Protein AF-A0A1F8DI50-F1 (afdb_monomer_lite)

Organism: NCBI:txid1802551

Sequence (461 aa):
MSEKDNILPGGRIESGAEYLKRIGEEYTVYNQFLPGLSDQAFQYQKEINARREMGVESFLGDFAIAAEERRRNVVRWRVGDKLPEATEERTAIIRSALPRFVMFDKEAVGGMRVEQAKRHKIDVVVEDIMTEVARRLPKTLDAYRYHQDYANDVLQVPSVGKLDVRLTQTANGIFSTINSINGDDFKIWNCRESGVKYLDRYNEISRPQDVEIKPKGIKLEIYSDDSGIVSEEPGKFKKLQDEAIVWLVDNVLNPIRKIPLPEKQIDLPLMEEPFPEGKVGPLFAFVKQEDIEKIEILKEVGVNSAYPDERIAVQPSWRLIPLGYNRGDLPEEVHDGFIWCGVGTVNADADLKKLRIADKQMNTWSIFSKEGLAEIKPLVATDIYVVDWQAWEDFRENAFKPGHDRLTDSEVVEMYKAMGKTFVPITEYKGDYKKPVVLIGRDLEVNEVGGTFIPPEKRRR

Structure (mmCIF, N/CA/C/O backbone):
data_AF-A0A1F8DI50-F1
#
_entry.id   AF-A0A1F8DI50-F1
#
loop_
_atom_site.group_PDB
_atom_site.id
_atom_site.type_symbol
_atom_site.label_atom_id
_atom_site.label_alt_id
_atom_site.label_comp_id
_atom_site.label_asym_id
_atom_site.label_entity_id
_atom_site.label_seq_id
_atom_site.pdbx_PDB_ins_code
_atom_site.Cartn_x
_atom_site.Cartn_y
_atom_site.Cartn_z
_atom_site.occupancy
_atom_site.B_iso_or_equiv
_atom_site.auth_seq_id
_atom_site.auth_comp_id
_atom_site.auth_asym_id
_atom_site.auth_atom_id
_atom_site.pdbx_PDB_model_num
ATOM 1 N N . MET A 1 1 ? 47.103 -43.914 21.542 1.00 39.50 1 MET A N 1
ATOM 2 C CA . MET A 1 1 ? 46.358 -42.994 20.660 1.00 39.50 1 MET A CA 1
ATOM 3 C C . MET A 1 1 ? 45.631 -42.017 21.557 1.00 39.50 1 MET A C 1
ATOM 5 O O . MET A 1 1 ? 44.677 -42.415 22.207 1.00 39.50 1 MET A O 1
ATOM 9 N N . SER A 1 2 ? 46.180 -40.815 21.718 1.00 35.47 2 SER A N 1
ATOM 10 C CA . SER A 1 2 ? 45.619 -39.776 22.579 1.00 35.47 2 SER A CA 1
ATOM 11 C C . SER A 1 2 ? 44.701 -38.876 21.762 1.00 35.47 2 SER A C 1
ATOM 13 O O . SER A 1 2 ? 45.165 -38.245 20.815 1.00 35.47 2 SER A O 1
ATOM 15 N N . GLU A 1 3 ? 43.433 -38.795 22.157 1.00 42.72 3 GLU A N 1
ATOM 16 C CA . GLU A 1 3 ? 42.532 -37.700 21.797 1.00 42.72 3 GLU A CA 1
ATOM 17 C C . GLU A 1 3 ? 43.027 -36.422 22.474 1.00 42.72 3 GLU A C 1
ATOM 19 O O . GLU A 1 3 ? 42.667 -36.092 23.603 1.00 42.72 3 GLU A O 1
ATOM 24 N N . LYS A 1 4 ? 43.920 -35.720 21.791 1.00 45.16 4 LYS A N 1
ATOM 25 C CA . LYS A 1 4 ? 44.146 -34.297 21.990 1.00 45.16 4 LYS A CA 1
ATOM 26 C C . LYS A 1 4 ? 44.243 -33.669 20.610 1.00 45.16 4 LYS A C 1
ATOM 28 O O . LYS A 1 4 ? 44.816 -34.269 19.708 1.00 45.16 4 LYS A O 1
ATOM 33 N N . ASP A 1 5 ? 43.674 -32.475 20.518 1.00 44.53 5 ASP A N 1
ATOM 34 C CA . ASP A 1 5 ? 43.839 -31.499 19.439 1.00 44.53 5 ASP A CA 1
ATOM 35 C C . ASP A 1 5 ? 42.765 -31.522 18.342 1.00 44.53 5 ASP A C 1
ATOM 37 O O . ASP A 1 5 ? 42.984 -31.915 17.203 1.00 44.53 5 ASP A O 1
ATOM 41 N N . ASN A 1 6 ? 41.591 -30.997 18.706 1.00 41.25 6 ASN A N 1
ATOM 42 C CA . ASN A 1 6 ? 40.753 -30.196 17.806 1.00 41.25 6 ASN A CA 1
ATOM 43 C C . ASN A 1 6 ? 40.042 -29.078 18.598 1.00 41.25 6 ASN A C 1
ATOM 45 O O . ASN A 1 6 ? 38.827 -28.903 18.544 1.00 41.25 6 ASN A O 1
ATOM 49 N N . ILE A 1 7 ? 40.818 -28.328 19.389 1.00 40.84 7 ILE A N 1
ATOM 50 C CA . ILE A 1 7 ? 40.363 -27.063 19.976 1.00 40.84 7 ILE A CA 1
ATOM 51 C C . ILE A 1 7 ? 40.709 -25.970 18.966 1.00 40.84 7 ILE A C 1
ATOM 53 O O . ILE A 1 7 ? 41.881 -25.662 18.751 1.00 40.84 7 ILE A O 1
ATOM 57 N N . LEU A 1 8 ? 39.678 -25.417 18.326 1.00 41.12 8 LEU A N 1
ATOM 58 C CA . LEU A 1 8 ? 39.773 -24.214 17.501 1.00 41.12 8 LEU A CA 1
ATOM 59 C C . LEU A 1 8 ? 40.451 -23.080 18.298 1.00 41.12 8 LEU A C 1
ATOM 61 O O . LEU A 1 8 ? 40.208 -22.942 19.501 1.00 41.12 8 LEU A O 1
ATOM 65 N N . PRO A 1 9 ? 41.300 -22.257 17.664 1.00 43.88 9 PRO A N 1
ATOM 66 C CA . PRO A 1 9 ? 42.079 -21.252 18.366 1.00 43.88 9 PRO A CA 1
ATOM 67 C C . PRO A 1 9 ? 41.178 -20.147 18.938 1.00 43.88 9 PRO A C 1
ATOM 69 O O . PRO A 1 9 ? 40.588 -19.361 18.207 1.00 43.88 9 PRO A O 1
ATOM 72 N N . GLY A 1 10 ? 41.130 -20.059 20.268 1.00 46.16 10 GLY A N 1
ATOM 73 C CA . GLY A 1 10 ? 41.254 -18.787 20.987 1.00 46.16 10 GLY A CA 1
ATOM 74 C C . GLY A 1 10 ? 40.193 -17.701 20.787 1.00 46.16 10 GLY A C 1
ATOM 75 O O . GLY A 1 10 ? 40.533 -16.528 20.929 1.00 46.16 10 GLY A O 1
ATOM 76 N N . GLY A 1 11 ? 38.927 -18.032 20.532 1.00 44.69 11 GLY A N 1
ATOM 77 C CA . GLY A 1 11 ? 37.842 -17.064 20.710 1.00 44.69 11 GLY A CA 1
ATOM 78 C C . GLY A 1 11 ? 37.644 -16.775 22.199 1.00 44.69 11 GLY A C 1
ATOM 79 O O . GLY A 1 11 ? 37.020 -17.571 22.900 1.00 44.69 11 GLY A O 1
ATOM 80 N N . ARG A 1 12 ? 38.200 -15.671 22.718 1.00 53.31 12 ARG A N 1
ATOM 81 C CA . ARG A 1 12 ? 37.815 -15.159 24.045 1.00 53.31 12 ARG A CA 1
ATOM 82 C C . ARG A 1 12 ? 36.296 -14.987 24.038 1.00 53.31 12 ARG A C 1
ATOM 84 O O . ARG A 1 12 ? 35.783 -14.210 23.241 1.00 53.31 12 ARG A O 1
ATOM 91 N N . ILE A 1 13 ? 35.597 -15.708 24.911 1.00 53.44 13 ILE A N 1
ATOM 92 C CA . ILE A 1 13 ? 34.177 -15.466 25.162 1.00 53.44 13 ILE A CA 1
ATOM 93 C C . ILE A 1 13 ? 34.102 -14.085 25.818 1.00 53.44 13 ILE A C 1
ATOM 95 O O . ILE A 1 13 ? 34.491 -13.929 26.976 1.00 53.44 13 ILE A O 1
ATOM 99 N N . GLU A 1 14 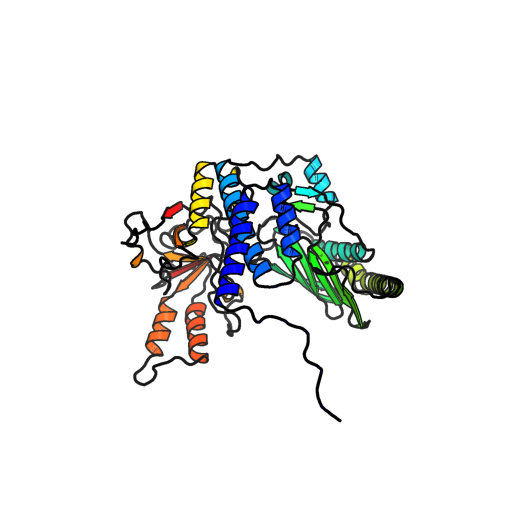? 33.703 -13.083 25.037 1.00 72.00 14 GLU A N 1
ATOM 100 C CA . GLU A 1 14 ? 33.438 -11.725 25.508 1.00 72.00 14 GLU A CA 1
ATOM 101 C C . GLU A 1 14 ? 32.401 -11.793 26.638 1.00 72.00 14 GLU A C 1
ATOM 103 O O . GLU A 1 14 ? 31.397 -12.505 26.532 1.00 72.00 14 GLU A O 1
ATOM 108 N N . SER A 1 15 ? 32.643 -11.100 27.753 1.00 80.06 15 SER A N 1
ATOM 109 C CA . SER A 1 15 ? 31.637 -11.048 28.814 1.00 80.06 15 SER A CA 1
ATOM 110 C C . SER A 1 15 ? 30.420 -10.248 28.344 1.00 80.06 15 SER A C 1
ATOM 112 O O . SER A 1 15 ? 30.546 -9.305 27.567 1.00 80.06 15 SER A O 1
ATOM 114 N N . GLY A 1 16 ? 29.227 -10.558 28.859 1.00 64.38 16 GLY A N 1
ATOM 115 C CA . GLY A 1 16 ? 28.018 -9.806 28.497 1.00 64.38 16 GLY A CA 1
ATOM 116 C C . GLY A 1 16 ? 28.142 -8.292 28.735 1.00 64.38 16 GLY A C 1
ATOM 117 O O . GLY A 1 16 ? 27.565 -7.506 27.993 1.00 64.38 16 GLY A O 1
ATOM 118 N N . ALA A 1 17 ? 28.935 -7.864 29.723 1.00 74.62 17 ALA A N 1
ATOM 119 C CA . ALA A 1 17 ? 29.186 -6.448 29.991 1.00 74.62 17 ALA A CA 1
ATOM 120 C C . ALA A 1 17 ? 30.104 -5.796 28.941 1.00 74.62 17 ALA A C 1
ATOM 122 O O . ALA A 1 17 ? 29.864 -4.657 28.545 1.00 74.62 17 ALA A O 1
ATOM 123 N N . GLU A 1 18 ? 31.135 -6.510 28.482 1.00 75.75 18 GLU A N 1
ATOM 124 C CA . GLU A 1 18 ? 32.015 -6.057 27.397 1.00 75.75 18 GLU A CA 1
ATOM 125 C C . GLU A 1 18 ? 31.249 -5.990 26.076 1.00 75.75 18 GLU A C 1
ATOM 127 O O . GLU A 1 18 ? 31.303 -4.960 25.409 1.00 75.75 18 GLU A O 1
ATOM 132 N N . TYR A 1 19 ? 30.421 -7.000 25.792 1.00 70.12 19 TYR A N 1
ATOM 133 C CA . TYR A 1 19 ? 29.540 -7.026 24.627 1.00 70.12 19 TYR A CA 1
ATOM 134 C C . TYR A 1 19 ? 28.580 -5.830 24.613 1.00 70.12 19 TYR A C 1
ATOM 136 O O . TYR A 1 19 ? 28.522 -5.092 23.632 1.00 70.12 19 TYR A O 1
ATOM 144 N N . LEU A 1 20 ? 27.876 -5.576 25.727 1.00 67.31 20 LEU A N 1
ATOM 145 C CA . LEU A 1 20 ? 26.965 -4.430 25.865 1.00 67.31 20 LEU A CA 1
ATOM 146 C C . LEU A 1 20 ? 27.686 -3.077 25.748 1.00 67.31 20 LEU A C 1
ATOM 148 O O . LEU A 1 20 ? 27.131 -2.117 25.213 1.00 67.31 20 LEU A O 1
ATOM 152 N N . LYS A 1 21 ? 28.923 -2.988 26.242 1.00 78.06 21 LYS A N 1
ATOM 153 C CA . LYS A 1 21 ? 29.743 -1.783 26.114 1.00 78.06 21 LYS A CA 1
ATOM 154 C C . LYS A 1 21 ? 30.149 -1.549 24.657 1.00 78.06 21 LYS A C 1
ATOM 156 O O . LYS A 1 21 ? 29.979 -0.439 24.163 1.00 78.06 21 LYS A O 1
ATOM 161 N N . ARG A 1 22 ? 30.617 -2.591 23.969 1.00 82.38 22 ARG A N 1
ATOM 162 C CA . ARG A 1 22 ? 31.055 -2.543 22.570 1.00 82.38 22 ARG A CA 1
ATOM 163 C C . ARG A 1 22 ? 29.926 -2.127 21.630 1.00 82.38 22 ARG A C 1
ATOM 165 O O . ARG A 1 22 ? 30.113 -1.215 20.831 1.00 82.38 22 ARG A O 1
ATOM 172 N N . ILE A 1 23 ? 28.735 -2.711 21.778 1.00 78.81 23 ILE A N 1
ATOM 173 C CA . ILE A 1 23 ? 27.568 -2.319 20.970 1.00 78.81 23 ILE A CA 1
ATOM 174 C C . ILE A 1 23 ? 27.125 -0.870 21.251 1.00 78.81 23 ILE A C 1
ATOM 176 O O . ILE A 1 23 ? 26.694 -0.158 20.346 1.00 78.81 23 ILE A O 1
ATOM 180 N N . GLY A 1 24 ? 27.263 -0.399 22.497 1.00 74.69 24 GLY A N 1
ATOM 181 C CA . GLY A 1 24 ? 26.971 0.987 22.870 1.00 74.69 24 GLY A CA 1
ATOM 182 C C . GLY A 1 24 ? 27.973 1.983 22.279 1.00 74.69 24 GLY A C 1
ATOM 183 O O . GLY A 1 24 ? 27.580 3.058 21.819 1.00 74.69 24 GLY A O 1
ATOM 184 N N . GLU A 1 25 ? 29.257 1.625 22.253 1.00 82.25 25 GLU A N 1
ATOM 185 C CA . GLU A 1 25 ? 30.313 2.397 21.590 1.00 82.25 25 GLU A CA 1
ATOM 186 C C . GLU A 1 25 ? 30.077 2.458 20.078 1.00 82.25 25 GLU A C 1
ATOM 188 O O . GLU A 1 25 ? 30.125 3.541 19.499 1.00 82.25 25 GLU A O 1
ATOM 193 N N . GLU A 1 26 ? 29.725 1.337 19.450 1.00 78.62 26 GLU A N 1
ATOM 194 C CA . GLU A 1 26 ? 29.434 1.279 18.017 1.00 78.62 26 GLU A CA 1
ATOM 195 C C . GLU A 1 26 ? 28.228 2.143 17.630 1.00 78.62 26 GLU A C 1
ATOM 197 O O . GLU A 1 26 ? 28.318 2.971 16.722 1.00 78.62 26 GLU A O 1
ATOM 202 N N . TYR A 1 27 ? 27.124 2.046 18.375 1.00 80.12 27 TYR A N 1
ATOM 203 C CA . TYR A 1 27 ? 25.976 2.927 18.169 1.00 80.12 27 TYR A CA 1
ATOM 204 C C . TYR A 1 27 ? 26.342 4.411 18.360 1.00 80.12 27 TYR A C 1
ATOM 206 O O . TYR A 1 27 ? 25.887 5.277 17.610 1.00 80.12 27 TYR A O 1
ATOM 214 N N . THR A 1 28 ? 27.210 4.719 19.330 1.00 83.12 28 THR A N 1
ATOM 215 C CA . THR A 1 28 ? 27.695 6.088 19.571 1.00 83.12 28 THR A CA 1
ATOM 216 C C . THR A 1 28 ? 28.515 6.616 18.394 1.00 83.12 28 THR A C 1
ATOM 218 O O . THR A 1 28 ? 28.349 7.778 18.022 1.00 83.12 28 THR A O 1
ATOM 221 N N . VAL A 1 29 ? 29.352 5.774 17.777 1.00 84.12 29 VAL A N 1
ATOM 222 C CA . VAL A 1 29 ? 30.117 6.133 16.573 1.00 84.12 29 VAL A CA 1
ATOM 223 C C . VAL A 1 29 ? 29.169 6.544 15.451 1.00 84.12 29 VAL A C 1
ATOM 225 O O . VAL A 1 29 ? 29.330 7.632 14.898 1.00 84.12 29 VAL A O 1
ATOM 228 N N . TYR A 1 30 ? 28.140 5.740 15.162 1.00 85.69 30 TYR A N 1
ATOM 229 C CA . TYR A 1 30 ? 27.139 6.098 14.155 1.00 85.69 30 TYR A CA 1
ATOM 230 C C . TYR A 1 30 ? 26.429 7.413 14.489 1.00 85.69 30 TYR A C 1
ATOM 232 O O . TYR A 1 30 ? 26.337 8.299 13.640 1.00 85.69 30 TYR A O 1
ATOM 240 N N . ASN A 1 31 ? 25.980 7.581 15.733 1.00 82.38 31 ASN A N 1
ATOM 241 C CA . ASN A 1 31 ? 25.224 8.763 16.144 1.00 82.38 31 ASN A CA 1
ATOM 242 C C . ASN A 1 31 ? 26.045 10.069 16.086 1.00 82.38 31 ASN A C 1
ATOM 244 O O . ASN A 1 31 ? 25.486 11.145 15.899 1.00 82.38 31 ASN A O 1
ATOM 248 N N . GLN A 1 32 ? 27.371 10.000 16.235 1.00 87.06 32 GLN A N 1
ATOM 249 C CA . GLN A 1 32 ? 28.254 11.166 16.105 1.00 87.06 32 GLN A CA 1
ATOM 250 C C . GLN A 1 32 ? 28.670 11.437 14.655 1.00 87.06 32 GLN A C 1
ATOM 252 O O . GLN A 1 32 ? 28.822 12.591 14.258 1.00 87.06 32 GLN A O 1
ATOM 257 N N . PHE A 1 33 ? 28.866 10.380 13.868 1.00 90.31 33 PHE A N 1
ATOM 258 C CA . PHE A 1 33 ? 29.370 10.464 12.502 1.00 90.31 33 PHE A CA 1
ATOM 259 C C . PHE A 1 33 ? 28.289 10.851 11.488 1.00 90.31 33 PHE A C 1
ATOM 261 O O . PHE A 1 33 ? 28.493 11.767 10.690 1.00 90.31 33 PHE A O 1
ATOM 268 N N . LEU A 1 34 ? 27.133 10.177 11.525 1.00 90.81 34 LEU A N 1
ATOM 269 C CA . LEU A 1 34 ? 26.082 10.314 10.513 1.00 90.81 34 LEU A CA 1
ATOM 270 C C . LEU A 1 34 ? 25.544 11.756 10.355 1.00 90.81 34 LEU A C 1
ATOM 272 O O . LEU A 1 34 ? 25.348 12.176 9.208 1.00 90.81 34 LEU A O 1
ATOM 276 N N . PRO A 1 35 ? 25.363 12.561 11.426 1.00 91.75 35 PRO A N 1
ATOM 277 C CA . PRO A 1 35 ? 24.895 13.942 11.286 1.00 91.75 35 PRO A CA 1
ATOM 278 C C . PRO A 1 35 ? 25.854 14.869 10.529 1.00 91.75 35 PRO A C 1
ATOM 280 O O . PRO A 1 35 ? 25.414 15.859 9.949 1.00 91.75 35 PRO A O 1
ATOM 283 N N . GLY A 1 36 ? 27.158 14.563 10.522 1.00 88.19 36 GLY A N 1
ATOM 284 C CA . GLY A 1 36 ? 28.182 15.363 9.842 1.00 88.19 36 GLY A CA 1
ATOM 285 C C . GLY A 1 36 ? 28.307 15.090 8.340 1.00 88.19 36 GLY A C 1
ATOM 286 O O . GLY A 1 36 ? 29.067 15.773 7.655 1.00 88.19 36 GLY A O 1
ATOM 287 N N . LEU A 1 37 ? 27.591 14.092 7.816 1.00 89.25 37 LEU A N 1
ATOM 288 C CA . LEU A 1 37 ? 27.680 13.696 6.413 1.00 89.25 37 LEU A CA 1
ATOM 289 C C . LEU A 1 37 ? 26.890 14.633 5.492 1.00 89.25 37 LEU A C 1
ATOM 291 O O . LEU A 1 37 ? 25.789 15.074 5.825 1.00 89.25 37 LEU A O 1
ATOM 295 N N . SER A 1 38 ? 27.403 14.874 4.282 1.00 85.50 38 SER A N 1
ATOM 296 C CA . SER A 1 38 ? 26.570 15.389 3.186 1.00 85.50 38 SER A CA 1
ATOM 297 C C . SER A 1 38 ? 25.498 14.361 2.812 1.00 85.50 38 SER A C 1
ATOM 299 O O . SER A 1 38 ? 25.654 13.182 3.123 1.00 85.50 38 SER A O 1
ATOM 301 N N . ASP A 1 39 ? 24.434 14.762 2.113 1.00 76.25 39 ASP A N 1
ATOM 302 C CA . ASP A 1 39 ? 23.388 13.811 1.705 1.00 76.25 39 ASP A CA 1
ATOM 303 C C . ASP A 1 39 ? 23.954 12.670 0.856 1.00 76.25 39 ASP A C 1
ATOM 305 O O . ASP A 1 39 ? 23.660 11.507 1.108 1.00 76.25 39 ASP A O 1
ATOM 309 N N . GLN A 1 40 ? 24.858 12.972 -0.080 1.00 76.88 40 GLN A N 1
ATOM 310 C CA . GLN A 1 40 ? 25.517 11.948 -0.893 1.00 76.88 40 GLN A CA 1
ATOM 311 C C . GLN A 1 40 ? 26.361 10.978 -0.047 1.00 76.88 40 GLN A C 1
ATOM 313 O O . GLN A 1 40 ? 26.344 9.774 -0.295 1.00 76.88 40 GLN A O 1
ATOM 318 N N . ALA A 1 41 ? 27.091 11.484 0.953 1.00 82.75 41 ALA A N 1
ATOM 319 C CA . ALA A 1 41 ? 27.905 10.645 1.831 1.00 82.75 41 ALA A CA 1
ATOM 320 C C . ALA A 1 41 ? 27.044 9.821 2.800 1.00 82.75 41 ALA A C 1
ATOM 322 O O . ALA A 1 41 ? 27.368 8.669 3.080 1.00 82.75 41 ALA A O 1
ATOM 323 N N . PHE A 1 42 ? 25.928 10.384 3.267 1.00 85.31 42 PHE A N 1
ATOM 324 C CA . PHE A 1 42 ? 24.941 9.671 4.068 1.00 85.31 42 PHE A CA 1
ATOM 325 C C . PHE A 1 42 ? 24.325 8.518 3.272 1.00 85.31 42 PHE A C 1
ATOM 327 O O . PHE A 1 42 ? 24.301 7.393 3.763 1.00 85.31 42 PHE A O 1
ATOM 334 N N . GLN A 1 43 ? 23.942 8.751 2.012 1.00 75.44 43 GLN A N 1
ATOM 335 C CA . GLN A 1 43 ? 23.435 7.684 1.146 1.00 75.44 43 GLN A CA 1
ATOM 336 C C . GLN A 1 43 ? 24.455 6.587 0.908 1.00 75.44 43 GLN A C 1
ATOM 338 O O . GLN A 1 43 ? 24.145 5.417 1.092 1.00 75.44 43 GLN A O 1
ATOM 343 N N . TYR A 1 44 ? 25.693 6.953 0.584 1.00 79.94 44 TYR A N 1
ATOM 344 C CA . TYR A 1 44 ? 26.762 5.974 0.433 1.00 79.94 44 TYR A CA 1
ATOM 345 C C . TYR A 1 44 ? 26.944 5.117 1.699 1.00 79.94 44 TYR A C 1
ATOM 347 O O . TYR A 1 44 ? 27.123 3.902 1.617 1.00 79.94 44 TYR A O 1
ATOM 355 N N . GLN A 1 45 ? 26.821 5.728 2.881 1.00 84.75 45 GLN A N 1
ATOM 356 C CA . GLN A 1 45 ? 26.872 5.009 4.150 1.00 84.75 45 GLN A CA 1
ATOM 357 C C . GLN A 1 45 ? 25.679 4.057 4.346 1.00 84.75 45 GLN A C 1
ATOM 359 O O . GLN A 1 45 ? 25.878 2.969 4.891 1.00 84.75 45 GLN A O 1
ATOM 364 N N . LYS A 1 46 ? 24.475 4.421 3.874 1.00 81.12 46 LYS A N 1
ATOM 365 C CA . LYS A 1 46 ? 23.307 3.522 3.834 1.00 81.12 46 LYS A CA 1
ATOM 366 C C . LYS A 1 46 ? 23.586 2.288 2.986 1.00 81.12 46 LYS A C 1
ATOM 368 O O . LYS A 1 46 ? 23.366 1.176 3.454 1.00 81.12 46 LYS A O 1
ATOM 373 N N . GLU A 1 47 ? 24.136 2.471 1.786 1.00 75.12 47 GLU A N 1
ATOM 374 C CA . GLU A 1 47 ? 24.444 1.346 0.891 1.00 75.12 47 GLU A CA 1
ATOM 375 C C . GLU A 1 47 ? 25.508 0.417 1.489 1.00 75.12 47 GLU A C 1
ATOM 377 O O . GLU A 1 47 ? 25.413 -0.802 1.365 1.00 75.12 47 GLU A O 1
ATOM 382 N N . ILE A 1 48 ? 26.524 0.983 2.155 1.00 82.88 48 ILE A N 1
ATOM 383 C CA . ILE A 1 48 ? 27.537 0.194 2.866 1.00 82.88 48 ILE A CA 1
ATOM 384 C C . ILE A 1 48 ? 26.889 -0.625 3.980 1.00 82.88 48 ILE A C 1
ATOM 386 O O . ILE A 1 48 ? 27.228 -1.796 4.135 1.00 82.88 48 ILE A O 1
ATOM 390 N N . ASN A 1 49 ? 25.994 -0.020 4.768 1.00 81.25 49 ASN A N 1
ATOM 391 C CA . ASN A 1 49 ? 25.379 -0.705 5.900 1.00 81.25 49 ASN A CA 1
ATOM 392 C C . ASN A 1 49 ? 24.440 -1.826 5.450 1.00 81.25 49 ASN A C 1
ATOM 394 O O . ASN A 1 49 ? 24.516 -2.919 5.997 1.00 81.25 49 ASN A O 1
ATOM 398 N N . ALA A 1 50 ? 23.655 -1.587 4.396 1.00 69.50 50 ALA A N 1
ATOM 399 C CA . ALA A 1 50 ? 22.749 -2.574 3.811 1.00 69.50 50 ALA A CA 1
ATOM 400 C C . ALA A 1 50 ? 23.469 -3.826 3.277 1.00 69.50 50 ALA A C 1
ATOM 402 O O . ALA A 1 50 ? 22.869 -4.889 3.189 1.00 69.50 50 ALA A O 1
ATOM 403 N N . ARG A 1 51 ? 24.760 -3.717 2.931 1.00 76.81 51 ARG A N 1
ATOM 404 C CA . ARG A 1 51 ? 25.593 -4.843 2.470 1.00 76.81 51 ARG A CA 1
ATOM 405 C C . ARG A 1 51 ? 26.306 -5.590 3.600 1.00 76.81 51 ARG A C 1
ATOM 407 O O . ARG A 1 51 ? 27.059 -6.522 3.317 1.00 76.81 51 ARG A O 1
ATOM 414 N N . ARG A 1 52 ? 26.166 -5.159 4.860 1.00 76.44 52 ARG A N 1
ATOM 415 C CA . ARG A 1 52 ? 26.787 -5.850 5.999 1.00 76.44 52 ARG A CA 1
ATOM 416 C C . ARG A 1 52 ? 26.047 -7.150 6.294 1.00 76.44 52 ARG A C 1
ATOM 418 O O . ARG A 1 52 ? 24.834 -7.235 6.143 1.00 76.44 52 ARG A O 1
ATOM 425 N N . GLU A 1 53 ? 26.789 -8.148 6.760 1.00 77.88 53 GLU A N 1
ATOM 426 C CA . GLU A 1 53 ? 26.204 -9.397 7.245 1.00 77.88 53 GLU A CA 1
ATOM 427 C C . GLU A 1 53 ? 25.243 -9.113 8.409 1.00 77.88 53 GLU A C 1
ATOM 429 O O . GLU A 1 53 ? 25.550 -8.305 9.292 1.00 77.88 53 GLU A O 1
ATOM 434 N N . MET A 1 54 ? 24.071 -9.757 8.398 1.00 68.00 54 MET A N 1
ATOM 435 C CA . MET A 1 54 ? 23.047 -9.542 9.419 1.00 68.00 54 MET A CA 1
ATOM 436 C C . MET A 1 54 ? 23.564 -9.935 10.807 1.00 68.00 54 MET A C 1
ATOM 438 O O . MET A 1 54 ? 23.813 -11.103 11.097 1.00 68.00 54 MET A O 1
ATOM 442 N N . GLY A 1 55 ? 23.662 -8.946 11.691 1.00 75.88 55 GLY A N 1
ATOM 443 C CA . GLY A 1 55 ? 24.083 -9.108 13.074 1.00 75.88 55 GLY A CA 1
ATOM 444 C C . GLY A 1 55 ? 23.644 -7.927 13.936 1.00 75.88 55 GLY A C 1
ATOM 445 O O . GLY A 1 55 ? 22.989 -6.996 13.474 1.00 75.88 55 GLY A O 1
ATOM 446 N N . VAL A 1 56 ? 24.008 -7.944 15.218 1.00 74.44 56 VAL A N 1
ATOM 447 C CA . VAL A 1 56 ? 23.650 -6.847 16.139 1.00 74.44 56 VAL A CA 1
ATOM 448 C C . VAL A 1 56 ? 24.293 -5.521 15.715 1.00 74.44 56 VAL A C 1
ATOM 450 O O . VAL A 1 56 ? 23.674 -4.472 15.845 1.00 74.44 56 VAL A O 1
ATOM 453 N N . GLU A 1 57 ? 25.491 -5.571 15.139 1.00 73.81 57 GLU A N 1
ATOM 454 C CA . GLU A 1 57 ? 26.212 -4.407 14.610 1.00 73.81 57 GLU A CA 1
ATOM 455 C C . GLU A 1 57 ? 25.496 -3.785 13.405 1.00 73.81 57 GLU A C 1
ATOM 457 O O . GLU A 1 57 ? 25.254 -2.578 13.376 1.00 73.81 57 GLU A O 1
ATOM 462 N N . SER A 1 58 ? 25.088 -4.611 12.428 1.00 75.75 58 SER A N 1
ATOM 463 C CA . SER A 1 58 ? 24.338 -4.142 11.258 1.00 75.75 58 SER A CA 1
ATOM 464 C C . SER A 1 58 ? 22.986 -3.565 11.675 1.00 75.75 58 SER A C 1
ATOM 466 O O . SER A 1 58 ? 22.643 -2.474 11.230 1.00 75.75 58 SER A O 1
ATOM 468 N N . PHE A 1 59 ? 22.291 -4.224 12.613 1.00 77.31 59 PHE A N 1
ATOM 469 C CA . PHE A 1 59 ? 21.040 -3.743 13.198 1.00 77.31 59 PHE A CA 1
ATOM 470 C C . PHE A 1 59 ? 21.198 -2.374 13.871 1.00 77.31 59 PHE A C 1
ATOM 472 O O . PHE A 1 59 ? 20.359 -1.496 13.685 1.00 77.31 59 PHE A O 1
ATOM 479 N N . LEU A 1 60 ? 22.267 -2.160 14.644 1.00 80.06 60 LEU A N 1
ATOM 480 C CA . LEU A 1 60 ? 22.529 -0.864 15.280 1.00 80.06 60 LEU A CA 1
ATOM 481 C C . LEU A 1 60 ? 22.897 0.213 14.261 1.00 80.06 60 LEU A C 1
ATOM 483 O O . LEU A 1 60 ? 22.468 1.358 14.415 1.00 80.06 60 LEU A O 1
ATOM 487 N N . GLY A 1 61 ? 23.637 -0.155 13.213 1.00 80.56 61 GLY A N 1
ATOM 488 C CA . GLY A 1 61 ? 23.891 0.711 12.066 1.00 80.56 61 GLY A CA 1
ATOM 489 C C . GLY A 1 61 ? 22.597 1.123 11.365 1.00 80.56 61 GLY A C 1
ATOM 490 O O . GLY A 1 61 ? 22.380 2.314 11.152 1.00 80.56 61 GLY A O 1
ATOM 491 N N . ASP A 1 62 ? 21.700 0.173 11.093 1.00 78.50 62 ASP A N 1
ATOM 492 C CA . ASP A 1 62 ? 20.402 0.425 10.457 1.00 78.50 62 ASP A CA 1
ATOM 493 C C . ASP A 1 62 ? 19.516 1.290 11.349 1.00 78.50 62 ASP A C 1
ATOM 495 O O . ASP A 1 62 ? 18.887 2.239 10.882 1.00 78.50 62 ASP A O 1
ATOM 499 N N . PHE A 1 63 ? 19.505 1.018 12.654 1.00 78.38 63 PHE A N 1
ATOM 500 C CA . PHE A 1 63 ? 18.755 1.808 13.620 1.00 78.38 63 PHE A CA 1
ATOM 501 C C . PHE A 1 63 ? 19.253 3.261 13.676 1.00 78.38 63 PHE A C 1
ATOM 503 O O . PHE A 1 63 ? 18.439 4.189 13.661 1.00 78.38 63 PHE A O 1
ATOM 510 N N . ALA A 1 64 ? 20.574 3.475 13.694 1.00 82.31 64 ALA A N 1
ATOM 511 C CA . ALA A 1 64 ? 21.173 4.808 13.689 1.00 82.31 64 ALA A CA 1
ATOM 512 C C . ALA A 1 64 ? 20.944 5.549 12.362 1.00 82.31 64 ALA A C 1
ATOM 514 O O . ALA A 1 64 ? 20.609 6.732 12.368 1.00 82.31 64 ALA A O 1
ATOM 515 N N . ILE A 1 65 ? 21.069 4.850 11.232 1.00 82.69 65 ILE A N 1
ATOM 516 C CA . ILE A 1 65 ? 20.743 5.368 9.899 1.00 82.69 65 ILE A CA 1
ATOM 517 C C . ILE A 1 65 ? 19.283 5.799 9.838 1.00 82.69 65 ILE A C 1
ATOM 519 O O . ILE A 1 65 ? 19.000 6.921 9.432 1.00 82.69 65 ILE A O 1
ATOM 523 N N . ALA A 1 66 ? 18.360 4.950 10.287 1.00 75.62 66 ALA A N 1
ATOM 524 C CA . ALA A 1 66 ? 16.940 5.262 10.273 1.00 75.62 66 ALA A CA 1
ATOM 525 C C . ALA A 1 66 ? 16.628 6.467 11.176 1.00 75.62 66 ALA A C 1
ATOM 527 O O . ALA A 1 66 ? 15.799 7.304 10.822 1.00 75.62 66 ALA A O 1
ATOM 528 N N . ALA A 1 67 ? 17.294 6.588 12.330 1.00 78.38 67 ALA A N 1
ATOM 529 C CA . ALA A 1 67 ? 17.157 7.750 13.207 1.00 78.38 67 ALA A CA 1
ATOM 530 C C . ALA A 1 67 ? 17.674 9.044 12.556 1.00 78.38 67 ALA A C 1
ATOM 532 O O . ALA A 1 67 ? 17.000 10.074 12.615 1.00 78.38 67 ALA A O 1
ATOM 533 N N . GLU A 1 68 ? 18.834 8.999 11.902 1.00 85.94 68 GLU A N 1
ATOM 534 C CA . GLU A 1 68 ? 19.389 10.157 11.201 1.00 85.94 68 GLU A CA 1
ATOM 535 C C . GLU A 1 68 ? 18.562 10.535 9.964 1.00 85.94 68 GLU A C 1
ATOM 537 O O . GLU A 1 68 ? 18.338 11.716 9.714 1.00 85.94 68 GLU A O 1
ATOM 542 N N . GLU A 1 69 ? 18.058 9.559 9.213 1.00 81.50 69 GLU A N 1
ATOM 543 C CA . GLU A 1 69 ? 17.153 9.790 8.087 1.00 81.50 69 GLU A CA 1
ATOM 544 C C . GLU A 1 69 ? 15.872 10.486 8.554 1.00 81.50 69 GLU A C 1
ATOM 546 O O . GLU A 1 69 ? 15.485 11.502 7.978 1.00 81.50 69 GLU A O 1
ATOM 551 N N . ARG A 1 70 ? 15.280 10.041 9.673 1.00 75.19 70 ARG A N 1
ATOM 552 C CA . ARG A 1 70 ? 14.159 10.752 10.312 1.00 75.19 70 ARG A CA 1
ATOM 553 C C . ARG A 1 70 ? 14.528 12.197 10.658 1.00 75.19 70 ARG A C 1
ATOM 555 O O . ARG A 1 70 ? 13.771 13.108 10.331 1.00 75.19 70 ARG A O 1
ATOM 562 N N . ARG A 1 71 ? 15.703 12.440 11.252 1.00 83.19 71 ARG A N 1
ATOM 563 C CA . ARG A 1 71 ? 16.176 13.801 11.568 1.00 83.19 71 ARG A CA 1
ATOM 564 C C . ARG A 1 71 ? 16.332 14.661 10.309 1.00 83.19 71 ARG A C 1
ATOM 566 O O . ARG A 1 71 ? 15.906 15.815 10.309 1.00 83.19 71 ARG A O 1
ATOM 573 N N . ARG A 1 72 ? 16.937 14.127 9.244 1.00 82.44 72 ARG A N 1
ATOM 574 C CA . ARG A 1 72 ? 17.099 14.824 7.956 1.00 82.44 72 ARG A CA 1
ATOM 575 C C . ARG A 1 72 ? 15.752 15.140 7.323 1.00 82.44 72 ARG A C 1
ATOM 577 O O . ARG A 1 72 ? 15.577 16.256 6.849 1.00 82.44 72 ARG A O 1
ATOM 584 N N . ASN A 1 73 ? 14.788 14.225 7.394 1.00 74.88 73 ASN A N 1
ATOM 585 C CA . ASN A 1 73 ? 13.423 14.459 6.922 1.00 74.88 73 ASN A CA 1
ATOM 586 C C . ASN A 1 73 ? 12.772 15.627 7.665 1.00 74.88 73 ASN A C 1
ATOM 588 O O . ASN A 1 73 ? 12.292 16.550 7.018 1.00 74.88 73 ASN A O 1
ATOM 592 N N . VAL A 1 74 ? 12.876 15.665 8.998 1.00 73.44 74 VAL A N 1
ATOM 593 C CA . VAL A 1 74 ? 12.396 16.801 9.807 1.00 73.44 74 VAL A CA 1
ATOM 594 C C . VAL A 1 74 ? 13.037 18.119 9.378 1.00 73.44 74 VAL A C 1
ATOM 596 O O . VAL A 1 74 ? 12.353 19.140 9.312 1.00 73.44 74 VAL A O 1
ATOM 599 N N . VAL A 1 75 ? 14.336 18.123 9.064 1.00 76.38 75 VAL A N 1
ATOM 600 C CA . VAL A 1 75 ? 15.002 19.319 8.529 1.00 76.38 75 VAL A CA 1
ATOM 601 C C . VAL A 1 75 ? 14.416 19.698 7.172 1.00 76.38 75 VAL A C 1
ATOM 603 O O . VAL A 1 75 ? 13.980 20.836 7.041 1.00 76.38 75 VAL A O 1
ATOM 606 N N . ARG A 1 76 ? 14.336 18.768 6.209 1.00 75.56 76 ARG A N 1
ATOM 607 C CA . ARG A 1 76 ? 13.772 19.012 4.865 1.00 75.56 76 ARG A CA 1
ATOM 608 C C . ARG A 1 76 ? 12.363 19.601 4.936 1.00 75.56 76 ARG A C 1
ATOM 610 O O . ARG A 1 76 ? 12.095 20.612 4.290 1.00 75.56 76 ARG A O 1
ATOM 617 N N . TRP A 1 77 ? 11.505 19.041 5.793 1.00 77.44 77 TRP A N 1
ATOM 618 C CA . TRP A 1 77 ? 10.153 19.552 6.026 1.00 77.44 77 TRP A CA 1
ATOM 619 C C . TRP A 1 77 ? 10.168 20.992 6.543 1.00 77.44 77 TRP A C 1
ATOM 621 O O . TRP A 1 77 ? 9.368 21.804 6.099 1.00 77.44 77 TRP A O 1
ATOM 631 N N . ARG A 1 78 ? 11.100 21.349 7.438 1.00 71.94 78 ARG A N 1
ATOM 632 C CA . ARG A 1 78 ? 11.206 22.716 7.980 1.00 71.94 78 ARG A CA 1
ATOM 633 C C . ARG A 1 78 ? 11.732 23.736 6.982 1.00 71.94 78 ARG A C 1
ATOM 635 O O . ARG A 1 78 ? 11.361 24.901 7.080 1.00 71.94 78 ARG A O 1
ATOM 642 N N . VAL A 1 79 ? 12.617 23.340 6.067 1.00 68.31 79 VAL A N 1
ATOM 643 C CA . VAL A 1 79 ? 13.141 24.270 5.050 1.00 68.31 79 VAL A CA 1
ATOM 644 C C . VAL A 1 79 ? 12.186 24.420 3.862 1.00 68.31 79 VAL A C 1
ATOM 646 O O . VAL A 1 79 ? 12.398 25.293 3.023 1.00 68.31 79 VAL A O 1
ATOM 649 N N . GLY A 1 80 ? 11.121 23.609 3.802 1.00 62.66 80 GLY A N 1
ATOM 650 C CA . GLY A 1 80 ? 10.181 23.600 2.686 1.00 62.66 80 GLY A CA 1
ATOM 651 C C . GLY A 1 80 ? 10.879 23.264 1.370 1.00 62.66 80 GLY A C 1
ATOM 652 O O . GLY A 1 80 ? 10.619 23.931 0.366 1.00 62.66 80 GLY A O 1
ATOM 653 N N . ASP A 1 81 ? 11.808 22.298 1.393 1.00 66.94 81 ASP A N 1
ATOM 654 C CA . ASP A 1 81 ? 12.572 21.878 0.214 1.00 66.94 81 ASP A CA 1
ATOM 655 C C . ASP A 1 81 ? 11.617 21.418 -0.890 1.00 66.94 81 ASP A C 1
ATOM 657 O O . ASP A 1 81 ? 11.103 20.300 -0.880 1.00 66.94 81 ASP A O 1
ATOM 661 N N . LYS A 1 82 ? 11.390 22.305 -1.861 1.00 68.88 82 LYS A N 1
ATOM 662 C CA . LYS A 1 82 ? 10.462 22.055 -2.957 1.00 68.88 82 LYS A CA 1
ATOM 663 C C . LYS A 1 82 ? 11.025 21.006 -3.900 1.00 68.88 82 LYS A C 1
ATOM 665 O O . LYS A 1 82 ? 12.193 21.062 -4.296 1.00 68.88 82 LYS A O 1
ATOM 670 N N . LEU A 1 83 ? 10.139 20.126 -4.355 1.00 71.75 83 LEU A N 1
ATOM 671 C CA . LEU A 1 83 ? 10.353 19.349 -5.569 1.00 71.75 83 LEU A CA 1
ATOM 672 C C . LEU A 1 83 ? 10.845 20.263 -6.696 1.00 71.75 83 LEU A C 1
ATOM 674 O O . LEU A 1 83 ? 10.212 21.290 -6.961 1.00 71.75 83 LEU A O 1
ATOM 678 N N . PRO A 1 84 ? 11.938 19.902 -7.393 1.00 77.56 84 PRO A N 1
ATOM 679 C CA . PRO A 1 84 ? 12.286 20.567 -8.638 1.00 77.56 84 PRO A CA 1
ATOM 680 C C . PRO A 1 84 ? 11.089 20.556 -9.593 1.00 77.56 84 PRO A C 1
ATOM 682 O O . PRO A 1 84 ? 10.370 19.562 -9.659 1.00 77.56 84 PRO A O 1
ATOM 685 N N . GLU A 1 85 ? 10.872 21.623 -10.358 1.00 80.19 85 GLU A N 1
ATOM 686 C CA . GLU A 1 85 ? 9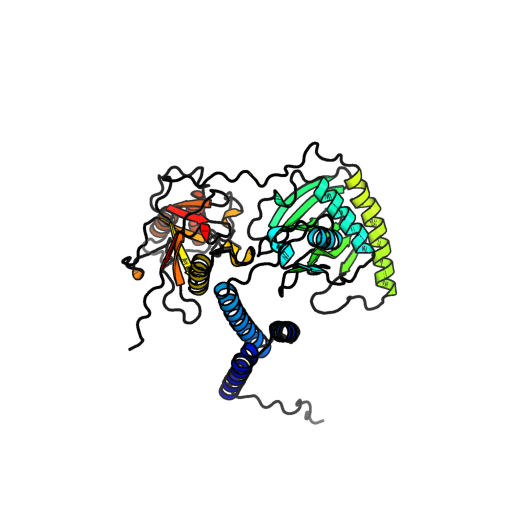.751 21.644 -11.302 1.00 80.19 85 GLU A CA 1
ATOM 687 C C . GLU A 1 85 ? 9.855 20.496 -12.320 1.00 80.19 85 GLU A C 1
ATOM 689 O O . GLU A 1 85 ? 10.920 20.199 -12.880 1.00 80.19 85 GLU A O 1
ATOM 694 N N . ALA A 1 86 ? 8.727 19.828 -12.554 1.00 83.19 86 ALA A N 1
ATOM 695 C CA . ALA A 1 86 ? 8.608 18.778 -13.549 1.00 83.19 86 ALA A CA 1
ATOM 696 C C . ALA A 1 86 ? 8.526 19.403 -14.949 1.00 83.19 86 ALA A C 1
ATOM 698 O O . ALA A 1 86 ? 7.466 19.848 -15.381 1.00 83.19 86 ALA A O 1
ATOM 699 N N . THR A 1 87 ? 9.644 19.437 -15.677 1.00 87.12 87 THR A N 1
ATOM 700 C CA . THR A 1 87 ? 9.626 19.864 -17.083 1.00 87.12 87 THR A CA 1
ATOM 701 C C . THR A 1 87 ? 9.032 18.770 -17.975 1.00 87.12 87 THR A C 1
ATOM 703 O O . THR A 1 87 ? 9.141 17.571 -17.685 1.00 87.12 87 THR A O 1
ATOM 706 N N . GLU A 1 88 ? 8.419 19.158 -19.097 1.00 88.88 88 GLU A N 1
ATOM 707 C CA . GLU A 1 88 ? 7.914 18.201 -20.094 1.00 88.88 88 GLU A CA 1
ATOM 708 C C . GLU A 1 88 ? 9.035 17.307 -20.636 1.00 88.88 88 GLU A C 1
ATOM 710 O O . GLU A 1 88 ? 8.861 16.096 -20.771 1.00 88.88 88 GLU A O 1
ATOM 715 N N . GLU A 1 89 ? 10.216 17.887 -20.867 1.00 88.19 89 GLU A N 1
ATOM 716 C CA . GLU A 1 89 ? 11.411 17.165 -21.307 1.00 88.19 89 GLU A CA 1
ATOM 717 C C . GLU A 1 89 ? 11.820 16.088 -20.296 1.00 88.19 89 GLU A C 1
ATOM 719 O O . GLU A 1 89 ? 12.015 14.927 -20.661 1.00 88.19 89 GLU A O 1
ATOM 724 N N . ARG A 1 90 ? 11.880 16.432 -19.003 1.00 86.38 90 ARG A N 1
ATOM 725 C CA . ARG A 1 90 ? 12.211 15.466 -17.952 1.00 86.38 90 ARG A CA 1
ATOM 726 C C . ARG A 1 90 ? 11.154 14.376 -17.853 1.00 86.38 90 ARG A C 1
ATOM 728 O O . ARG A 1 90 ? 11.500 13.204 -17.753 1.00 86.38 90 ARG A O 1
ATOM 735 N N . THR A 1 91 ? 9.880 14.742 -17.947 1.00 89.75 91 THR A N 1
ATOM 736 C CA . THR A 1 91 ? 8.767 13.785 -17.963 1.00 89.75 91 THR A CA 1
ATOM 737 C C . THR A 1 91 ? 8.901 12.799 -19.126 1.00 89.75 91 THR A C 1
ATOM 739 O O . THR A 1 91 ? 8.725 11.595 -18.935 1.00 89.75 91 THR A O 1
ATOM 742 N N . ALA A 1 92 ? 9.263 13.279 -20.320 1.00 89.56 92 ALA A N 1
ATOM 743 C CA . ALA A 1 92 ? 9.498 12.439 -21.490 1.00 89.56 92 ALA A CA 1
ATOM 744 C C . ALA A 1 92 ? 10.704 11.503 -21.297 1.00 89.56 92 ALA A C 1
ATOM 746 O O . ALA A 1 92 ? 10.606 10.314 -21.606 1.00 89.56 92 ALA A O 1
ATOM 747 N N . ILE A 1 93 ? 11.805 12.004 -20.725 1.00 88.75 93 ILE A N 1
ATOM 748 C CA . ILE A 1 93 ? 13.001 11.210 -20.407 1.00 88.75 93 ILE A CA 1
ATOM 749 C C . ILE A 1 93 ? 12.665 10.100 -19.403 1.00 88.75 93 ILE A C 1
ATOM 751 O O . ILE A 1 93 ? 12.946 8.932 -19.673 1.00 88.75 93 ILE A O 1
ATOM 755 N N . ILE A 1 94 ? 12.010 10.433 -18.286 1.00 88.12 94 ILE A N 1
ATOM 756 C CA . ILE A 1 94 ? 11.593 9.460 -17.265 1.00 88.12 94 ILE A CA 1
ATOM 757 C C . ILE A 1 94 ? 10.673 8.401 -17.875 1.00 88.12 94 ILE A C 1
ATOM 759 O O . ILE A 1 94 ? 10.929 7.206 -17.743 1.00 88.12 94 ILE A O 1
ATOM 763 N N . ARG A 1 95 ? 9.648 8.824 -18.623 1.00 87.31 95 ARG A N 1
ATOM 764 C CA . ARG A 1 95 ? 8.717 7.908 -19.292 1.00 87.31 95 ARG A CA 1
ATOM 765 C C . ARG A 1 95 ? 9.409 6.993 -20.304 1.00 87.31 95 ARG A C 1
ATOM 767 O O . ARG A 1 95 ? 8.981 5.861 -20.478 1.00 87.31 95 ARG A O 1
ATOM 774 N N . SER A 1 96 ? 10.466 7.464 -20.966 1.00 85.50 96 SER A N 1
ATOM 775 C CA . SER A 1 96 ? 11.251 6.656 -21.910 1.00 85.50 96 SER A CA 1
ATOM 776 C C . SER A 1 96 ? 12.154 5.624 -21.221 1.00 85.50 96 SER A C 1
ATOM 778 O O . SER A 1 96 ? 12.492 4.599 -21.816 1.00 85.50 96 SER A O 1
ATOM 780 N N . ALA A 1 97 ? 12.544 5.893 -19.971 1.00 83.19 97 ALA A N 1
ATOM 781 C CA . ALA A 1 97 ? 13.401 5.029 -19.168 1.00 83.19 97 ALA A CA 1
ATOM 782 C C . ALA A 1 97 ? 12.618 3.933 -18.423 1.00 83.19 97 ALA A C 1
ATOM 784 O O . ALA A 1 97 ? 13.185 2.876 -18.130 1.00 83.19 97 ALA A O 1
ATOM 785 N N . LEU A 1 98 ? 11.336 4.173 -18.133 1.00 84.12 98 LEU A N 1
ATOM 786 C CA . LEU A 1 98 ? 10.446 3.229 -17.459 1.00 84.12 98 LEU A CA 1
ATOM 787 C C . LEU A 1 98 ? 9.811 2.224 -18.441 1.00 84.12 98 LEU A C 1
ATOM 789 O O . LEU A 1 98 ? 9.527 2.577 -19.589 1.00 84.12 98 LEU A O 1
ATOM 793 N N . PRO A 1 99 ? 9.544 0.976 -18.007 1.00 83.56 99 PRO A N 1
ATOM 794 C CA . PRO A 1 99 ? 8.720 0.047 -18.775 1.00 83.56 99 PRO A CA 1
ATOM 795 C C . PRO A 1 99 ? 7.310 0.602 -19.029 1.00 83.56 99 PRO A C 1
ATOM 797 O O . PRO A 1 99 ? 6.756 1.335 -18.215 1.00 83.56 99 PRO A O 1
ATOM 800 N N . ARG A 1 100 ? 6.685 0.218 -20.148 1.00 82.75 100 ARG A N 1
ATOM 801 C CA . ARG A 1 100 ? 5.383 0.778 -20.578 1.00 82.75 100 ARG A CA 1
ATOM 802 C C . ARG A 1 100 ? 4.198 0.422 -19.676 1.00 82.75 100 ARG A C 1
ATOM 804 O O . ARG A 1 100 ? 3.173 1.088 -19.745 1.00 82.75 100 ARG A O 1
ATOM 811 N N . PHE A 1 101 ? 4.325 -0.630 -18.874 1.00 85.25 101 PHE A N 1
ATOM 812 C CA . PHE A 1 101 ? 3.329 -1.063 -17.888 1.00 85.25 101 PHE A CA 1
ATOM 813 C C . PHE A 1 101 ? 3.587 -0.456 -16.498 1.00 85.25 101 PHE A C 1
ATOM 815 O O . PHE A 1 101 ? 3.046 -0.939 -15.510 1.00 85.25 101 PHE A O 1
ATOM 822 N N . VAL A 1 102 ? 4.438 0.568 -16.410 1.00 87.75 102 VAL A N 1
ATOM 823 C CA . VAL A 1 102 ? 4.683 1.328 -15.185 1.00 87.75 102 VAL A CA 1
ATOM 824 C C . VAL A 1 102 ? 4.060 2.707 -15.336 1.00 87.75 102 VAL A C 1
ATOM 826 O O . VAL A 1 102 ? 4.319 3.423 -16.304 1.00 87.75 102 VAL A O 1
ATOM 829 N N . MET A 1 103 ? 3.270 3.086 -14.342 1.00 87.62 103 MET A N 1
ATOM 830 C CA . MET A 1 103 ? 2.752 4.435 -14.162 1.00 87.62 103 MET A CA 1
ATOM 831 C C . MET A 1 103 ? 3.495 5.118 -13.017 1.00 87.62 103 MET A C 1
ATOM 833 O O . MET A 1 103 ? 4.011 4.452 -12.119 1.00 87.62 103 MET A O 1
ATOM 837 N N . PHE A 1 104 ? 3.565 6.447 -13.069 1.00 86.75 104 PHE A N 1
ATOM 838 C CA . PHE A 1 104 ? 4.182 7.254 -12.026 1.00 86.75 104 PHE A CA 1
ATOM 839 C C . PHE A 1 104 ? 3.378 8.525 -11.750 1.00 86.75 104 PHE A C 1
ATOM 841 O O . PHE A 1 104 ? 2.764 9.081 -12.667 1.00 86.75 104 PHE A O 1
ATOM 848 N N . ASP A 1 105 ? 3.438 9.005 -10.510 1.00 84.75 105 ASP A N 1
ATOM 849 C CA . ASP A 1 105 ? 2.891 10.298 -10.112 1.00 84.75 105 ASP A CA 1
ATOM 850 C C . ASP A 1 105 ? 3.675 11.439 -10.782 1.00 84.75 105 ASP A C 1
ATOM 852 O O . ASP A 1 105 ? 4.898 11.565 -10.657 1.00 84.75 105 ASP A O 1
ATOM 856 N N . LYS A 1 106 ? 2.960 12.293 -11.517 1.00 84.12 106 LYS A N 1
ATOM 857 C CA . LYS A 1 106 ? 3.547 13.425 -12.239 1.00 84.12 106 LYS A CA 1
ATOM 858 C C . LYS A 1 106 ? 4.157 14.461 -11.298 1.00 84.12 106 LYS A C 1
ATOM 860 O O . LYS A 1 106 ? 5.141 15.090 -11.685 1.00 84.12 106 LYS A O 1
ATOM 865 N N . GLU A 1 107 ? 3.625 14.625 -10.087 1.00 81.69 107 GLU A N 1
ATOM 866 C CA . GLU A 1 107 ? 4.180 15.565 -9.106 1.00 81.69 107 GLU A CA 1
ATOM 867 C C . GLU A 1 107 ? 5.583 15.145 -8.654 1.00 81.69 107 GLU A C 1
ATOM 869 O O . GLU A 1 107 ? 6.442 15.982 -8.375 1.00 81.69 107 GLU A O 1
ATOM 874 N N . ALA A 1 108 ? 5.865 13.844 -8.680 1.00 84.62 108 ALA A N 1
ATOM 875 C CA . ALA A 1 108 ? 7.124 13.275 -8.233 1.00 84.62 108 ALA A CA 1
ATOM 876 C C . ALA A 1 108 ? 8.273 13.394 -9.254 1.00 84.62 108 ALA A C 1
ATOM 878 O O . ALA A 1 108 ? 9.437 13.194 -8.898 1.00 84.62 108 ALA A O 1
ATOM 879 N N . VAL A 1 109 ? 7.999 13.749 -10.519 1.00 87.94 109 VAL A N 1
ATOM 880 C CA . VAL A 1 109 ? 9.004 13.806 -11.609 1.00 87.94 109 VAL A CA 1
ATOM 881 C C . VAL A 1 109 ? 10.197 14.696 -11.257 1.00 87.94 109 VAL A C 1
ATOM 883 O O . VAL A 1 109 ? 11.340 14.386 -11.607 1.00 87.94 109 VAL A O 1
ATOM 886 N N . GLY A 1 110 ? 9.951 15.776 -10.516 1.00 82.56 110 GLY A N 1
ATOM 887 C CA . GLY A 1 110 ? 10.973 16.676 -9.990 1.00 82.56 110 GLY A CA 1
ATOM 888 C C . GLY A 1 110 ? 12.069 15.990 -9.177 1.00 82.56 110 GLY A C 1
ATOM 889 O O . GLY A 1 110 ? 13.238 16.382 -9.225 1.00 82.56 110 GLY A O 1
ATOM 890 N N . GLY A 1 111 ? 11.711 14.927 -8.461 1.00 82.81 111 GLY A N 1
ATOM 891 C CA . GLY A 1 111 ? 12.612 14.135 -7.632 1.00 82.81 111 GLY A CA 1
ATOM 892 C C . GLY A 1 111 ? 13.284 12.987 -8.384 1.00 82.81 111 GLY A C 1
ATOM 893 O O . GLY A 1 111 ? 14.189 12.358 -7.840 1.00 82.81 111 GLY A O 1
ATOM 894 N N . MET A 1 112 ? 12.888 12.707 -9.631 1.00 86.81 112 MET A N 1
ATOM 895 C CA . MET A 1 112 ? 13.312 11.496 -10.338 1.00 86.81 112 MET A CA 1
ATOM 896 C C . MET A 1 112 ? 14.605 11.662 -11.140 1.00 86.81 112 MET A C 1
ATOM 898 O O . MET A 1 112 ? 14.799 12.656 -11.842 1.00 86.81 112 MET A O 1
ATOM 902 N N . ARG A 1 113 ? 15.485 10.664 -11.107 1.00 83.81 113 ARG A N 1
ATOM 903 C CA . ARG A 1 113 ? 16.734 10.611 -11.884 1.00 83.81 113 ARG A CA 1
ATOM 904 C C . ARG A 1 113 ? 16.782 9.324 -12.691 1.00 83.81 113 ARG A C 1
ATOM 906 O O . ARG A 1 113 ? 16.393 8.285 -12.181 1.00 83.81 113 ARG A O 1
ATOM 913 N N . VAL A 1 114 ? 17.258 9.382 -13.931 1.00 81.75 114 VAL A N 1
ATOM 914 C CA . VAL A 1 114 ? 17.480 8.177 -14.744 1.00 81.75 114 VAL A CA 1
ATOM 915 C C . VAL A 1 114 ? 18.824 7.564 -14.375 1.00 81.75 114 VAL A C 1
ATOM 917 O O . VAL A 1 114 ? 19.831 8.268 -14.315 1.00 81.75 114 VAL A O 1
ATOM 920 N N . GLU A 1 115 ? 18.840 6.254 -14.175 1.00 76.06 115 GLU A N 1
ATOM 921 C CA . GLU A 1 115 ? 20.042 5.459 -13.965 1.00 76.06 115 GLU A CA 1
ATOM 922 C C . GLU A 1 115 ? 20.196 4.392 -15.049 1.00 76.06 115 GLU A C 1
ATOM 924 O O . GLU A 1 115 ? 19.237 3.946 -15.687 1.00 76.06 115 GLU A O 1
ATOM 929 N N . GLN A 1 116 ? 21.437 3.962 -15.264 1.00 68.12 116 GLN A N 1
ATOM 930 C CA . GLN A 1 116 ? 21.722 2.884 -16.195 1.00 68.12 116 GLN A CA 1
ATOM 931 C C . GLN A 1 116 ? 21.367 1.537 -15.552 1.00 68.12 116 GLN A C 1
ATOM 933 O O . GLN A 1 116 ? 22.115 1.022 -14.728 1.00 68.12 116 GLN A O 1
ATOM 938 N N . ALA A 1 117 ? 20.245 0.946 -15.960 1.00 65.94 117 ALA A N 1
ATOM 939 C CA . ALA A 1 117 ? 19.860 -0.400 -15.537 1.00 65.94 117 ALA A CA 1
ATOM 940 C C . ALA A 1 117 ? 20.490 -1.484 -16.426 1.00 65.94 117 ALA A C 1
ATOM 942 O O . ALA A 1 117 ? 20.602 -1.324 -17.649 1.00 65.94 117 ALA A O 1
ATOM 943 N N . LYS A 1 118 ? 20.837 -2.629 -15.829 1.00 66.44 118 LYS A N 1
ATOM 944 C CA . LYS A 1 118 ? 21.200 -3.837 -16.584 1.00 66.44 118 LYS A CA 1
ATOM 945 C C . LYS A 1 118 ? 19.960 -4.380 -17.301 1.00 66.44 118 LYS A C 1
ATOM 947 O O . LYS A 1 118 ? 18.886 -4.472 -16.707 1.00 66.44 118 LYS A O 1
ATOM 952 N N . ARG A 1 119 ? 20.105 -4.729 -18.584 1.00 71.38 119 ARG A N 1
ATOM 953 C CA . ARG A 1 119 ? 19.032 -5.274 -19.435 1.00 71.38 119 ARG A CA 1
ATOM 954 C C . ARG A 1 119 ? 19.407 -6.657 -19.952 1.00 71.38 119 ARG A C 1
ATOM 956 O O . ARG A 1 119 ? 20.428 -6.803 -20.626 1.00 71.38 119 ARG A O 1
ATOM 963 N N . HIS A 1 120 ? 18.568 -7.647 -19.679 1.00 79.69 120 HIS A N 1
ATOM 964 C CA . HIS A 1 120 ? 18.653 -8.984 -20.258 1.00 79.69 120 HIS A CA 1
ATOM 965 C C . HIS A 1 120 ? 17.703 -9.117 -21.458 1.00 79.69 120 HIS A C 1
ATOM 967 O O . HIS A 1 120 ? 16.764 -8.344 -21.623 1.00 79.69 120 HIS A O 1
ATOM 973 N N . LYS A 1 121 ? 17.929 -10.106 -22.334 1.00 82.88 121 LYS A N 1
ATOM 974 C CA . LYS A 1 121 ? 17.055 -10.320 -23.505 1.00 82.88 121 LYS A CA 1
ATOM 975 C C . LYS A 1 121 ? 15.624 -10.687 -23.116 1.00 82.88 121 LYS A C 1
ATOM 977 O O . LYS A 1 121 ? 14.691 -10.287 -23.804 1.00 82.88 121 LYS A O 1
ATOM 982 N N . ILE A 1 122 ? 15.470 -11.461 -22.041 1.00 84.38 122 ILE A N 1
ATOM 983 C CA . ILE A 1 122 ? 14.158 -11.897 -21.551 1.00 84.38 122 ILE A CA 1
ATOM 984 C C . ILE A 1 122 ? 13.310 -10.731 -21.039 1.00 84.38 122 ILE A C 1
ATOM 986 O O . ILE A 1 122 ? 12.091 -10.794 -21.179 1.00 84.38 122 ILE A O 1
ATOM 990 N N . ASP A 1 123 ? 13.941 -9.647 -20.564 1.00 82.25 123 ASP A N 1
ATOM 991 C CA . ASP A 1 123 ? 13.249 -8.428 -20.131 1.00 82.25 123 ASP A CA 1
ATOM 992 C C . ASP A 1 123 ? 12.306 -7.934 -21.222 1.00 82.25 123 ASP A C 1
ATOM 994 O O . ASP A 1 123 ? 11.140 -7.689 -20.956 1.00 82.25 123 ASP A O 1
ATOM 998 N N . VAL A 1 124 ? 12.771 -7.890 -22.474 1.00 85.94 124 VAL A N 1
ATOM 999 C CA . VAL A 1 124 ? 11.983 -7.397 -23.613 1.00 85.94 124 VAL A CA 1
ATOM 1000 C C . VAL A 1 124 ? 10.678 -8.178 -23.780 1.00 85.94 124 VAL A C 1
ATOM 1002 O O . VAL A 1 124 ? 9.625 -7.589 -24.005 1.00 85.94 124 VAL A O 1
ATOM 1005 N N . VAL A 1 125 ? 10.732 -9.506 -23.655 1.00 88.94 125 VAL A N 1
ATOM 1006 C CA . VAL A 1 125 ? 9.555 -10.369 -23.835 1.00 88.94 125 VAL A CA 1
ATOM 1007 C C . VAL A 1 125 ? 8.595 -10.231 -22.663 1.00 88.94 125 VAL A C 1
ATOM 1009 O O . VAL A 1 125 ? 7.385 -10.170 -22.870 1.00 88.94 125 VAL A O 1
ATOM 1012 N N . VAL A 1 126 ? 9.115 -10.162 -21.438 1.00 89.94 126 VAL A N 1
ATOM 1013 C CA . VAL A 1 126 ? 8.270 -9.976 -20.259 1.00 89.94 126 VAL A CA 1
ATOM 1014 C C . VAL A 1 126 ? 7.632 -8.587 -20.259 1.00 89.94 126 VAL A C 1
ATOM 1016 O O . VAL A 1 126 ? 6.432 -8.486 -20.017 1.00 89.94 126 VAL A O 1
ATOM 1019 N N . GLU A 1 127 ? 8.380 -7.532 -20.594 1.00 87.75 127 GLU A N 1
ATOM 1020 C CA . GLU A 1 127 ? 7.841 -6.176 -20.728 1.00 87.75 127 GLU A CA 1
ATOM 1021 C C . GLU A 1 127 ? 6.713 -6.128 -21.771 1.00 87.75 127 GLU A C 1
ATOM 1023 O O . GLU A 1 127 ? 5.676 -5.505 -21.528 1.00 87.75 127 GLU A O 1
ATOM 1028 N N . ASP A 1 128 ? 6.867 -6.830 -22.898 1.00 89.75 128 ASP A N 1
ATOM 1029 C CA . ASP A 1 128 ? 5.824 -6.977 -23.917 1.00 89.75 128 ASP A CA 1
ATOM 1030 C C . ASP A 1 128 ? 4.587 -7.709 -23.374 1.00 89.75 128 ASP A C 1
ATOM 1032 O O . ASP A 1 128 ? 3.464 -7.253 -23.593 1.00 89.75 128 ASP A O 1
ATOM 1036 N N . ILE A 1 129 ? 4.768 -8.817 -22.644 1.00 93.94 129 ILE A N 1
ATOM 1037 C CA . ILE A 1 129 ? 3.661 -9.560 -22.018 1.00 93.94 129 ILE A CA 1
ATOM 1038 C C . ILE A 1 129 ? 2.902 -8.655 -21.054 1.00 93.94 129 ILE A C 1
ATOM 1040 O O . ILE A 1 129 ? 1.685 -8.528 -21.163 1.00 93.94 129 ILE A O 1
ATOM 1044 N N . MET A 1 130 ? 3.609 -7.989 -20.146 1.00 92.94 130 MET A N 1
ATOM 1045 C CA . MET A 1 130 ? 2.998 -7.118 -19.145 1.00 92.94 130 MET A CA 1
ATOM 1046 C C . MET A 1 130 ? 2.298 -5.922 -19.772 1.00 92.94 130 MET A C 1
ATOM 1048 O O . MET A 1 130 ? 1.202 -5.564 -19.355 1.00 92.94 130 MET A O 1
ATOM 1052 N N . THR A 1 131 ? 2.882 -5.341 -20.819 1.00 92.44 131 THR A N 1
ATOM 1053 C CA . THR A 1 131 ? 2.244 -4.267 -21.585 1.00 92.44 131 THR A CA 1
ATOM 1054 C C . THR A 1 131 ? 0.944 -4.753 -22.221 1.00 92.44 131 THR A C 1
ATOM 1056 O O . THR A 1 131 ? -0.081 -4.078 -22.144 1.00 92.44 131 THR A O 1
ATOM 1059 N N . GLU A 1 132 ? 0.949 -5.934 -22.840 1.00 95.94 132 GLU A N 1
ATOM 1060 C CA . GLU A 1 132 ? -0.247 -6.483 -23.475 1.00 95.94 132 GLU A CA 1
ATOM 1061 C C . GLU A 1 132 ? -1.313 -6.919 -22.456 1.00 95.94 132 GLU A C 1
ATOM 1063 O O . GLU A 1 132 ? -2.502 -6.797 -22.762 1.00 95.94 132 GLU A O 1
ATOM 1068 N N . VAL A 1 133 ? -0.917 -7.349 -21.251 1.00 95.75 133 VAL A N 1
ATOM 1069 C CA . VAL A 1 133 ? -1.829 -7.560 -20.115 1.00 95.75 133 VAL A CA 1
ATOM 1070 C C . VAL A 1 133 ? -2.422 -6.231 -19.653 1.00 95.75 133 VAL A C 1
ATOM 1072 O O . VAL A 1 133 ? -3.641 -6.093 -19.653 1.00 95.75 133 VAL A O 1
ATOM 1075 N N . ALA A 1 134 ? -1.595 -5.226 -19.351 1.00 94.12 134 ALA A N 1
ATOM 1076 C CA . ALA A 1 134 ? -2.039 -3.912 -18.879 1.00 94.12 134 ALA A CA 1
ATOM 1077 C C . ALA A 1 134 ? -3.046 -3.246 -19.833 1.00 94.12 134 ALA A C 1
ATOM 1079 O O . ALA A 1 134 ? -3.995 -2.610 -19.389 1.00 94.12 134 ALA A O 1
ATOM 1080 N N . ARG A 1 135 ? -2.886 -3.431 -21.150 1.00 94.19 135 ARG A N 1
ATOM 1081 C CA . ARG A 1 135 ? -3.812 -2.918 -22.178 1.00 94.19 135 ARG A CA 1
ATOM 1082 C C . ARG A 1 135 ? -5.150 -3.661 -22.263 1.00 94.19 135 ARG A C 1
ATOM 1084 O O . ARG A 1 135 ? -6.071 -3.162 -22.901 1.00 94.19 135 ARG A O 1
ATOM 1091 N N . ARG A 1 136 ? -5.236 -4.874 -21.711 1.00 95.38 136 ARG A N 1
ATOM 1092 C CA . ARG A 1 136 ? -6.433 -5.740 -21.746 1.00 95.38 136 ARG A CA 1
ATOM 1093 C C . ARG A 1 136 ? -7.157 -5.838 -20.421 1.00 95.38 136 ARG A C 1
ATOM 1095 O O . ARG A 1 136 ? -8.272 -6.346 -20.375 1.00 95.38 136 ARG A O 1
ATOM 1102 N N . LEU A 1 137 ? -6.527 -5.338 -19.372 1.00 94.00 137 LEU A N 1
ATOM 1103 C CA . LEU A 1 137 ? -7.179 -5.090 -18.110 1.00 94.00 137 LEU A CA 1
ATOM 1104 C C . LEU A 1 137 ? -8.360 -4.110 -18.287 1.00 94.00 137 LEU A C 1
ATOM 1106 O O . LEU A 1 137 ? -8.287 -3.202 -19.121 1.00 94.00 137 LEU A O 1
ATOM 1110 N N . PRO A 1 138 ? -9.445 -4.261 -17.510 1.00 90.38 138 PRO A N 1
ATOM 1111 C CA . PRO A 1 138 ? -10.634 -3.410 -17.619 1.00 90.38 138 PRO A CA 1
ATOM 1112 C C . PRO A 1 138 ? -10.382 -1.950 -17.206 1.00 90.38 138 PRO A C 1
ATOM 1114 O O . PRO A 1 138 ? -11.105 -1.043 -17.626 1.00 90.38 138 PRO A O 1
ATOM 1117 N N . LYS A 1 139 ? -9.354 -1.713 -16.388 1.00 90.44 139 LYS A N 1
ATOM 1118 C CA . LYS A 1 139 ? -8.974 -0.401 -15.854 1.00 90.44 139 LYS A CA 1
ATOM 1119 C C . LYS A 1 139 ? -7.523 -0.081 -16.199 1.00 90.44 139 LYS A C 1
ATOM 1121 O O . LYS A 1 139 ? -6.712 -0.998 -16.361 1.00 90.44 139 LYS A O 1
ATOM 1126 N N . THR A 1 140 ? -7.194 1.203 -16.283 1.00 89.69 140 THR A N 1
ATOM 1127 C CA . THR A 1 140 ? -5.798 1.653 -16.278 1.00 89.69 140 THR A CA 1
ATOM 1128 C C . THR A 1 140 ? -5.160 1.360 -14.917 1.00 89.69 140 THR A C 1
ATOM 1130 O O . THR A 1 140 ? -5.857 1.191 -13.919 1.00 89.69 140 THR A O 1
ATOM 1133 N N . LEU A 1 141 ? -3.830 1.247 -14.863 1.00 87.38 141 LEU A N 1
ATOM 1134 C CA . LEU A 1 141 ? -3.116 0.827 -13.646 1.00 87.38 141 LEU A CA 1
ATOM 1135 C C . LEU A 1 141 ? -3.342 1.773 -12.456 1.00 87.38 141 LEU A C 1
ATOM 1137 O O . LEU A 1 141 ? -3.407 1.325 -11.316 1.00 87.38 141 LEU A O 1
ATOM 1141 N N . ASP A 1 142 ? -3.483 3.063 -12.731 1.00 83.50 142 ASP A N 1
ATOM 1142 C CA . ASP A 1 142 ? -3.786 4.132 -11.776 1.00 83.50 142 ASP A CA 1
ATOM 1143 C C . ASP A 1 142 ? -5.269 4.193 -11.369 1.00 83.50 142 ASP A C 1
ATOM 1145 O O . ASP A 1 142 ? -5.603 4.824 -10.373 1.00 83.50 142 ASP A O 1
ATOM 1149 N N . ALA A 1 143 ? -6.159 3.503 -12.088 1.00 84.94 143 ALA A N 1
ATOM 1150 C CA . ALA A 1 143 ? -7.576 3.392 -11.739 1.00 84.94 143 ALA A CA 1
ATOM 1151 C C . ALA A 1 143 ? -7.889 2.191 -10.821 1.00 84.94 143 ALA A C 1
ATOM 1153 O O . ALA A 1 143 ? -9.045 1.987 -10.425 1.00 84.94 143 ALA A O 1
ATOM 1154 N N . TYR A 1 144 ? -6.888 1.370 -10.480 1.00 86.25 144 TYR A N 1
ATOM 1155 C CA . TYR A 1 144 ? -7.049 0.323 -9.471 1.00 86.25 144 TYR A CA 1
ATOM 1156 C C . TYR A 1 144 ? -7.027 0.903 -8.064 1.00 86.25 144 TYR A C 1
ATOM 1158 O O . TYR A 1 144 ? -6.264 1.811 -7.753 1.00 86.25 144 TYR A O 1
ATOM 1166 N N . ARG A 1 145 ? -7.849 0.312 -7.199 1.00 77.12 145 ARG A N 1
ATOM 1167 C CA . ARG A 1 145 ? -7.795 0.535 -5.757 1.00 77.12 145 ARG A CA 1
ATOM 1168 C C . ARG A 1 145 ? -6.778 -0.435 -5.169 1.00 77.12 145 ARG A C 1
ATOM 1170 O O . ARG A 1 145 ? -6.914 -1.641 -5.377 1.00 77.12 145 ARG A O 1
ATOM 1177 N N . TYR A 1 146 ? -5.774 0.094 -4.481 1.00 77.19 146 TYR A N 1
ATOM 1178 C CA . TYR A 1 146 ? -4.712 -0.691 -3.860 1.00 77.19 146 TYR A CA 1
ATOM 1179 C C . TYR A 1 146 ? -5.002 -0.869 -2.366 1.00 77.19 146 TYR A C 1
ATOM 1181 O O . TYR A 1 146 ? -5.220 0.107 -1.655 1.00 77.19 146 TYR A O 1
ATOM 1189 N N . HIS A 1 147 ? -4.989 -2.114 -1.895 1.00 64.44 147 HIS A N 1
ATOM 1190 C CA . HIS A 1 147 ? -5.084 -2.467 -0.481 1.00 64.44 147 HIS A CA 1
ATOM 1191 C C . HIS A 1 147 ? -3.669 -2.612 0.082 1.00 64.44 147 HIS A C 1
ATOM 1193 O O . HIS A 1 147 ? -2.955 -3.544 -0.292 1.00 64.44 147 HIS A O 1
ATOM 1199 N N . GLN A 1 148 ? -3.268 -1.691 0.966 1.00 60.00 148 GLN A N 1
ATOM 1200 C CA . GLN A 1 148 ? -1.933 -1.562 1.586 1.00 60.00 148 GLN A CA 1
ATOM 1201 C C . GLN A 1 148 ? -0.765 -1.306 0.608 1.00 60.00 148 GLN A C 1
ATOM 1203 O O . GLN A 1 148 ? 0.030 -0.406 0.849 1.00 60.00 148 GLN A O 1
ATOM 1208 N N . ASP A 1 149 ? -0.662 -2.070 -0.478 1.00 73.88 149 ASP A N 1
ATOM 1209 C CA . ASP A 1 149 ? 0.359 -1.957 -1.529 1.00 73.88 149 ASP A CA 1
ATOM 1210 C C . ASP A 1 149 ? 0.016 -2.752 -2.808 1.00 73.88 149 ASP A C 1
ATOM 1212 O O . ASP A 1 149 ? 0.795 -2.749 -3.761 1.00 73.88 149 ASP A O 1
ATOM 1216 N N . TYR A 1 150 ? -1.129 -3.447 -2.894 1.00 83.75 150 TYR A N 1
ATOM 1217 C CA . TYR A 1 150 ? -1.458 -4.267 -4.068 1.00 83.75 150 TYR A CA 1
ATOM 1218 C C . TYR A 1 150 ? -2.930 -4.237 -4.477 1.00 83.75 150 TYR A C 1
ATOM 1220 O O . TYR A 1 150 ? -3.823 -3.949 -3.689 1.00 83.75 150 TYR A O 1
ATOM 1228 N N . ALA A 1 151 ? -3.174 -4.594 -5.734 1.00 88.62 151 ALA A N 1
ATOM 1229 C CA . ALA A 1 151 ? -4.492 -4.911 -6.265 1.00 88.62 151 ALA A CA 1
ATOM 1230 C C . ALA A 1 151 ? -4.409 -6.228 -7.045 1.00 88.62 151 ALA A C 1
ATOM 1232 O O . ALA A 1 151 ? -3.344 -6.589 -7.549 1.00 88.62 151 ALA A O 1
ATOM 1233 N N . ASN A 1 152 ? -5.521 -6.949 -7.153 1.00 91.19 152 ASN A N 1
ATOM 1234 C CA . ASN A 1 152 ? -5.602 -8.160 -7.963 1.00 91.19 152 ASN A CA 1
ATOM 1235 C C . ASN A 1 152 ? -6.646 -7.981 -9.062 1.00 91.19 152 ASN A C 1
ATOM 1237 O O . ASN A 1 152 ? -7.699 -7.386 -8.836 1.00 91.19 152 ASN A O 1
ATOM 1241 N N . ASP A 1 153 ? -6.361 -8.537 -10.231 1.00 93.75 153 ASP A N 1
ATOM 1242 C CA . ASP A 1 153 ? -7.327 -8.695 -11.310 1.00 93.75 153 ASP A CA 1
ATOM 1243 C C . ASP A 1 153 ? -7.078 -10.022 -12.038 1.00 93.75 153 ASP A C 1
ATOM 1245 O O . ASP A 1 153 ? -6.084 -10.717 -11.808 1.00 93.75 153 ASP A O 1
ATOM 1249 N N . VAL A 1 154 ? -7.999 -10.393 -12.914 1.00 95.19 154 VAL A N 1
ATOM 1250 C CA . VAL A 1 154 ? -7.967 -11.633 -13.672 1.00 95.19 154 VAL A CA 1
ATOM 1251 C C . VAL A 1 154 ? -8.151 -11.329 -15.150 1.00 95.19 154 VAL A C 1
ATOM 1253 O O . VAL A 1 154 ? -9.133 -10.714 -15.561 1.00 95.19 154 VAL A O 1
ATOM 1256 N N . LEU A 1 155 ? -7.241 -11.842 -15.977 1.00 95.88 155 LEU A N 1
ATOM 1257 C CA . LEU A 1 155 ? -7.371 -11.804 -17.429 1.00 95.88 155 LEU A CA 1
ATOM 1258 C C . LEU A 1 155 ? -7.657 -13.207 -17.969 1.00 95.88 155 LEU A C 1
ATOM 1260 O O . LEU A 1 155 ? -6.849 -14.122 -17.821 1.00 95.88 155 LEU A O 1
ATOM 1264 N N . GLN A 1 156 ? -8.795 -13.373 -18.644 1.00 96.19 156 GLN A N 1
ATOM 1265 C CA . GLN A 1 156 ? -9.146 -14.641 -19.279 1.00 96.19 156 GLN A CA 1
ATOM 1266 C C . GLN A 1 156 ? -8.568 -14.716 -20.697 1.00 96.19 156 GLN A C 1
ATOM 1268 O O . GLN A 1 156 ? -8.913 -13.915 -21.566 1.00 96.19 156 GLN A O 1
ATOM 1273 N N . VAL A 1 157 ? -7.725 -15.716 -20.956 1.00 96.06 157 VAL A N 1
ATOM 1274 C CA . VAL A 1 157 ? -7.081 -15.935 -22.256 1.00 96.06 157 VAL A CA 1
ATOM 1275 C C . VAL A 1 157 ? -7.522 -17.291 -22.817 1.00 96.06 157 VAL A C 1
ATOM 1277 O O . VAL A 1 157 ? -7.156 -18.316 -22.250 1.00 96.06 157 VAL A O 1
ATOM 1280 N N . PRO A 1 158 ? -8.260 -17.363 -23.942 1.00 93.75 158 PRO A N 1
ATOM 1281 C CA . PRO A 1 158 ? -8.883 -18.613 -24.397 1.00 93.75 158 PRO A CA 1
ATOM 1282 C C . PRO A 1 158 ? -7.952 -19.828 -24.521 1.00 93.75 158 PRO A C 1
ATOM 1284 O O . PRO A 1 158 ? -8.369 -20.940 -24.220 1.00 93.75 158 PRO A O 1
ATOM 1287 N N . SER A 1 159 ? -6.704 -19.635 -24.959 1.00 91.62 159 SER A N 1
ATOM 1288 C CA . SER A 1 159 ? -5.738 -20.727 -25.150 1.00 91.62 159 SER A CA 1
ATOM 1289 C C . SER A 1 159 ? -4.736 -20.904 -24.008 1.00 91.62 159 SER A C 1
ATOM 1291 O O . SER A 1 159 ? -3.921 -21.813 -24.084 1.00 91.62 159 SER A O 1
ATOM 1293 N N . VAL A 1 160 ? -4.750 -20.025 -23.004 1.00 93.06 160 VAL A N 1
ATOM 1294 C CA . VAL A 1 160 ? -3.809 -20.065 -21.863 1.00 93.06 160 VAL A CA 1
ATOM 1295 C C . VAL A 1 160 ? -4.541 -20.333 -20.549 1.00 93.06 160 VAL A C 1
ATOM 1297 O O . VAL A 1 160 ? -3.951 -20.852 -19.613 1.00 93.06 160 VAL A O 1
ATOM 1300 N N . GLY A 1 161 ? -5.836 -20.024 -20.487 1.00 95.00 161 GLY A N 1
ATOM 1301 C CA . GLY A 1 161 ? -6.652 -20.140 -19.290 1.00 95.00 161 GLY A CA 1
ATOM 1302 C C . GLY A 1 161 ? -6.761 -18.818 -18.539 1.00 95.00 161 GLY A C 1
ATOM 1303 O O . GLY A 1 161 ? -6.769 -17.731 -19.127 1.00 95.00 161 GLY A O 1
ATOM 1304 N N . LYS A 1 162 ? -6.916 -18.934 -17.225 1.00 97.00 162 LYS A N 1
ATOM 1305 C CA . LYS A 1 162 ? -7.032 -17.806 -16.308 1.00 97.00 162 LYS A CA 1
ATOM 1306 C C . LYS A 1 162 ? -5.633 -17.268 -15.996 1.00 97.00 162 LYS A C 1
ATOM 1308 O O . LYS A 1 162 ? -4.757 -18.042 -15.622 1.00 97.00 162 LYS A O 1
ATOM 1313 N N . LEU A 1 163 ? -5.431 -15.960 -16.135 1.00 97.62 163 LEU A N 1
ATOM 1314 C CA . LEU A 1 163 ? -4.223 -15.280 -15.671 1.00 97.62 163 LEU A CA 1
ATOM 1315 C C . LEU A 1 163 ? -4.558 -14.437 -14.445 1.00 97.62 163 LEU A C 1
ATOM 1317 O O . LEU A 1 163 ? -5.309 -13.471 -14.553 1.00 97.62 163 LEU A O 1
ATOM 1321 N N . ASP A 1 164 ? -3.985 -14.790 -13.301 1.00 97.50 164 ASP A N 1
ATOM 1322 C CA . ASP A 1 164 ? -4.053 -13.994 -12.079 1.00 97.50 164 ASP A CA 1
ATOM 1323 C C . ASP A 1 164 ? -2.986 -12.893 -12.134 1.00 97.50 164 ASP A C 1
ATOM 1325 O O . ASP A 1 164 ? -1.781 -13.169 -12.165 1.00 97.50 164 ASP A O 1
ATOM 1329 N N . VAL A 1 165 ? -3.435 -11.639 -12.177 1.00 96.31 165 VAL A N 1
ATOM 1330 C CA . VAL A 1 165 ? -2.595 -10.447 -12.318 1.00 96.31 165 VAL A CA 1
ATOM 1331 C C . VAL A 1 165 ? -2.557 -9.720 -10.983 1.00 96.31 165 VAL A C 1
ATOM 1333 O O . VAL A 1 165 ? -3.574 -9.220 -10.510 1.00 96.31 165 VAL A O 1
ATOM 1336 N N . ARG A 1 166 ? -1.367 -9.624 -10.387 1.00 93.56 166 ARG A N 1
ATOM 1337 C CA . ARG A 1 166 ? -1.145 -8.816 -9.186 1.00 93.56 166 ARG A CA 1
ATOM 1338 C C . ARG A 1 166 ? -0.473 -7.512 -9.569 1.00 93.56 166 ARG A C 1
ATOM 1340 O O . ARG A 1 166 ? 0.609 -7.513 -10.158 1.00 93.56 166 ARG A O 1
ATOM 1347 N N . LEU A 1 167 ? -1.105 -6.415 -9.199 1.00 91.94 167 LEU A N 1
ATOM 1348 C CA . LEU A 1 167 ? -0.623 -5.053 -9.352 1.00 91.94 167 LEU A CA 1
ATOM 1349 C C . LEU A 1 167 ? -0.050 -4.591 -8.015 1.00 91.94 167 LEU A C 1
ATOM 1351 O O . LEU A 1 167 ? -0.527 -5.019 -6.967 1.00 91.94 167 LEU A O 1
ATOM 1355 N N . THR A 1 168 ? 0.940 -3.712 -8.047 1.00 87.94 168 THR A N 1
ATOM 1356 C CA . THR A 1 168 ? 1.528 -3.114 -6.849 1.00 87.94 168 THR A CA 1
ATOM 1357 C C . THR A 1 168 ? 1.640 -1.612 -7.023 1.00 87.94 168 THR A C 1
ATOM 1359 O O . THR A 1 168 ? 1.997 -1.137 -8.104 1.00 87.94 168 THR A O 1
ATOM 1362 N N . GLN A 1 169 ? 1.343 -0.889 -5.950 1.00 83.75 169 GLN A N 1
ATOM 1363 C CA . GLN A 1 169 ? 1.669 0.516 -5.788 1.00 83.75 169 GLN A CA 1
ATOM 1364 C C . GLN A 1 169 ? 2.779 0.611 -4.747 1.00 83.75 169 GLN A C 1
ATOM 1366 O O . GLN A 1 169 ? 2.744 -0.088 -3.735 1.00 83.75 169 GLN A O 1
ATOM 1371 N N . THR A 1 170 ? 3.792 1.430 -5.009 1.00 78.31 170 THR A N 1
ATOM 1372 C CA . THR A 1 170 ? 4.855 1.653 -4.026 1.00 78.31 170 THR A CA 1
ATOM 1373 C C . THR A 1 170 ? 4.262 2.254 -2.757 1.00 78.31 170 THR A C 1
ATOM 1375 O O . THR A 1 170 ? 3.294 3.009 -2.824 1.00 78.31 170 THR A O 1
ATOM 1378 N N . ALA A 1 171 ? 4.857 1.968 -1.595 1.00 68.19 171 ALA A N 1
ATOM 1379 C CA . ALA A 1 171 ? 4.334 2.415 -0.293 1.00 68.19 171 ALA A CA 1
ATOM 1380 C C . ALA A 1 171 ? 4.187 3.946 -0.172 1.00 68.19 171 ALA A C 1
ATOM 1382 O O . ALA A 1 171 ? 3.545 4.461 0.731 1.00 68.19 171 ALA A O 1
ATOM 1383 N N . ASN A 1 172 ? 4.835 4.672 -1.076 1.00 71.50 172 ASN A N 1
ATOM 1384 C CA . ASN A 1 172 ? 4.865 6.118 -1.156 1.00 71.50 172 ASN A CA 1
ATOM 1385 C C . ASN A 1 172 ? 3.918 6.681 -2.243 1.00 71.50 172 ASN A C 1
ATOM 1387 O O . ASN A 1 172 ? 3.953 7.875 -2.519 1.00 71.50 172 ASN A O 1
ATOM 1391 N N . GLY A 1 173 ? 3.124 5.830 -2.902 1.00 76.56 173 GLY A N 1
ATOM 1392 C CA . GLY A 1 173 ? 2.153 6.204 -3.937 1.00 76.56 173 GLY A CA 1
ATOM 1393 C C . GLY A 1 173 ? 2.753 6.588 -5.294 1.00 76.56 173 GLY A C 1
ATOM 1394 O O . GLY A 1 173 ? 2.011 6.779 -6.254 1.00 76.56 173 GLY A O 1
ATOM 1395 N N . ILE A 1 174 ? 4.084 6.673 -5.395 1.00 82.94 174 ILE A N 1
ATOM 1396 C CA . ILE A 1 174 ? 4.779 7.276 -6.539 1.00 82.94 174 ILE A CA 1
ATOM 1397 C C . ILE A 1 174 ? 4.683 6.425 -7.804 1.00 82.94 174 ILE A C 1
ATOM 1399 O O . ILE A 1 174 ? 4.622 6.989 -8.894 1.00 82.94 174 ILE A O 1
ATOM 1403 N N . PHE A 1 175 ? 4.693 5.096 -7.692 1.00 84.44 175 PHE A N 1
ATOM 1404 C CA . PHE A 1 175 ? 4.663 4.198 -8.843 1.00 84.44 175 PHE A CA 1
ATOM 1405 C C . PHE A 1 175 ? 3.572 3.148 -8.713 1.00 84.44 175 PHE A C 1
ATOM 1407 O O . PHE A 1 175 ? 3.316 2.634 -7.628 1.00 84.44 175 PHE A O 1
ATOM 1414 N N . SER A 1 176 ? 2.996 2.773 -9.853 1.00 87.44 176 SER A N 1
ATOM 1415 C CA . SER A 1 176 ? 2.055 1.659 -9.971 1.00 87.44 176 SER A CA 1
ATOM 1416 C C . SER A 1 176 ? 2.470 0.756 -11.130 1.00 87.44 176 SER A C 1
ATOM 1418 O O . SER A 1 176 ? 2.815 1.240 -12.210 1.00 87.44 176 SER A O 1
ATOM 1420 N N . THR A 1 177 ? 2.468 -0.558 -10.919 1.00 90.31 177 THR A N 1
ATOM 1421 C CA . THR A 1 177 ? 2.997 -1.540 -11.880 1.00 90.31 177 THR A CA 1
ATOM 1422 C C . THR A 1 177 ? 2.315 -2.897 -11.745 1.00 90.31 177 THR A C 1
ATOM 1424 O O . THR A 1 177 ? 1.739 -3.220 -10.710 1.00 90.31 177 THR A O 1
ATOM 1427 N N . ILE A 1 178 ? 2.438 -3.742 -12.769 1.00 92.06 178 ILE A N 1
ATOM 1428 C CA . ILE A 1 178 ? 2.177 -5.178 -12.637 1.00 92.06 178 ILE A CA 1
ATOM 1429 C C . ILE A 1 178 ? 3.373 -5.821 -11.926 1.00 92.06 178 ILE A C 1
ATOM 1431 O O . ILE A 1 178 ? 4.500 -5.778 -12.420 1.00 92.06 178 ILE A O 1
ATOM 1435 N N . ASN A 1 179 ? 3.111 -6.404 -10.761 1.00 90.12 179 ASN A N 1
ATOM 1436 C CA . ASN A 1 179 ? 4.088 -7.104 -9.934 1.00 90.12 179 ASN A CA 1
ATOM 1437 C C . ASN A 1 179 ? 4.229 -8.568 -10.362 1.00 90.12 179 ASN A C 1
ATOM 1439 O O . ASN A 1 179 ? 5.333 -9.082 -10.507 1.00 90.12 179 ASN A O 1
ATOM 1443 N N . SER A 1 180 ? 3.113 -9.253 -10.629 1.00 93.69 180 SER A N 1
ATOM 1444 C CA . SER A 1 180 ? 3.182 -10.631 -11.117 1.00 93.69 180 SER A CA 1
ATOM 1445 C C . SER A 1 180 ? 2.027 -11.017 -12.023 1.00 93.69 180 SER A C 1
ATOM 1447 O O . SER A 1 180 ? 0.933 -10.458 -11.942 1.00 93.69 180 SER A O 1
ATOM 1449 N N . ILE A 1 181 ? 2.296 -12.003 -12.876 1.00 96.44 181 ILE A N 1
ATOM 1450 C CA . ILE A 1 181 ? 1.312 -12.675 -13.721 1.00 96.44 181 ILE A CA 1
ATOM 1451 C C . ILE A 1 181 ? 1.479 -14.171 -13.477 1.00 96.44 181 ILE A C 1
ATOM 1453 O O . ILE A 1 181 ? 2.549 -14.731 -13.732 1.00 96.44 181 ILE A O 1
ATOM 1457 N N . ASN A 1 182 ? 0.425 -14.813 -12.984 1.00 97.19 182 ASN A N 1
ATOM 1458 C CA . ASN A 1 182 ? 0.410 -16.241 -12.693 1.00 97.19 182 ASN A CA 1
ATOM 1459 C C . ASN A 1 182 ? -0.601 -16.924 -13.615 1.00 97.19 182 ASN A C 1
ATOM 1461 O O . ASN A 1 182 ? -1.778 -16.571 -13.617 1.00 97.19 182 ASN A O 1
ATOM 1465 N N . GLY A 1 183 ? -0.133 -17.890 -14.399 1.00 96.62 183 GLY A N 1
ATOM 1466 C CA . GLY A 1 183 ? -0.976 -18.827 -15.133 1.00 96.62 183 GLY A CA 1
ATOM 1467 C C . GLY A 1 183 ? -0.766 -20.254 -14.630 1.00 96.62 183 GLY A C 1
ATOM 1468 O O . GLY A 1 183 ? 0.098 -20.525 -13.788 1.00 96.62 183 GLY A O 1
ATOM 1469 N N . ASP A 1 184 ? -1.525 -21.195 -15.185 1.00 95.00 184 ASP A N 1
ATOM 1470 C CA . ASP A 1 184 ? -1.417 -22.605 -14.796 1.00 95.00 184 ASP A CA 1
ATOM 1471 C C . ASP A 1 184 ? -0.017 -23.165 -15.090 1.00 95.00 184 ASP A C 1
ATOM 1473 O O . ASP A 1 184 ? 0.588 -23.811 -14.231 1.00 95.00 184 ASP A O 1
ATOM 1477 N N . ASP A 1 185 ? 0.542 -22.819 -16.251 1.00 96.75 185 ASP A N 1
ATOM 1478 C CA . ASP A 1 185 ? 1.815 -23.349 -16.754 1.00 96.75 185 ASP A CA 1
ATOM 1479 C C . ASP A 1 185 ? 3.027 -22.442 -16.513 1.00 96.75 185 ASP A C 1
ATOM 1481 O O . ASP A 1 185 ? 4.166 -22.858 -16.739 1.00 96.75 185 ASP A O 1
ATOM 1485 N N . PHE A 1 186 ? 2.821 -21.203 -16.072 1.00 96.44 186 PHE A N 1
ATOM 1486 C CA . PHE A 1 186 ? 3.913 -20.245 -15.939 1.00 96.44 186 PHE A CA 1
ATOM 1487 C C . PHE A 1 186 ? 3.679 -19.229 -14.830 1.00 96.44 186 PHE A C 1
ATOM 1489 O O . PHE A 1 186 ? 2.549 -18.940 -14.440 1.00 96.44 186 PHE A O 1
ATOM 1496 N N . LYS A 1 187 ? 4.774 -18.645 -14.359 1.00 96.19 187 LYS A N 1
ATOM 1497 C CA . LYS A 1 187 ? 4.763 -17.526 -13.427 1.00 96.19 187 LYS A CA 1
ATOM 1498 C C . LYS A 1 187 ? 5.808 -16.513 -13.853 1.00 96.19 187 LYS A C 1
ATOM 1500 O O . LYS A 1 187 ? 6.950 -16.868 -14.132 1.00 96.19 187 LYS A O 1
ATOM 1505 N N . ILE A 1 188 ? 5.403 -15.253 -13.892 1.00 94.25 188 ILE A N 1
ATOM 1506 C CA . ILE A 1 188 ? 6.299 -14.114 -14.045 1.00 94.25 188 ILE A CA 1
ATOM 1507 C C . ILE A 1 188 ? 6.182 -13.296 -12.770 1.00 94.25 188 ILE A C 1
ATOM 1509 O O . ILE A 1 188 ? 5.089 -12.848 -12.417 1.00 94.25 188 ILE A O 1
ATOM 1513 N N . TRP A 1 189 ? 7.305 -13.106 -12.094 1.00 90.50 189 TRP A N 1
ATOM 1514 C CA . TRP A 1 189 ? 7.425 -12.254 -10.925 1.00 90.50 189 TRP A CA 1
ATOM 1515 C C . TRP A 1 189 ? 8.402 -11.128 -11.230 1.00 90.50 189 TRP A C 1
ATOM 1517 O O . TRP A 1 189 ? 9.530 -11.381 -11.659 1.00 90.50 189 TRP A O 1
ATOM 1527 N N . ASN A 1 190 ? 7.980 -9.891 -11.004 1.00 85.00 190 ASN A N 1
ATOM 1528 C CA . ASN A 1 190 ? 8.849 -8.740 -11.121 1.00 85.00 190 ASN A CA 1
ATOM 1529 C C . ASN A 1 190 ? 9.319 -8.261 -9.747 1.00 85.00 190 ASN A C 1
ATOM 1531 O O . ASN A 1 190 ? 8.558 -8.247 -8.789 1.00 85.00 190 ASN A O 1
ATOM 1535 N N . CYS A 1 191 ? 10.565 -7.806 -9.667 1.00 71.25 191 CYS A N 1
ATOM 1536 C CA . CYS A 1 191 ? 11.135 -7.199 -8.471 1.00 71.25 191 CYS A CA 1
ATOM 1537 C C . CYS A 1 191 ? 12.013 -5.986 -8.803 1.00 71.25 191 CYS A C 1
ATOM 1539 O O . CYS A 1 191 ? 12.023 -5.472 -9.924 1.00 71.25 191 CYS A O 1
ATOM 1541 N N . ARG A 1 192 ? 12.674 -5.510 -7.750 1.00 63.72 192 ARG A N 1
ATOM 1542 C CA . ARG A 1 192 ? 13.220 -4.183 -7.473 1.00 63.72 192 ARG A CA 1
ATOM 1543 C C . ARG A 1 192 ? 14.481 -3.860 -8.282 1.00 63.72 192 ARG A C 1
ATOM 1545 O O . ARG A 1 192 ? 15.578 -3.859 -7.738 1.00 63.72 192 ARG A O 1
ATOM 1552 N N . GLU A 1 193 ? 14.350 -3.510 -9.560 1.00 60.00 193 GLU A N 1
ATOM 1553 C CA . GLU A 1 193 ? 15.439 -2.821 -10.267 1.00 60.00 193 GLU A CA 1
ATOM 1554 C C . GLU A 1 193 ? 14.896 -1.987 -11.432 1.00 60.00 193 GLU A C 1
ATOM 1556 O O . GLU A 1 193 ? 14.475 -2.504 -12.465 1.00 60.00 193 GLU A O 1
ATOM 1561 N N . SER A 1 194 ? 14.916 -0.660 -11.302 1.00 61.62 194 SER A N 1
ATOM 1562 C CA . SER A 1 194 ? 14.444 0.241 -12.355 1.00 61.62 194 SER A CA 1
ATOM 1563 C C . SER A 1 194 ? 15.562 1.167 -12.831 1.00 61.62 194 SER A C 1
ATOM 1565 O O . SER A 1 194 ? 16.431 1.553 -12.058 1.00 61.62 194 SER A O 1
ATOM 1567 N N . GLY A 1 195 ? 15.509 1.578 -14.101 1.00 68.12 195 GLY A N 1
ATOM 1568 C CA . GLY A 1 195 ? 16.402 2.603 -14.658 1.00 68.12 195 GLY A CA 1
ATOM 1569 C C . GLY A 1 195 ? 16.042 4.029 -14.231 1.00 68.12 195 GLY A C 1
ATOM 1570 O O . GLY A 1 195 ? 16.441 4.982 -14.889 1.00 68.12 195 GLY A O 1
ATOM 1571 N N . VAL A 1 196 ? 15.241 4.192 -13.181 1.00 76.94 196 VAL A N 1
ATOM 1572 C CA . VAL A 1 196 ? 14.892 5.474 -12.567 1.00 76.94 196 VAL A CA 1
ATOM 1573 C C . VAL A 1 196 ? 15.138 5.352 -11.061 1.00 76.94 196 VAL A C 1
ATOM 1575 O O . VAL A 1 196 ? 15.079 4.251 -10.525 1.00 76.94 196 VAL A O 1
ATOM 1578 N N . LYS A 1 197 ? 15.415 6.456 -10.373 1.00 78.62 197 LYS A N 1
ATOM 1579 C CA . LYS A 1 197 ? 15.382 6.597 -8.913 1.00 78.62 197 LYS A CA 1
ATOM 1580 C C . LYS A 1 197 ? 14.541 7.792 -8.528 1.00 78.62 197 LYS A C 1
ATOM 1582 O O . LYS A 1 197 ? 14.568 8.794 -9.239 1.00 78.62 197 LYS A O 1
ATOM 1587 N N . TYR A 1 198 ? 13.839 7.701 -7.407 1.00 78.94 198 TYR A N 1
ATOM 1588 C CA . TYR A 1 198 ? 13.139 8.828 -6.808 1.00 78.94 198 TYR A CA 1
ATOM 1589 C C . TYR A 1 198 ? 13.898 9.284 -5.562 1.00 78.94 198 TYR A C 1
ATOM 1591 O O . TYR A 1 198 ? 13.969 8.568 -4.565 1.00 78.94 198 TYR A O 1
ATOM 1599 N N . LEU A 1 199 ? 14.491 10.476 -5.650 1.00 76.50 199 LEU A N 1
ATOM 1600 C CA . LEU A 1 199 ? 15.391 11.023 -4.639 1.00 76.50 199 LEU A CA 1
ATOM 1601 C C . LEU A 1 199 ? 16.523 10.050 -4.282 1.00 76.50 199 LEU A C 1
ATOM 1603 O O . LEU A 1 199 ? 17.209 9.514 -5.152 1.00 76.50 199 LEU A O 1
ATOM 1607 N N . ASP A 1 200 ? 16.746 9.898 -2.988 1.00 60.75 200 ASP A N 1
ATOM 1608 C CA . ASP A 1 200 ? 17.705 9.036 -2.337 1.00 60.75 200 ASP A CA 1
ATOM 1609 C C . ASP A 1 200 ? 17.115 7.674 -1.952 1.00 60.75 200 ASP A C 1
ATOM 1611 O O . ASP A 1 200 ? 17.790 6.836 -1.357 1.00 60.75 200 ASP A O 1
ATOM 1615 N N . ARG A 1 201 ? 15.851 7.440 -2.308 1.00 61.16 201 ARG A N 1
ATOM 1616 C CA . ARG A 1 201 ? 15.168 6.183 -2.044 1.00 61.16 201 ARG A CA 1
ATOM 1617 C C . ARG A 1 201 ? 15.385 5.248 -3.224 1.00 61.16 201 ARG A C 1
ATOM 1619 O O . ARG A 1 201 ? 15.307 5.647 -4.391 1.00 61.16 201 ARG A O 1
ATOM 1626 N N . TYR A 1 202 ? 15.703 3.992 -2.917 1.00 52.28 202 TYR A N 1
ATOM 1627 C CA . TYR A 1 202 ? 15.804 2.969 -3.947 1.00 52.28 202 TYR A CA 1
ATOM 1628 C C . TYR A 1 202 ? 14.468 2.857 -4.657 1.00 52.28 202 TYR A C 1
ATOM 1630 O O . TYR A 1 202 ? 13.414 2.799 -4.026 1.00 52.28 202 TYR A O 1
ATOM 1638 N N . ASN A 1 203 ? 14.524 2.873 -5.982 1.00 49.09 203 ASN A N 1
ATOM 1639 C CA . ASN A 1 203 ? 13.315 2.773 -6.763 1.00 49.09 203 ASN A CA 1
ATOM 1640 C C . ASN A 1 203 ? 12.795 1.343 -6.700 1.00 49.09 203 ASN A C 1
ATOM 1642 O O . ASN A 1 203 ? 13.392 0.423 -7.260 1.00 49.09 203 ASN A O 1
ATOM 1646 N N . GLU A 1 204 ? 11.665 1.183 -6.031 1.00 54.53 204 GLU A N 1
ATOM 1647 C CA . GLU A 1 204 ? 10.878 -0.038 -5.994 1.00 54.53 204 GLU A CA 1
ATOM 1648 C C . GLU A 1 204 ? 10.095 -0.172 -7.304 1.00 54.53 204 GLU A C 1
ATOM 1650 O O . GLU A 1 204 ? 8.885 0.024 -7.339 1.00 54.53 204 GLU A O 1
ATOM 1655 N N . ILE A 1 205 ? 10.766 -0.433 -8.430 1.00 56.00 205 ILE A N 1
ATOM 1656 C CA . ILE A 1 205 ? 10.030 -0.684 -9.675 1.00 56.00 205 ILE A CA 1
ATOM 1657 C C . ILE A 1 205 ? 10.656 -1.776 -10.528 1.00 56.00 205 ILE A C 1
ATOM 1659 O O . ILE A 1 205 ? 11.815 -2.154 -10.396 1.00 56.00 205 ILE A O 1
ATOM 1663 N N . SER A 1 206 ? 9.800 -2.266 -11.408 1.00 61.19 206 SER A N 1
ATOM 1664 C CA . SER A 1 206 ? 9.496 -3.657 -11.655 1.00 61.19 206 SER A CA 1
ATOM 1665 C C . SER A 1 206 ? 10.195 -4.166 -12.911 1.00 61.19 206 SER A C 1
ATOM 1667 O O . SER A 1 206 ? 9.809 -3.819 -14.029 1.00 61.19 206 SER A O 1
ATOM 1669 N N . ARG A 1 207 ? 11.189 -5.032 -12.722 1.00 72.50 207 ARG A N 1
ATOM 1670 C CA . ARG A 1 207 ? 11.784 -5.870 -13.770 1.00 72.50 207 ARG A CA 1
ATOM 1671 C C . ARG A 1 207 ? 11.594 -7.340 -13.450 1.00 72.50 207 ARG A C 1
ATOM 1673 O O . ARG A 1 207 ? 11.460 -7.659 -12.276 1.00 72.50 207 ARG A O 1
ATOM 1680 N N . PRO A 1 208 ? 11.617 -8.235 -14.447 1.00 76.19 208 PRO A N 1
ATOM 1681 C CA . PRO A 1 208 ? 11.416 -9.659 -14.210 1.00 76.19 208 PRO A CA 1
ATOM 1682 C C . PRO A 1 208 ? 12.526 -10.174 -13.312 1.00 76.19 208 PRO A C 1
ATOM 1684 O O . PRO A 1 208 ? 13.674 -10.222 -13.735 1.00 76.19 208 PRO A O 1
ATOM 1687 N N . GLN A 1 209 ? 12.184 -10.519 -12.078 1.00 81.81 209 GLN A N 1
ATOM 1688 C CA . GLN A 1 209 ? 13.098 -11.150 -11.138 1.00 81.81 209 GLN A CA 1
ATOM 1689 C C . GLN A 1 209 ? 13.116 -12.641 -11.408 1.00 81.81 209 GLN A C 1
ATOM 1691 O O . GLN A 1 209 ? 14.181 -13.188 -11.673 1.00 81.81 209 GLN A O 1
ATOM 1696 N N . ASP A 1 210 ? 11.926 -13.245 -11.442 1.00 86.88 210 ASP A N 1
ATOM 1697 C CA . ASP A 1 210 ? 11.765 -14.675 -11.636 1.00 86.88 210 ASP A CA 1
ATOM 1698 C C . ASP A 1 210 ? 10.815 -14.981 -12.790 1.00 86.88 210 ASP A C 1
ATOM 1700 O O . ASP A 1 210 ? 9.717 -14.426 -12.905 1.00 86.88 210 ASP A O 1
ATOM 1704 N N . VAL A 1 211 ? 11.225 -15.931 -13.626 1.00 89.44 211 VAL A N 1
ATOM 1705 C CA . VAL A 1 211 ? 10.375 -16.541 -14.649 1.00 89.44 211 VAL A CA 1
ATOM 1706 C C . VAL A 1 211 ? 10.377 -18.048 -14.451 1.00 89.44 211 VAL A C 1
ATOM 1708 O O . VAL A 1 211 ? 11.420 -18.697 -14.528 1.00 89.44 211 VAL A O 1
ATOM 1711 N N . GLU A 1 212 ? 9.196 -18.617 -14.241 1.00 93.88 212 GLU A N 1
ATOM 1712 C CA . GLU A 1 212 ? 8.981 -20.054 -14.116 1.00 93.88 212 GLU A CA 1
ATOM 1713 C C . GLU A 1 212 ? 8.097 -20.556 -15.262 1.00 93.88 212 GLU A C 1
ATOM 1715 O O . GLU A 1 212 ? 7.048 -19.978 -15.547 1.00 93.88 212 GLU A O 1
ATOM 1720 N N . ILE A 1 213 ? 8.509 -21.647 -15.909 1.00 94.12 213 ILE A N 1
ATOM 1721 C CA . ILE A 1 213 ? 7.763 -22.342 -16.965 1.00 94.12 213 ILE A CA 1
ATOM 1722 C C . ILE A 1 213 ? 7.687 -23.819 -16.583 1.00 94.12 213 ILE A C 1
ATOM 1724 O O . ILE A 1 213 ? 8.628 -24.593 -16.803 1.00 94.12 213 ILE A O 1
ATOM 1728 N N . LYS A 1 214 ? 6.549 -24.219 -16.016 1.00 92.38 214 LYS A N 1
ATOM 1729 C CA . LYS A 1 214 ? 6.357 -25.537 -15.399 1.00 92.38 214 LYS A CA 1
ATOM 1730 C C . LYS A 1 214 ? 6.458 -26.690 -16.402 1.00 92.38 214 LYS A C 1
ATOM 1732 O O . LYS A 1 214 ? 7.209 -27.621 -16.115 1.00 92.38 214 LYS A O 1
ATOM 1737 N N . PRO A 1 215 ? 5.840 -26.641 -17.606 1.00 92.00 215 PRO A N 1
ATOM 1738 C CA . PRO A 1 215 ? 5.942 -27.735 -18.580 1.00 92.00 215 PRO A CA 1
ATOM 1739 C C . PRO A 1 215 ? 7.372 -28.016 -19.054 1.00 92.00 215 PRO A C 1
ATOM 1741 O O . PRO A 1 215 ? 7.658 -29.089 -19.582 1.00 92.00 215 PRO A O 1
ATOM 1744 N N . LYS A 1 216 ? 8.271 -27.038 -18.898 1.00 86.19 216 LYS A N 1
ATOM 1745 C CA . LYS A 1 216 ? 9.681 -27.131 -19.282 1.00 86.19 216 LYS A CA 1
ATOM 1746 C C . LYS A 1 216 ? 10.619 -27.350 -18.095 1.00 86.19 216 LYS A C 1
ATOM 1748 O O . LYS A 1 216 ? 11.804 -27.577 -18.315 1.00 86.19 216 LYS A O 1
ATOM 1753 N N . GLY A 1 217 ? 10.115 -27.268 -16.861 1.00 88.25 217 GLY A N 1
ATOM 1754 C CA . GLY A 1 217 ? 10.944 -27.268 -15.654 1.00 88.25 217 GLY A CA 1
ATOM 1755 C C . GLY A 1 217 ? 11.967 -26.127 -15.634 1.00 88.25 217 GLY A C 1
ATOM 1756 O O . GLY A 1 217 ? 13.044 -26.284 -15.063 1.00 88.25 217 GLY A O 1
ATOM 1757 N N . ILE A 1 218 ? 11.674 -25.006 -16.303 1.00 89.06 218 ILE A N 1
ATOM 1758 C CA . ILE A 1 218 ? 12.574 -23.851 -16.357 1.00 89.06 218 ILE A CA 1
ATOM 1759 C C . ILE A 1 218 ? 12.226 -22.918 -15.202 1.00 89.06 218 ILE A C 1
ATOM 1761 O O . ILE A 1 218 ? 11.079 -22.497 -15.077 1.00 89.06 218 ILE A O 1
ATOM 1765 N N . LYS A 1 219 ? 13.236 -22.552 -14.412 1.00 90.25 219 LYS A N 1
ATOM 1766 C CA . LYS A 1 219 ? 13.191 -21.447 -13.455 1.00 90.25 219 LYS A CA 1
ATOM 1767 C C . LYS A 1 219 ? 14.393 -20.544 -13.720 1.00 90.25 219 LYS A C 1
ATOM 1769 O O . LYS A 1 219 ? 15.530 -21.015 -13.695 1.00 90.25 219 LYS A O 1
ATOM 1774 N N . LEU A 1 220 ? 14.137 -19.282 -14.037 1.00 86.31 220 LEU A N 1
ATOM 1775 C CA . LEU A 1 220 ? 15.148 -18.262 -14.288 1.00 86.31 220 LEU A CA 1
ATOM 1776 C C . LEU A 1 220 ? 15.064 -17.212 -13.188 1.00 86.31 220 LEU A C 1
ATOM 1778 O O . LEU A 1 220 ? 14.060 -16.514 -13.121 1.00 86.31 220 LEU A O 1
ATOM 1782 N N . GLU A 1 221 ? 16.121 -17.095 -12.389 1.00 82.88 221 GLU A N 1
ATOM 1783 C CA . GLU A 1 221 ? 16.327 -16.005 -11.429 1.00 82.88 221 GLU A CA 1
ATOM 1784 C C . GLU A 1 221 ? 17.276 -14.998 -12.096 1.00 82.88 221 GLU A C 1
ATOM 1786 O O . GLU A 1 221 ? 18.456 -15.276 -12.327 1.00 82.88 221 GLU A O 1
ATOM 1791 N N . ILE A 1 222 ? 16.728 -13.873 -12.544 1.00 75.56 222 ILE A N 1
ATOM 1792 C CA . ILE A 1 222 ? 17.406 -12.888 -13.398 1.00 75.56 222 ILE A CA 1
ATOM 1793 C C . ILE A 1 222 ? 18.146 -11.864 -12.530 1.00 75.56 222 ILE A C 1
ATOM 1795 O O . ILE A 1 222 ? 19.296 -11.524 -12.819 1.00 75.56 222 ILE A O 1
ATOM 1799 N N . TYR A 1 223 ? 17.508 -11.432 -11.441 1.00 71.38 223 TYR A N 1
ATOM 1800 C CA . TYR A 1 223 ? 18.044 -10.487 -10.464 1.00 71.38 223 TYR A CA 1
ATOM 1801 C C . TYR A 1 223 ? 17.956 -11.107 -9.064 1.00 71.38 223 TYR A C 1
ATOM 1803 O O . TYR A 1 223 ? 16.918 -11.646 -8.691 1.00 71.38 223 TYR A O 1
ATOM 1811 N N . SER A 1 224 ? 19.040 -11.049 -8.291 1.00 58.09 224 SER A N 1
ATOM 1812 C CA . SER A 1 224 ? 19.065 -11.491 -6.891 1.00 58.09 224 SER A CA 1
ATOM 1813 C C . SER A 1 224 ? 19.503 -10.318 -6.020 1.00 58.09 224 SER A C 1
ATOM 1815 O O . SER A 1 224 ? 20.459 -9.621 -6.373 1.00 58.09 224 SER A O 1
ATOM 1817 N N . ASP A 1 225 ? 18.792 -10.108 -4.910 1.00 51.34 225 ASP A N 1
ATOM 1818 C CA . ASP A 1 225 ? 18.984 -8.961 -4.015 1.00 51.34 225 ASP A CA 1
ATOM 1819 C C . ASP A 1 225 ? 20.364 -8.994 -3.314 1.00 51.34 225 ASP A C 1
ATOM 1821 O O . ASP A 1 225 ? 20.896 -7.939 -2.977 1.00 51.34 225 ASP A O 1
ATOM 1825 N N . ASP A 1 226 ? 21.005 -10.171 -3.215 1.00 41.44 226 ASP A N 1
ATOM 1826 C CA . ASP A 1 226 ? 22.241 -10.371 -2.435 1.00 41.44 226 ASP A CA 1
ATOM 1827 C C . ASP A 1 226 ? 23.458 -10.894 -3.228 1.00 41.44 226 ASP A C 1
ATOM 1829 O O . ASP A 1 226 ? 24.557 -11.010 -2.686 1.00 41.44 226 ASP A O 1
ATOM 1833 N N . SER A 1 227 ? 23.339 -11.232 -4.514 1.00 36.78 227 SER A N 1
ATOM 1834 C CA . SER A 1 227 ? 24.483 -11.742 -5.294 1.00 36.78 227 SER A CA 1
ATOM 1835 C C . SER A 1 227 ? 24.184 -11.781 -6.790 1.00 36.78 227 SER A C 1
ATOM 1837 O O . SER A 1 227 ? 23.160 -12.302 -7.225 1.00 36.78 227 SER A O 1
ATOM 1839 N N . GLY A 1 228 ? 25.073 -11.222 -7.613 1.00 41.12 228 GLY A N 1
ATOM 1840 C CA . GLY A 1 228 ? 24.908 -11.245 -9.065 1.00 41.12 228 GLY A CA 1
ATOM 1841 C C . GLY A 1 228 ? 24.675 -12.661 -9.601 1.00 41.12 228 GLY A C 1
ATOM 1842 O O . GLY A 1 228 ? 25.412 -13.564 -9.239 1.00 41.12 228 GLY A O 1
ATOM 1843 N N . ILE A 1 229 ? 23.670 -12.807 -10.473 1.00 41.38 229 ILE A N 1
ATOM 1844 C CA . ILE A 1 229 ? 23.409 -13.937 -11.385 1.00 41.38 229 ILE A CA 1
ATOM 1845 C C . ILE A 1 229 ? 23.801 -15.308 -10.799 1.00 41.38 229 ILE A C 1
ATOM 1847 O O . ILE A 1 229 ? 24.928 -15.774 -10.978 1.00 41.38 229 ILE A O 1
ATOM 1851 N N . VAL A 1 230 ? 22.838 -16.013 -10.195 1.00 46.03 230 VAL A N 1
ATOM 1852 C CA . VAL A 1 230 ? 22.989 -17.433 -9.835 1.00 46.03 230 VAL A CA 1
ATOM 1853 C C . VAL A 1 230 ? 22.894 -18.282 -11.107 1.00 46.03 230 VAL A C 1
ATOM 1855 O O . VAL A 1 230 ? 21.884 -18.889 -11.446 1.00 46.03 230 VAL A O 1
ATOM 1858 N N . SER A 1 231 ? 23.975 -18.299 -11.872 1.00 46.03 231 SER A N 1
ATOM 1859 C CA . SER A 1 231 ? 24.215 -19.317 -12.883 1.00 46.03 231 SER A CA 1
ATOM 1860 C C . SER A 1 231 ? 25.715 -19.542 -12.972 1.00 46.03 231 SER A C 1
ATOM 1862 O O . SER A 1 231 ? 26.422 -18.790 -13.642 1.00 46.03 231 SER A O 1
ATOM 1864 N N . GLU A 1 232 ? 26.174 -20.627 -12.352 1.00 48.16 232 GLU A N 1
ATOM 1865 C CA . GLU A 1 232 ? 27.574 -21.071 -12.322 1.00 48.16 232 GLU A CA 1
ATOM 1866 C C . GLU A 1 232 ? 28.180 -21.323 -13.724 1.00 48.16 232 GLU A C 1
ATOM 1868 O O . GLU A 1 232 ? 29.392 -21.461 -13.854 1.00 48.16 232 GLU A O 1
ATOM 1873 N N . GLU A 1 233 ? 27.381 -21.292 -14.803 1.00 56.38 233 GLU A N 1
ATOM 1874 C CA . GLU A 1 233 ? 27.863 -21.356 -16.188 1.00 56.38 233 GLU A CA 1
ATOM 1875 C C . GLU A 1 233 ? 27.099 -20.393 -17.129 1.00 56.38 233 GLU A C 1
ATOM 1877 O O . GLU A 1 233 ? 25.957 -20.674 -17.509 1.00 56.38 233 GLU A O 1
ATOM 1882 N N . PRO A 1 234 ? 27.713 -19.292 -17.611 1.00 59.47 234 PRO A N 1
ATOM 1883 C CA . PRO A 1 234 ? 27.066 -18.310 -18.498 1.00 59.47 234 PRO A CA 1
ATOM 1884 C C . PRO A 1 234 ? 26.401 -18.900 -19.759 1.00 59.47 234 PRO A C 1
ATOM 1886 O O . PRO A 1 234 ? 25.413 -18.362 -20.265 1.00 59.47 234 PRO A O 1
ATOM 1889 N N . GLY A 1 235 ? 26.919 -20.022 -20.274 1.00 65.50 235 GLY A N 1
ATOM 1890 C CA . GLY A 1 235 ? 26.350 -20.726 -21.429 1.00 65.50 235 GLY A CA 1
ATOM 1891 C C . GLY A 1 235 ? 25.016 -21.421 -21.137 1.00 65.50 235 GLY A C 1
ATOM 1892 O O . GLY A 1 235 ? 24.138 -21.454 -22.002 1.00 65.50 235 GLY A O 1
ATOM 1893 N N . LYS A 1 236 ? 24.833 -21.928 -19.912 1.00 76.31 236 LYS A N 1
ATOM 1894 C CA . LYS A 1 236 ? 23.603 -22.596 -19.473 1.00 76.31 236 LYS A CA 1
ATOM 1895 C C . LYS A 1 236 ? 22.470 -21.587 -19.291 1.00 76.31 236 LYS A C 1
ATOM 1897 O O . LYS A 1 236 ? 21.377 -21.820 -19.802 1.00 76.31 236 LYS A O 1
ATOM 1902 N N . PHE A 1 237 ? 22.755 -20.438 -18.671 1.00 79.12 237 PHE A N 1
ATOM 1903 C CA . PHE A 1 237 ? 21.787 -19.345 -18.537 1.00 79.12 237 PHE A CA 1
ATOM 1904 C C . PHE A 1 237 ? 21.290 -18.854 -19.893 1.00 79.12 237 PHE A C 1
ATOM 1906 O O . PHE A 1 237 ? 20.086 -18.774 -20.110 1.00 79.12 237 PHE A O 1
ATOM 1913 N N . LYS A 1 238 ? 22.203 -18.588 -20.838 1.00 81.31 238 LYS A N 1
ATOM 1914 C CA . LYS A 1 238 ? 21.827 -18.124 -22.180 1.00 81.31 238 LYS A CA 1
ATOM 1915 C C . LYS A 1 238 ? 20.881 -19.104 -22.881 1.00 81.31 238 LYS A C 1
ATOM 1917 O O . LYS A 1 238 ? 19.885 -18.679 -23.453 1.00 81.31 238 LYS A O 1
ATOM 1922 N N . LYS A 1 239 ? 21.167 -20.409 -22.812 1.00 84.19 239 LYS A N 1
ATOM 1923 C CA . LYS A 1 239 ? 20.317 -21.440 -23.422 1.00 84.19 239 LYS A CA 1
ATOM 1924 C C . LYS A 1 239 ? 18.928 -21.495 -22.775 1.00 84.19 239 LYS A C 1
ATOM 1926 O O . LYS A 1 239 ? 17.938 -21.536 -23.497 1.00 84.19 239 LYS A O 1
ATOM 1931 N N . LEU A 1 240 ? 18.859 -21.483 -21.442 1.00 86.94 240 LEU A N 1
ATOM 1932 C CA . LEU A 1 240 ? 17.587 -21.480 -20.711 1.00 86.94 240 LEU A CA 1
ATOM 1933 C C . LEU A 1 240 ? 16.784 -20.202 -20.981 1.00 86.94 240 LEU A C 1
ATOM 1935 O O . LEU A 1 240 ? 15.574 -20.268 -21.165 1.00 86.94 240 LEU A O 1
ATOM 1939 N N . GLN A 1 241 ? 17.460 -19.055 -21.065 1.00 85.25 241 GLN A N 1
ATOM 1940 C CA . GLN A 1 241 ? 16.862 -17.778 -21.438 1.00 85.25 241 GLN A CA 1
ATOM 1941 C C . GLN A 1 241 ? 16.257 -17.827 -22.844 1.00 85.25 241 GLN A C 1
ATOM 1943 O O . GLN A 1 241 ? 15.107 -17.431 -23.018 1.00 85.25 241 GLN A O 1
ATOM 1948 N N . ASP A 1 242 ? 17.007 -18.305 -23.840 1.00 86.06 242 ASP A N 1
ATOM 1949 C CA . ASP A 1 242 ? 16.521 -18.400 -25.219 1.00 86.06 242 ASP A CA 1
ATOM 1950 C C . ASP A 1 242 ? 15.324 -19.378 -25.316 1.00 86.06 242 ASP A C 1
ATOM 1952 O O . ASP A 1 242 ? 14.338 -19.073 -25.988 1.00 86.06 242 ASP A O 1
ATOM 1956 N N . GLU A 1 243 ? 15.350 -20.514 -24.600 1.00 89.00 243 GLU A N 1
ATOM 1957 C CA . GLU A 1 243 ? 14.218 -21.458 -24.551 1.00 89.00 243 GLU A CA 1
ATOM 1958 C C . GLU A 1 243 ? 12.981 -20.856 -23.864 1.00 89.00 243 GLU A C 1
ATOM 1960 O O . GLU A 1 243 ? 11.864 -20.995 -24.370 1.00 89.00 243 GLU A O 1
ATOM 1965 N N . ALA A 1 244 ? 13.173 -20.143 -22.752 1.00 90.06 244 ALA A N 1
ATOM 1966 C CA . ALA A 1 244 ? 12.094 -19.453 -22.056 1.00 90.06 244 ALA A CA 1
ATOM 1967 C C . ALA A 1 244 ? 11.455 -18.368 -22.929 1.00 90.06 244 ALA A C 1
ATOM 1969 O O . ALA A 1 244 ? 10.232 -18.275 -22.988 1.00 90.06 244 ALA A O 1
ATOM 1970 N N . ILE A 1 245 ? 12.270 -17.588 -23.649 1.00 89.19 245 ILE A N 1
ATOM 1971 C CA . ILE A 1 245 ? 11.805 -16.561 -24.588 1.00 89.19 245 ILE A CA 1
ATOM 1972 C C . ILE A 1 245 ? 10.886 -17.172 -25.644 1.00 89.19 245 ILE A C 1
ATOM 1974 O O . ILE A 1 245 ? 9.770 -16.690 -25.821 1.00 89.19 245 ILE A O 1
ATOM 1978 N N . VAL A 1 246 ? 11.330 -18.233 -26.325 1.00 92.62 246 VAL A N 1
ATOM 1979 C CA . VAL A 1 246 ? 10.530 -18.881 -27.376 1.00 92.62 246 VAL A CA 1
ATOM 1980 C C . VAL A 1 246 ? 9.205 -19.375 -26.802 1.00 92.62 246 VAL A C 1
ATOM 1982 O O . VAL A 1 246 ? 8.142 -19.078 -27.345 1.00 92.62 246 VAL A O 1
ATOM 1985 N N . TRP A 1 247 ? 9.251 -20.065 -25.660 1.00 96.19 247 TRP A N 1
ATOM 1986 C CA . TRP A 1 247 ? 8.044 -20.607 -25.049 1.00 96.19 247 TRP A CA 1
ATOM 1987 C C . TRP A 1 247 ? 7.059 -19.511 -24.623 1.00 96.19 247 TRP A C 1
ATOM 1989 O O . TRP A 1 247 ? 5.874 -19.616 -24.935 1.00 96.19 247 TRP A O 1
ATOM 1999 N N . LEU A 1 248 ? 7.533 -18.449 -23.963 1.00 92.81 248 LEU A N 1
ATOM 2000 C CA . LEU A 1 248 ? 6.700 -17.323 -23.533 1.00 92.81 248 LEU A CA 1
ATOM 2001 C C . LEU A 1 248 ? 6.071 -16.588 -24.719 1.00 92.81 248 LEU A C 1
ATOM 2003 O O . LEU A 1 248 ? 4.899 -16.214 -24.664 1.00 92.81 248 LEU A O 1
ATOM 2007 N N . VAL A 1 249 ? 6.823 -16.393 -25.805 1.00 93.12 249 VAL A N 1
ATOM 2008 C CA . VAL A 1 249 ? 6.301 -15.747 -27.015 1.00 93.12 249 VAL A CA 1
ATOM 2009 C C . VAL A 1 249 ? 5.152 -16.564 -27.607 1.00 93.12 249 VAL A C 1
ATOM 2011 O O . VAL A 1 249 ? 4.074 -16.019 -27.861 1.00 93.12 249 VAL A O 1
ATOM 2014 N N . ASP A 1 250 ? 5.359 -17.867 -27.784 1.00 92.94 250 ASP A N 1
ATOM 2015 C CA . ASP A 1 250 ? 4.408 -18.737 -28.476 1.00 92.94 250 ASP A CA 1
ATOM 2016 C C . ASP A 1 250 ? 3.173 -19.065 -27.631 1.00 92.94 250 ASP A C 1
ATOM 2018 O O . ASP A 1 250 ? 2.056 -19.084 -28.156 1.00 92.94 250 ASP A O 1
ATOM 2022 N N . ASN A 1 251 ? 3.360 -19.289 -26.328 1.00 96.38 251 ASN A N 1
ATOM 2023 C CA . ASN A 1 251 ? 2.324 -19.828 -25.443 1.00 96.38 251 ASN A CA 1
ATOM 2024 C C . ASN A 1 251 ? 1.683 -18.777 -24.534 1.00 96.38 251 ASN A C 1
ATOM 2026 O O . ASN A 1 251 ? 0.650 -19.064 -23.943 1.00 96.38 251 ASN A O 1
ATOM 2030 N N . VAL A 1 252 ? 2.239 -17.564 -24.431 1.00 95.44 252 VAL A N 1
ATOM 2031 C CA . VAL A 1 252 ? 1.692 -16.505 -23.562 1.00 95.44 252 VAL A CA 1
ATOM 2032 C C . VAL A 1 252 ? 1.455 -15.214 -24.342 1.00 95.44 252 VAL A C 1
ATOM 2034 O O . VAL A 1 252 ? 0.308 -14.801 -24.515 1.00 95.44 252 VAL A O 1
ATOM 2037 N N . LEU A 1 253 ? 2.508 -14.593 -24.880 1.00 94.88 253 LEU A N 1
ATOM 2038 C CA . LEU A 1 253 ? 2.422 -13.274 -25.519 1.00 94.88 253 LEU A CA 1
ATOM 2039 C C . LEU A 1 253 ? 1.499 -13.267 -26.744 1.00 94.88 253 LEU A C 1
ATOM 2041 O O . LEU A 1 253 ? 0.585 -12.447 -26.839 1.00 94.88 253 LEU A O 1
ATOM 2045 N N . ASN A 1 254 ? 1.737 -14.171 -27.697 1.00 95.06 254 ASN A N 1
ATOM 2046 C CA . ASN A 1 254 ? 0.948 -14.245 -28.925 1.00 95.06 254 ASN A CA 1
ATOM 2047 C C . ASN A 1 254 ? -0.528 -14.590 -28.649 1.00 95.06 254 ASN A C 1
ATOM 2049 O O . ASN A 1 254 ? -1.400 -13.961 -29.253 1.00 95.06 254 ASN A O 1
ATOM 2053 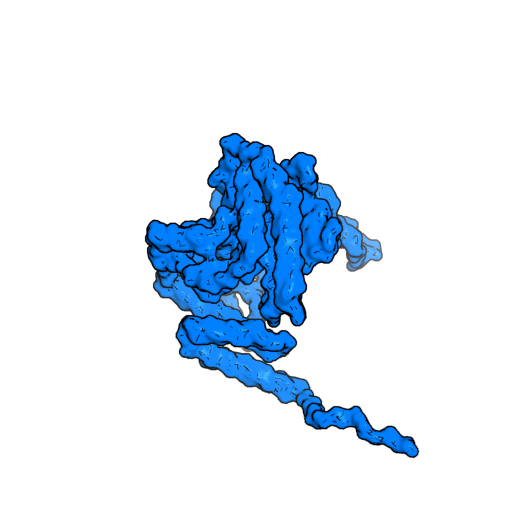N N . PRO A 1 255 ? -0.851 -15.528 -27.739 1.00 97.25 255 PRO A N 1
ATOM 2054 C CA . PRO A 1 255 ? -2.210 -15.720 -27.244 1.00 97.25 255 PRO A CA 1
ATOM 2055 C C . PRO A 1 255 ? -2.876 -14.473 -26.667 1.00 97.25 255 PRO A C 1
ATOM 2057 O O . PRO A 1 255 ? -3.988 -14.152 -27.082 1.00 97.25 255 PRO A O 1
ATOM 2060 N N . ILE A 1 256 ? -2.205 -13.742 -25.770 1.00 96.69 256 ILE A N 1
ATOM 2061 C CA . ILE A 1 256 ? -2.749 -12.504 -25.191 1.00 96.69 256 ILE A CA 1
ATOM 2062 C C . ILE A 1 256 ? -3.040 -11.496 -26.305 1.00 96.69 256 ILE A C 1
ATOM 2064 O O . ILE A 1 256 ? -4.133 -10.937 -26.358 1.00 96.69 256 ILE A O 1
ATOM 2068 N N . ARG A 1 257 ? -2.116 -11.323 -27.260 1.00 96.62 257 ARG A N 1
ATOM 2069 C CA . ARG A 1 257 ? -2.272 -10.390 -28.389 1.00 96.62 257 ARG A CA 1
ATOM 2070 C C . ARG A 1 257 ? -3.531 -10.631 -29.229 1.00 96.62 257 ARG A C 1
ATOM 2072 O O . ARG A 1 257 ? -4.062 -9.677 -29.793 1.00 96.62 257 ARG A O 1
ATOM 2079 N N . LYS A 1 258 ? -4.021 -11.873 -29.299 1.00 96.12 258 LYS A N 1
ATOM 2080 C CA . LYS A 1 258 ? -5.241 -12.241 -30.042 1.00 96.12 258 LYS A CA 1
ATOM 2081 C C . LYS A 1 258 ? -6.534 -11.824 -29.342 1.00 96.12 258 LYS A C 1
ATOM 2083 O O . LYS A 1 258 ? -7.573 -11.781 -29.994 1.00 96.12 258 LYS A O 1
ATOM 2088 N N . ILE A 1 259 ? -6.490 -11.539 -28.043 1.00 95.25 259 ILE A N 1
ATOM 2089 C CA . ILE A 1 259 ? -7.654 -11.034 -27.315 1.00 95.25 259 ILE A CA 1
ATOM 2090 C C . ILE A 1 259 ? -7.905 -9.595 -27.783 1.00 95.25 259 ILE A C 1
ATOM 2092 O O . ILE A 1 259 ? -6.947 -8.806 -27.807 1.00 95.25 259 ILE A O 1
ATOM 2096 N N . PRO A 1 260 ? -9.148 -9.241 -28.156 1.00 94.00 260 PRO A N 1
ATOM 2097 C CA . PRO A 1 260 ? -9.485 -7.868 -28.498 1.00 94.00 260 PRO A CA 1
ATOM 2098 C C . PRO A 1 260 ? -9.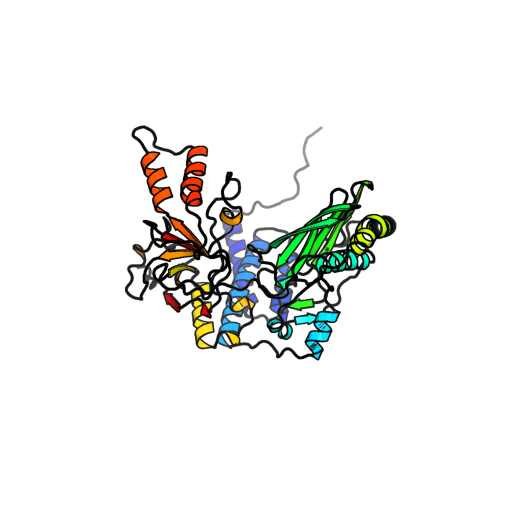204 -6.944 -27.310 1.00 94.00 260 PRO A C 1
ATOM 2100 O O . PRO A 1 260 ? -9.364 -7.328 -26.152 1.00 94.00 260 PRO A O 1
ATOM 2103 N N . LEU A 1 261 ? -8.774 -5.719 -27.599 1.00 94.00 261 LEU A N 1
ATOM 2104 C CA . LEU A 1 261 ? -8.685 -4.696 -26.562 1.00 94.00 261 LEU A CA 1
ATOM 2105 C C . LEU A 1 261 ? -10.099 -4.373 -26.052 1.00 94.00 261 LEU A C 1
ATOM 2107 O O . LEU A 1 261 ? -11.039 -4.405 -26.853 1.00 94.00 261 LEU A O 1
ATOM 2111 N N . PRO A 1 262 ? -10.268 -4.052 -24.759 1.00 91.88 262 PRO A N 1
ATOM 2112 C CA . PRO A 1 262 ? -11.532 -3.522 -24.268 1.00 91.88 262 PRO A CA 1
ATOM 2113 C C . PRO A 1 262 ? -11.889 -2.245 -25.042 1.00 91.88 262 PRO A C 1
ATOM 2115 O O . PRO A 1 262 ? -11.008 -1.445 -25.362 1.00 91.88 262 PRO A O 1
ATOM 2118 N N . GLU A 1 263 ? -13.178 -2.042 -25.339 1.00 89.94 263 GLU A N 1
ATOM 2119 C CA . GLU A 1 263 ? -13.656 -0.858 -26.080 1.00 89.94 263 GLU A CA 1
ATOM 2120 C C . GLU A 1 263 ? -13.256 0.453 -25.392 1.00 89.94 263 GLU A C 1
ATOM 2122 O O . GLU A 1 263 ? -12.963 1.453 -26.049 1.00 89.94 263 GLU A O 1
ATOM 2127 N N . LYS A 1 264 ? -13.210 0.430 -24.057 1.00 87.00 264 LYS A N 1
ATOM 2128 C CA . LYS A 1 264 ? -12.700 1.506 -23.218 1.00 87.00 264 LYS A CA 1
ATOM 2129 C C . LYS A 1 264 ? -12.075 0.909 -21.959 1.00 87.00 264 LYS A C 1
ATOM 2131 O O . LYS A 1 264 ? -12.688 0.058 -21.320 1.00 87.00 264 LYS A O 1
ATOM 2136 N N . GLN A 1 265 ? -10.886 1.384 -21.592 1.00 87.62 265 GLN A N 1
ATOM 2137 C CA . GLN A 1 265 ? -10.358 1.197 -20.241 1.00 87.62 265 GLN A CA 1
ATOM 2138 C C . GLN A 1 265 ? -10.873 2.332 -19.357 1.00 87.62 265 GLN A C 1
ATOM 2140 O O . GLN A 1 265 ? -10.901 3.487 -19.789 1.00 87.62 265 GLN A O 1
ATOM 2145 N N . ILE A 1 266 ? -11.311 2.007 -18.142 1.00 85.00 266 ILE A N 1
ATOM 2146 C CA . ILE A 1 266 ? -11.659 3.025 -17.146 1.00 85.00 266 ILE A CA 1
ATOM 2147 C C . ILE A 1 266 ? -10.356 3.723 -16.750 1.00 85.00 266 ILE A C 1
ATOM 2149 O O . ILE A 1 266 ? -9.449 3.068 -16.245 1.00 85.00 266 ILE A O 1
ATOM 2153 N N . ASP A 1 267 ? -10.272 5.016 -17.053 1.00 77.19 267 ASP A N 1
ATOM 2154 C CA . ASP A 1 267 ? -9.097 5.887 -16.925 1.00 77.19 267 ASP A CA 1
ATOM 2155 C C . ASP A 1 267 ? -9.176 6.840 -15.730 1.00 77.19 267 ASP A C 1
ATOM 2157 O O . ASP A 1 267 ? -8.219 7.548 -15.427 1.00 77.19 267 ASP A O 1
ATOM 2161 N N . LEU A 1 268 ? -10.328 6.879 -15.063 1.00 62.16 268 LEU A N 1
ATOM 2162 C CA . LEU A 1 268 ? -10.520 7.678 -13.869 1.00 62.16 268 LEU A CA 1
ATOM 2163 C C . LEU A 1 268 ? -10.300 6.793 -12.641 1.00 62.16 268 LEU A C 1
ATOM 2165 O O . LEU A 1 268 ? -10.865 5.690 -12.603 1.00 62.16 268 LEU A O 1
ATOM 2169 N N . PRO A 1 269 ? -9.552 7.268 -11.625 1.00 62.34 269 PRO A N 1
ATOM 2170 C CA . PRO A 1 269 ? -9.638 6.666 -10.303 1.00 62.34 269 PRO A CA 1
ATOM 2171 C C . PRO A 1 269 ? -11.120 6.565 -9.934 1.00 62.34 269 PRO A C 1
ATOM 2173 O O . PRO A 1 269 ? -11.908 7.452 -10.288 1.00 62.34 269 PRO A O 1
ATOM 2176 N N . LEU A 1 270 ? -11.513 5.438 -9.325 1.00 60.56 270 LEU A N 1
ATOM 2177 C CA . LEU A 1 270 ? -12.874 5.220 -8.822 1.00 60.56 270 LEU A CA 1
ATOM 2178 C C . LEU A 1 270 ? -13.365 6.532 -8.212 1.00 60.56 270 LEU A C 1
ATOM 2180 O O . LEU A 1 270 ? -12.684 7.041 -7.328 1.00 60.56 270 LEU A O 1
ATOM 2184 N N . MET A 1 271 ? -14.467 7.098 -8.734 1.00 57.94 271 MET A N 1
ATOM 2185 C CA . MET A 1 271 ? -14.998 8.361 -8.213 1.00 57.94 271 MET A CA 1
ATOM 2186 C C . MET A 1 271 ? -15.100 8.224 -6.705 1.00 57.94 271 MET A C 1
ATOM 2188 O O . MET A 1 271 ? -15.893 7.424 -6.204 1.00 57.94 271 MET A O 1
ATOM 2192 N N . GLU A 1 272 ? -14.256 8.969 -6.010 1.00 74.12 272 GLU A N 1
ATOM 2193 C CA . GLU A 1 272 ? -14.210 8.904 -4.571 1.00 74.12 272 GLU A CA 1
ATOM 2194 C C . GLU A 1 272 ? -15.469 9.588 -4.064 1.00 74.12 272 GLU A C 1
ATOM 2196 O O . GLU A 1 272 ? -15.700 10.777 -4.299 1.00 74.12 272 GLU A O 1
ATOM 2201 N N . GLU A 1 273 ? -16.343 8.808 -3.434 1.00 84.94 273 GLU A N 1
ATOM 2202 C CA . GLU A 1 273 ? -17.525 9.380 -2.814 1.00 84.94 273 GLU A CA 1
ATOM 2203 C C . GLU A 1 273 ? -17.060 10.322 -1.697 1.00 84.94 273 GLU A C 1
ATOM 2205 O O . GLU A 1 273 ? -16.180 9.948 -0.912 1.00 84.94 273 GLU A O 1
ATOM 2210 N N . PRO A 1 274 ? -17.611 11.545 -1.605 1.00 91.06 274 PRO A N 1
ATOM 2211 C CA . PRO A 1 274 ? -17.246 12.455 -0.532 1.00 91.06 274 PRO A CA 1
ATOM 2212 C C . PRO A 1 274 ? -17.557 11.810 0.817 1.00 91.06 274 PRO A C 1
ATOM 2214 O O . PRO A 1 274 ? -18.524 11.052 0.956 1.00 91.06 274 PRO A O 1
ATOM 2217 N N . PHE A 1 275 ? -16.746 12.119 1.825 1.00 93.00 275 PHE A N 1
ATOM 2218 C CA . PHE A 1 275 ? -17.004 11.625 3.169 1.00 93.00 275 PHE A CA 1
ATOM 2219 C C . PHE A 1 275 ? -18.401 12.077 3.638 1.00 93.00 275 PHE A C 1
ATOM 2221 O O . PHE A 1 275 ? -18.726 13.264 3.537 1.00 93.00 275 PHE A O 1
ATOM 2228 N N . PRO A 1 276 ? -19.264 11.168 4.134 1.00 91.81 276 PRO A N 1
ATOM 2229 C CA . PRO A 1 276 ? -20.638 11.518 4.463 1.00 91.81 276 PRO A CA 1
ATOM 2230 C C . PRO A 1 276 ? -20.699 12.278 5.796 1.00 91.81 276 PRO A C 1
ATOM 2232 O O . PRO A 1 276 ? -20.855 11.687 6.870 1.00 91.81 276 PRO A O 1
ATOM 2235 N N . GLU A 1 277 ? -20.579 13.605 5.718 1.00 86.94 277 GLU A N 1
ATOM 2236 C CA . GLU A 1 277 ? -20.630 14.498 6.876 1.00 86.94 277 GLU A CA 1
ATOM 2237 C C . GLU A 1 277 ? -21.870 14.235 7.749 1.00 86.94 277 GLU A C 1
ATOM 2239 O O . GLU A 1 277 ? -22.987 14.046 7.264 1.00 86.94 277 GLU A O 1
ATOM 2244 N N . GLY A 1 278 ? -21.673 14.207 9.069 1.00 84.00 278 GLY A N 1
ATOM 2245 C CA . GLY A 1 278 ? -22.752 14.041 10.046 1.00 84.00 278 GLY A CA 1
ATOM 2246 C C . GLY A 1 278 ? -23.239 12.605 10.276 1.00 84.00 278 GLY A C 1
ATOM 2247 O O . GLY A 1 278 ? -23.990 12.392 11.226 1.00 84.00 278 GLY A O 1
ATOM 2248 N N . LYS A 1 279 ? -22.803 11.607 9.487 1.00 86.62 279 LYS A N 1
ATOM 2249 C CA . LYS A 1 279 ? -23.121 10.187 9.763 1.00 86.62 279 LYS A CA 1
ATOM 2250 C C . LYS A 1 279 ? -22.403 9.629 10.986 1.00 86.62 279 LYS A C 1
ATOM 2252 O O . LYS A 1 279 ? -22.934 8.779 11.698 1.00 86.62 279 LYS A O 1
ATOM 2257 N N . VAL A 1 280 ? -21.182 10.092 11.207 1.00 89.38 280 VAL A N 1
ATOM 2258 C CA . VAL A 1 280 ? -20.371 9.803 12.388 1.00 89.38 280 VAL A CA 1
ATOM 2259 C C . VAL A 1 280 ? -19.971 11.124 13.026 1.00 89.38 280 VAL A C 1
ATOM 2261 O O . VAL A 1 280 ? -19.858 12.146 12.347 1.00 89.38 280 VAL A O 1
ATOM 2264 N N . GLY A 1 281 ? -19.801 11.110 14.348 1.00 87.88 281 GLY A N 1
ATOM 2265 C CA . GLY A 1 281 ? -19.270 12.266 15.064 1.00 87.88 281 GLY A CA 1
ATOM 2266 C C . GLY A 1 281 ? -17.823 12.578 14.653 1.00 87.88 281 GLY A C 1
ATOM 2267 O O . GLY A 1 281 ? -17.232 11.834 13.868 1.00 87.88 281 GLY A O 1
ATOM 2268 N N . PRO A 1 282 ? -17.234 13.657 15.198 1.00 93.31 282 PRO A N 1
ATOM 2269 C CA . PRO A 1 282 ? -15.830 13.989 14.970 1.00 93.31 282 PRO A CA 1
ATOM 2270 C C . PRO A 1 282 ? -14.924 12.784 15.227 1.00 93.31 282 PRO A C 1
ATOM 2272 O O . PRO A 1 282 ? -15.196 11.996 16.134 1.00 93.31 282 PRO A O 1
ATOM 2275 N N . LEU A 1 283 ? -13.872 12.630 14.427 1.00 95.62 283 LEU A N 1
ATOM 2276 C CA . LEU A 1 283 ? -12.985 11.475 14.501 1.00 95.62 283 LEU A CA 1
ATOM 2277 C C . LEU A 1 283 ? -11.647 11.860 15.119 1.00 95.62 283 LEU A C 1
ATOM 2279 O O . LEU A 1 283 ? -11.120 12.949 14.881 1.00 95.62 283 LEU A O 1
ATOM 2283 N N . PHE A 1 284 ? -11.065 10.935 15.873 1.00 95.00 284 PHE A N 1
ATOM 2284 C CA . PHE A 1 284 ? -9.701 11.070 16.367 1.00 95.00 284 PHE A CA 1
ATOM 2285 C C . PHE A 1 284 ? -8.946 9.751 16.295 1.00 95.00 284 PHE A C 1
ATOM 2287 O O . PHE A 1 284 ? -9.528 8.687 16.492 1.00 95.00 284 PHE A O 1
ATOM 2294 N N . ALA A 1 285 ? -7.639 9.821 16.062 1.00 95.00 285 ALA A N 1
ATOM 2295 C CA . ALA A 1 285 ? -6.747 8.667 16.068 1.00 95.00 285 ALA A CA 1
ATOM 2296 C C . ALA A 1 285 ? -5.572 8.894 17.024 1.00 95.00 285 ALA A C 1
ATOM 2298 O O . ALA A 1 285 ? -5.130 10.029 17.223 1.00 95.00 285 ALA A O 1
ATOM 2299 N N . PHE A 1 286 ? -5.044 7.806 17.593 1.00 92.50 286 PHE A N 1
ATOM 2300 C CA . PHE A 1 286 ? -3.724 7.845 18.221 1.00 92.50 286 PHE A CA 1
ATOM 2301 C C . PHE A 1 286 ? -2.660 7.741 17.134 1.00 92.50 286 PHE A C 1
ATOM 2303 O O . PHE A 1 286 ? -2.671 6.802 16.339 1.00 92.50 286 PHE A O 1
ATOM 2310 N N . VAL A 1 287 ? -1.752 8.708 17.116 1.00 90.31 287 VAL A N 1
ATOM 2311 C CA . VAL A 1 287 ? -0.744 8.885 16.066 1.00 90.31 287 VAL A CA 1
ATOM 2312 C C . VAL A 1 287 ? 0.629 8.968 16.720 1.00 90.31 287 VAL A C 1
ATOM 2314 O O . VAL A 1 287 ? 0.753 9.442 17.851 1.00 90.31 287 VAL A O 1
ATOM 2317 N N . LYS A 1 288 ? 1.676 8.485 16.048 1.00 87.88 288 LYS A N 1
ATOM 2318 C CA . LYS A 1 288 ? 3.041 8.583 16.578 1.00 87.88 288 LYS A CA 1
ATOM 2319 C C . LYS A 1 288 ? 3.431 10.053 16.731 1.00 87.88 288 LYS A C 1
ATOM 2321 O O . LYS A 1 288 ? 3.071 10.886 15.906 1.00 87.88 288 LYS A O 1
ATOM 2326 N N . GLN A 1 289 ? 4.209 10.367 17.762 1.00 85.81 289 GLN A N 1
ATOM 2327 C CA . GLN A 1 289 ? 4.685 11.732 17.984 1.00 85.81 289 GLN A CA 1
ATOM 2328 C C . GLN A 1 289 ? 5.454 12.290 16.771 1.00 85.81 289 GLN A C 1
ATOM 2330 O O . GLN A 1 289 ? 5.265 13.446 16.416 1.00 85.81 289 GLN A O 1
ATOM 2335 N N . GLU A 1 290 ? 6.259 11.463 16.099 1.00 82.12 290 GLU A N 1
ATOM 2336 C CA . GLU A 1 290 ? 7.010 11.858 14.897 1.00 82.12 290 GLU A CA 1
ATOM 2337 C C . GLU A 1 290 ? 6.086 12.298 13.746 1.00 82.12 290 GLU A C 1
ATOM 2339 O O . GLU A 1 290 ? 6.368 13.277 13.058 1.00 82.12 290 GLU A O 1
ATOM 2344 N N . ASP A 1 291 ? 4.954 11.612 13.566 1.00 88.69 291 ASP A N 1
ATOM 2345 C CA . ASP A 1 291 ? 3.956 11.973 12.557 1.00 88.69 291 ASP A CA 1
ATOM 2346 C C . ASP A 1 291 ? 3.245 13.282 12.922 1.00 88.69 291 ASP A C 1
ATOM 2348 O O . ASP A 1 291 ? 2.979 14.096 12.044 1.00 88.69 291 ASP A O 1
ATOM 2352 N N . ILE A 1 292 ? 3.000 13.534 14.213 1.00 89.69 292 ILE A N 1
ATOM 2353 C CA . ILE A 1 292 ? 2.460 14.819 14.682 1.00 89.69 292 ILE A CA 1
ATOM 2354 C C . ILE A 1 292 ? 3.427 15.965 14.379 1.00 89.69 292 ILE A C 1
ATOM 2356 O O . ILE A 1 292 ? 3.019 16.961 13.786 1.00 89.69 292 ILE A O 1
ATOM 2360 N N . GLU A 1 293 ? 4.703 15.817 14.741 1.00 87.38 293 GLU A N 1
ATOM 2361 C CA . GLU A 1 293 ? 5.728 16.835 14.482 1.00 87.38 293 GLU A CA 1
ATOM 2362 C C . GLU A 1 293 ? 5.840 17.133 12.978 1.00 87.38 293 GLU A C 1
ATOM 2364 O O . GLU A 1 293 ? 5.896 18.295 12.573 1.00 87.38 293 GLU A O 1
ATOM 2369 N N . LYS A 1 294 ? 5.794 16.088 12.141 1.00 88.19 294 LYS A N 1
ATOM 2370 C CA . LYS A 1 294 ? 5.735 16.202 10.678 1.00 88.19 294 LYS A CA 1
ATOM 2371 C C . LYS A 1 294 ? 4.515 16.998 10.210 1.00 88.19 294 LYS A C 1
ATOM 2373 O O . LYS A 1 294 ? 4.669 17.945 9.442 1.00 88.19 294 LYS A O 1
ATOM 2378 N N . ILE A 1 295 ? 3.315 16.639 10.672 1.00 91.56 295 ILE A N 1
ATOM 2379 C CA . ILE A 1 295 ? 2.054 17.305 10.306 1.00 91.56 295 ILE A CA 1
ATOM 2380 C C . ILE A 1 295 ? 2.103 18.796 10.659 1.00 91.56 295 ILE A C 1
ATOM 2382 O O . ILE A 1 295 ? 1.716 19.630 9.841 1.00 91.56 295 ILE A O 1
ATOM 2386 N N . GLU A 1 296 ? 2.575 19.140 11.858 1.00 90.06 296 GLU A N 1
ATOM 2387 C CA . GLU A 1 296 ? 2.664 20.528 12.325 1.00 90.06 296 GLU A CA 1
ATOM 2388 C C . GLU A 1 296 ? 3.618 21.353 11.461 1.00 90.06 296 GLU A C 1
ATOM 2390 O O . GLU A 1 296 ? 3.240 22.426 10.987 1.00 90.06 296 GLU A O 1
ATOM 2395 N N . ILE A 1 297 ? 4.809 20.818 11.177 1.00 87.88 297 ILE A N 1
ATOM 2396 C CA . ILE A 1 297 ? 5.789 21.474 10.306 1.00 87.88 297 ILE A CA 1
ATOM 2397 C C . ILE A 1 297 ? 5.203 21.685 8.905 1.00 87.88 297 ILE A C 1
ATOM 2399 O O . ILE A 1 297 ? 5.260 22.793 8.378 1.00 87.88 297 ILE A O 1
ATOM 2403 N N . LEU A 1 298 ? 4.599 20.655 8.305 1.00 88.25 298 LEU A N 1
ATOM 2404 C CA . LEU A 1 298 ? 4.044 20.742 6.951 1.00 88.25 298 LEU A CA 1
ATOM 2405 C C . LEU A 1 298 ? 2.861 21.708 6.849 1.00 88.25 298 LEU A C 1
ATOM 2407 O O . LEU A 1 298 ? 2.686 22.356 5.817 1.00 88.25 298 LEU A O 1
ATOM 2411 N N . LYS A 1 299 ? 2.065 21.856 7.911 1.00 89.62 299 LYS A N 1
ATOM 2412 C CA . LYS A 1 299 ? 1.026 22.893 7.977 1.00 89.62 299 LYS A CA 1
ATOM 2413 C C . LYS A 1 299 ? 1.612 24.302 8.055 1.00 89.62 299 LYS A C 1
ATOM 2415 O O . LYS A 1 299 ? 1.024 25.214 7.482 1.00 89.62 299 LYS A O 1
ATOM 2420 N N . GLU A 1 300 ? 2.746 24.478 8.731 1.00 88.06 300 GLU A N 1
ATOM 2421 C CA . GLU A 1 300 ? 3.441 25.765 8.846 1.00 88.06 300 GLU A CA 1
ATOM 2422 C C . GLU A 1 300 ? 4.101 26.185 7.524 1.00 88.06 300 GLU A C 1
ATOM 2424 O O . GLU A 1 300 ? 3.889 27.305 7.057 1.00 88.06 300 GLU A O 1
ATOM 2429 N N . VAL A 1 301 ? 4.870 25.290 6.895 1.00 84.19 301 VAL A N 1
ATOM 2430 C CA . VAL A 1 301 ? 5.611 25.598 5.655 1.00 84.19 301 VAL A CA 1
ATOM 2431 C C . VAL A 1 301 ? 4.759 25.479 4.385 1.00 84.19 301 VAL A C 1
ATOM 2433 O O . VAL A 1 301 ? 5.136 25.978 3.324 1.00 84.19 301 VAL A O 1
ATOM 2436 N N . GLY A 1 302 ? 3.597 24.831 4.493 1.00 86.19 302 GLY A N 1
ATOM 2437 C CA . GLY A 1 302 ? 2.678 24.527 3.401 1.00 86.19 302 GLY A CA 1
ATOM 2438 C C . GLY A 1 302 ? 2.863 23.109 2.857 1.00 86.19 302 GLY A C 1
ATOM 2439 O O . GLY A 1 302 ? 3.937 22.749 2.384 1.00 86.19 302 GLY A O 1
ATOM 2440 N N . VAL A 1 303 ? 1.784 22.322 2.845 1.00 85.00 303 VAL A N 1
ATOM 2441 C CA . VAL A 1 303 ? 1.786 20.892 2.468 1.00 85.00 303 VAL A CA 1
ATOM 2442 C C . VAL A 1 303 ? 2.380 20.646 1.077 1.00 85.00 303 VAL A C 1
ATOM 2444 O O . VAL A 1 303 ? 3.172 19.728 0.886 1.00 85.00 303 VAL A O 1
ATOM 2447 N N . ASN A 1 304 ? 2.080 21.527 0.122 1.00 82.62 304 ASN A N 1
ATOM 2448 C CA . ASN A 1 304 ? 2.557 21.418 -1.260 1.00 82.62 304 ASN A CA 1
ATOM 2449 C C . ASN A 1 304 ? 4.056 21.727 -1.422 1.00 82.62 304 ASN A C 1
ATOM 2451 O O . ASN A 1 304 ? 4.584 21.610 -2.525 1.00 82.62 304 ASN A O 1
ATOM 2455 N N . SER A 1 305 ? 4.742 22.158 -0.358 1.00 77.88 305 SER A N 1
ATOM 2456 C CA . SER A 1 305 ? 6.201 22.304 -0.374 1.00 77.88 305 SER A CA 1
ATOM 2457 C C . SER A 1 305 ? 6.921 20.963 -0.239 1.00 77.88 305 SER A C 1
ATOM 2459 O O . SER 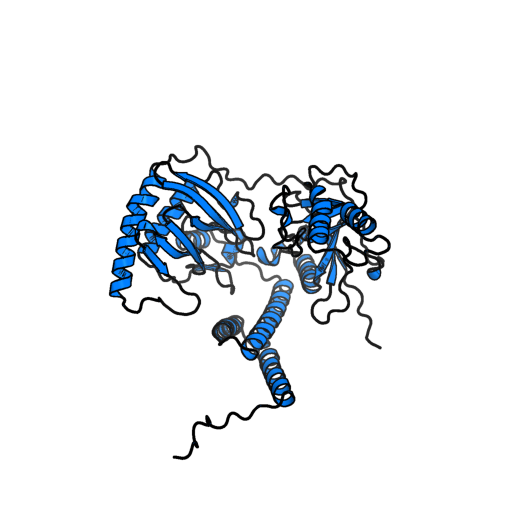A 1 305 ? 8.065 20.870 -0.668 1.00 77.88 305 SER A O 1
ATOM 2461 N N . ALA A 1 306 ? 6.256 19.930 0.290 1.00 80.81 306 ALA A N 1
ATOM 2462 C CA . ALA A 1 306 ? 6.836 18.610 0.480 1.00 80.81 306 ALA A CA 1
ATOM 2463 C C . ALA A 1 306 ? 6.568 17.661 -0.694 1.00 80.81 306 ALA A C 1
ATOM 2465 O O . ALA A 1 306 ? 5.622 17.822 -1.479 1.00 80.81 306 ALA A O 1
ATOM 2466 N N . TYR A 1 307 ? 7.414 16.639 -0.769 1.00 79.56 307 TYR A N 1
ATOM 2467 C CA . TYR A 1 307 ? 7.291 15.510 -1.683 1.00 79.56 307 TYR A CA 1
ATOM 2468 C C . TYR A 1 307 ? 5.968 14.748 -1.448 1.00 79.56 307 TYR A C 1
ATOM 2470 O O . TYR A 1 307 ? 5.582 14.633 -0.287 1.00 79.56 307 TYR A O 1
ATOM 2478 N N . PRO A 1 308 ? 5.260 14.242 -2.486 1.00 82.12 308 PRO A N 1
ATOM 2479 C CA . PRO A 1 308 ? 3.944 13.603 -2.347 1.00 82.12 308 PRO A CA 1
ATOM 2480 C C . PRO A 1 308 ? 3.860 12.587 -1.209 1.00 82.12 308 PRO A C 1
ATOM 2482 O O . PRO A 1 308 ? 2.980 12.648 -0.361 1.00 82.12 308 PRO A O 1
ATOM 2485 N N . ASP A 1 309 ? 4.858 11.727 -1.110 1.00 78.62 309 ASP A N 1
ATOM 2486 C CA . ASP A 1 309 ? 4.957 10.700 -0.085 1.00 78.62 309 ASP A CA 1
ATOM 2487 C C . ASP A 1 309 ? 5.233 11.218 1.329 1.00 78.62 309 ASP A C 1
ATOM 2489 O O . ASP A 1 309 ? 4.914 10.571 2.323 1.00 78.62 309 ASP A O 1
ATOM 2493 N N . GLU A 1 310 ? 5.826 12.402 1.440 1.00 81.56 310 GLU A N 1
ATOM 2494 C CA . GLU A 1 310 ? 6.050 13.066 2.721 1.00 81.56 310 GLU A CA 1
ATOM 2495 C C . GLU A 1 310 ? 4.784 13.767 3.229 1.00 81.56 310 GLU A C 1
ATOM 2497 O O . GLU A 1 310 ? 4.702 14.091 4.415 1.00 81.56 310 GLU A O 1
ATOM 2502 N N . ARG A 1 311 ? 3.777 13.959 2.364 1.00 86.62 311 ARG A N 1
ATOM 2503 C CA . ARG A 1 311 ? 2.462 14.515 2.723 1.00 86.62 311 ARG A CA 1
ATOM 2504 C C . ARG A 1 311 ? 1.550 13.493 3.397 1.00 86.62 311 ARG A C 1
ATOM 2506 O O . ARG A 1 311 ? 0.494 13.878 3.898 1.00 86.62 311 ARG A O 1
ATOM 2513 N N . ILE A 1 312 ? 1.947 12.221 3.442 1.00 88.62 312 ILE A N 1
ATOM 2514 C CA . ILE A 1 312 ? 1.232 11.182 4.182 1.00 88.62 312 ILE A CA 1
ATOM 2515 C C . ILE A 1 312 ? 1.334 11.502 5.674 1.00 88.62 312 ILE A C 1
ATOM 2517 O O . ILE A 1 312 ? 2.407 11.459 6.274 1.00 88.62 312 ILE A O 1
ATOM 2521 N N . ALA A 1 313 ? 0.209 11.833 6.289 1.00 90.69 313 ALA A N 1
ATOM 2522 C CA . ALA A 1 313 ? 0.100 12.183 7.694 1.00 90.69 313 ALA A CA 1
ATOM 2523 C C . ALA A 1 313 ? 0.060 10.949 8.594 1.00 90.69 313 ALA A C 1
ATOM 2525 O O . ALA A 1 313 ? 0.837 10.860 9.543 1.00 90.69 313 ALA A O 1
ATOM 2526 N N . VAL A 1 314 ? -0.840 10.009 8.302 1.00 90.75 314 VAL A N 1
ATOM 2527 C CA . VAL A 1 314 ? -1.103 8.834 9.141 1.00 90.75 314 VAL A CA 1
ATOM 2528 C C . VAL A 1 314 ? -1.308 7.624 8.239 1.00 90.75 314 VAL A C 1
ATOM 2530 O O . VAL A 1 314 ? -2.029 7.721 7.250 1.00 90.75 314 VAL A O 1
ATOM 2533 N N . GLN A 1 315 ? -0.698 6.494 8.600 1.00 89.25 315 GLN A N 1
ATOM 2534 C CA . GLN A 1 315 ? -0.781 5.250 7.831 1.00 89.25 315 GLN A CA 1
ATOM 2535 C C . GLN A 1 315 ? -1.549 4.158 8.586 1.00 89.25 315 GLN A C 1
ATOM 2537 O O . GLN A 1 315 ? -1.459 4.081 9.823 1.00 89.25 315 GLN A O 1
ATOM 2542 N N . PRO A 1 316 ? -2.266 3.271 7.874 1.00 90.56 316 PRO A N 1
ATOM 2543 C CA . PRO A 1 316 ? -2.891 2.106 8.472 1.00 90.56 316 PRO A CA 1
ATOM 2544 C C . PRO A 1 316 ? -1.874 1.191 9.152 1.00 90.56 316 PRO A C 1
ATOM 2546 O O . PRO A 1 316 ? -0.764 0.981 8.669 1.00 90.56 316 PRO A O 1
ATOM 2549 N N . SER A 1 317 ? -2.248 0.614 10.294 1.00 86.38 317 SER A N 1
ATOM 2550 C CA . SER A 1 317 ? -1.315 -0.230 11.056 1.00 86.38 317 SER A CA 1
ATOM 2551 C C . SER A 1 317 ? -1.955 -1.427 11.748 1.00 86.38 317 SER A C 1
ATOM 2553 O O . SER A 1 317 ? -1.274 -2.423 11.993 1.00 86.38 317 SER A O 1
ATOM 2555 N N . TRP A 1 318 ? -3.239 -1.357 12.099 1.00 88.94 318 TRP A N 1
ATOM 2556 C CA . TRP A 1 318 ? -3.879 -2.331 12.986 1.00 88.94 318 TRP A CA 1
ATOM 2557 C C . TRP A 1 318 ? -5.001 -3.076 12.273 1.00 88.94 318 TRP A C 1
ATOM 2559 O O . TRP A 1 318 ? -5.876 -2.448 11.687 1.00 88.94 318 TRP A O 1
ATOM 2569 N N . ARG A 1 319 ? -5.000 -4.408 12.351 1.00 92.62 319 ARG A N 1
ATOM 2570 C CA . ARG A 1 319 ? -5.984 -5.251 11.655 1.00 92.62 319 ARG A CA 1
ATOM 2571 C C . ARG A 1 319 ? -7.254 -5.432 12.465 1.00 92.62 319 ARG A C 1
ATOM 2573 O O . ARG A 1 319 ? -7.180 -5.543 13.688 1.00 92.62 319 ARG A O 1
ATOM 2580 N N . LEU A 1 320 ? -8.392 -5.530 11.779 1.00 93.81 320 LEU A N 1
ATOM 2581 C CA . LEU A 1 320 ? -9.647 -5.913 12.421 1.00 93.81 320 LEU A CA 1
ATOM 2582 C C . LEU A 1 320 ? -9.607 -7.374 12.873 1.00 93.81 320 LEU A C 1
ATOM 2584 O O . LEU A 1 320 ? -9.976 -7.672 14.005 1.00 93.81 320 LEU A O 1
ATOM 2588 N N . ILE A 1 321 ? -9.115 -8.265 12.009 1.00 93.31 321 ILE A N 1
ATOM 2589 C CA . ILE A 1 321 ? -8.895 -9.681 12.307 1.00 93.31 321 ILE A CA 1
ATOM 2590 C C . ILE A 1 321 ? -7.415 -10.026 12.076 1.00 93.31 321 ILE A C 1
ATOM 2592 O O . ILE A 1 321 ? -6.901 -9.817 10.971 1.00 93.31 321 ILE A O 1
ATOM 2596 N N . PRO A 1 322 ? -6.709 -10.582 13.082 1.00 90.75 322 PRO A N 1
ATOM 2597 C CA . PRO A 1 322 ? -5.316 -10.994 12.938 1.00 90.75 322 PRO A CA 1
ATOM 2598 C C . PRO A 1 322 ? -5.085 -11.970 11.778 1.00 90.75 322 PRO A C 1
ATOM 2600 O O . PRO A 1 322 ? -5.937 -12.800 11.454 1.00 90.75 322 PRO A O 1
ATOM 2603 N N . LEU A 1 323 ? -3.891 -11.907 11.182 1.00 87.88 323 LEU A N 1
ATOM 2604 C CA . LEU A 1 323 ? -3.470 -12.887 10.182 1.00 87.88 323 LEU A CA 1
ATOM 2605 C C . LEU A 1 323 ? -3.440 -14.295 10.795 1.00 87.88 323 LEU A C 1
ATOM 2607 O O . LEU A 1 323 ? -3.038 -14.477 11.944 1.00 87.88 323 LEU A O 1
ATOM 2611 N N . GLY A 1 324 ? -3.858 -15.290 10.013 1.00 87.75 324 GLY A N 1
ATOM 2612 C CA . GLY A 1 324 ? -3.933 -16.690 10.441 1.00 87.75 324 GLY A CA 1
ATOM 2613 C C . GLY A 1 324 ? -5.246 -17.077 11.126 1.00 87.75 324 GLY A C 1
ATOM 2614 O O . GLY A 1 324 ? -5.480 -18.263 11.350 1.00 87.75 324 GLY A O 1
ATOM 2615 N N . TYR A 1 325 ? -6.124 -16.118 11.430 1.00 90.62 325 TYR A N 1
ATOM 2616 C CA . TYR A 1 325 ? -7.465 -16.416 11.931 1.00 90.62 325 TYR A CA 1
ATOM 2617 C C . TYR A 1 325 ? -8.422 -16.570 10.749 1.00 90.62 325 TYR A C 1
ATOM 2619 O O . TYR A 1 325 ? -8.382 -15.793 9.801 1.00 90.62 325 TYR A O 1
ATOM 2627 N N . ASN A 1 326 ? -9.291 -17.580 10.788 1.00 89.88 326 ASN A N 1
ATOM 2628 C CA . ASN A 1 326 ? -10.258 -17.805 9.715 1.00 89.88 326 ASN A CA 1
ATOM 2629 C C . ASN A 1 326 ? -11.340 -16.709 9.732 1.00 89.88 326 ASN A C 1
ATOM 2631 O O . ASN A 1 326 ? -12.083 -16.621 10.709 1.00 89.88 326 ASN A O 1
ATOM 2635 N N . ARG A 1 327 ? -11.473 -15.929 8.652 1.00 90.81 327 ARG A N 1
ATOM 2636 C CA . ARG A 1 327 ? -12.511 -14.890 8.499 1.00 90.81 327 ARG A CA 1
ATOM 2637 C C . ARG A 1 327 ? -13.933 -15.430 8.297 1.00 90.81 327 ARG A C 1
ATOM 2639 O O . ARG A 1 327 ? -14.895 -14.721 8.578 1.00 90.81 327 ARG A O 1
ATOM 2646 N N . GLY A 1 328 ? -14.093 -16.683 7.867 1.00 92.38 328 GLY A N 1
ATOM 2647 C CA . GLY A 1 328 ? -15.392 -17.222 7.455 1.00 92.38 328 GLY A CA 1
ATOM 2648 C C . GLY A 1 328 ? -15.948 -16.464 6.245 1.00 92.38 328 GLY A C 1
ATOM 2649 O O . GLY A 1 328 ? -15.220 -16.225 5.287 1.00 92.38 328 GLY A O 1
ATOM 2650 N N . ASP A 1 329 ? -17.214 -16.052 6.318 1.00 93.00 329 ASP A N 1
ATOM 2651 C CA . ASP A 1 329 ? -17.905 -15.336 5.232 1.00 93.00 329 ASP A CA 1
ATOM 2652 C C . ASP A 1 329 ? -17.647 -13.817 5.225 1.00 93.00 329 ASP A C 1
ATOM 2654 O O . ASP A 1 329 ? -18.212 -13.094 4.407 1.00 93.00 329 ASP A O 1
ATOM 2658 N N . LEU A 1 330 ? -16.823 -13.309 6.150 1.00 94.19 330 LEU A N 1
ATOM 2659 C CA . LEU A 1 330 ? -16.483 -11.886 6.221 1.00 94.19 330 LEU A CA 1
ATOM 2660 C C . LEU A 1 330 ? -15.654 -11.443 5.007 1.00 94.19 330 LEU A C 1
ATOM 2662 O O . LEU A 1 330 ? -14.905 -12.267 4.481 1.00 94.19 330 LEU A O 1
ATOM 2666 N N . PRO A 1 331 ? -15.735 -10.167 4.590 1.00 90.31 331 PRO A N 1
ATOM 2667 C CA . PRO A 1 331 ? -14.928 -9.626 3.491 1.00 90.31 331 PRO A CA 1
ATOM 2668 C C . PRO A 1 331 ? -13.416 -9.791 3.734 1.00 90.31 331 PRO A C 1
ATOM 2670 O O . PRO A 1 331 ? -12.988 -9.965 4.875 1.00 90.31 331 PRO A O 1
ATOM 2673 N N . GLU A 1 332 ? -12.596 -9.779 2.678 1.00 87.44 332 GLU A N 1
ATOM 2674 C CA . GLU A 1 332 ? -11.136 -9.967 2.804 1.00 87.44 332 GLU A CA 1
ATOM 2675 C C . GLU A 1 332 ? -10.463 -8.803 3.528 1.00 87.44 332 GLU A C 1
ATOM 2677 O O . GLU A 1 332 ? -9.531 -9.010 4.307 1.00 87.44 332 GLU A O 1
ATOM 2682 N N . GLU A 1 333 ? -11.029 -7.614 3.355 1.00 89.25 333 GLU A N 1
ATOM 2683 C CA . GLU A 1 333 ? -10.596 -6.335 3.899 1.00 89.25 333 GLU A CA 1
ATOM 2684 C C . GLU A 1 333 ? -10.456 -6.367 5.427 1.00 89.25 333 GLU A C 1
ATOM 2686 O O . GLU A 1 333 ? -9.658 -5.634 5.993 1.00 89.25 333 GLU A O 1
ATOM 2691 N N . VAL A 1 334 ? -11.149 -7.264 6.140 1.00 93.38 334 VAL A N 1
ATOM 2692 C CA . VAL A 1 334 ? -10.999 -7.399 7.604 1.00 93.38 334 VAL A CA 1
ATOM 2693 C C . VAL A 1 334 ? -9.579 -7.794 8.042 1.00 93.38 334 VAL A C 1
ATOM 2695 O O . VAL A 1 334 ? -9.224 -7.615 9.211 1.00 93.38 334 VAL A O 1
ATOM 2698 N N . HIS A 1 335 ? -8.763 -8.336 7.136 1.00 91.00 335 HIS A N 1
ATOM 2699 C CA . HIS A 1 335 ? -7.350 -8.639 7.375 1.00 91.00 335 HIS A CA 1
ATOM 2700 C C . HIS A 1 335 ? -6.396 -7.503 6.981 1.00 91.00 335 HIS A C 1
ATOM 2702 O O . HIS A 1 335 ? -5.193 -7.609 7.254 1.00 91.00 335 HIS A O 1
ATOM 2708 N N . ASP A 1 336 ? -6.905 -6.421 6.397 1.00 89.00 336 ASP A N 1
ATOM 2709 C CA . ASP A 1 336 ? -6.114 -5.236 6.092 1.00 89.00 336 ASP A CA 1
ATOM 2710 C C . ASP A 1 336 ? -5.759 -4.490 7.381 1.00 89.00 336 ASP A C 1
ATOM 2712 O O . ASP A 1 336 ? -6.381 -4.642 8.436 1.00 89.00 336 ASP A O 1
ATOM 2716 N N . GLY A 1 337 ? -4.694 -3.699 7.320 1.00 90.62 337 GLY A N 1
ATOM 2717 C CA . GLY A 1 337 ? -4.378 -2.727 8.355 1.00 90.62 337 GLY A CA 1
ATOM 2718 C C . GLY A 1 337 ? -5.279 -1.506 8.225 1.00 90.62 337 GLY A C 1
ATOM 2719 O O . GLY A 1 337 ? -5.574 -1.065 7.121 1.00 90.62 337 GLY A O 1
ATOM 2720 N N . PHE A 1 338 ? -5.648 -0.932 9.365 1.00 94.88 338 PHE A N 1
ATOM 2721 C CA . PHE A 1 338 ? -6.480 0.259 9.469 1.00 94.88 338 PHE A CA 1
ATOM 2722 C C . PHE A 1 338 ? -5.830 1.306 10.373 1.00 94.88 338 PHE A C 1
ATOM 2724 O O . PHE A 1 338 ? -5.079 0.982 11.304 1.00 94.88 338 PHE A O 1
ATOM 2731 N N . ILE A 1 339 ? -6.154 2.569 10.120 1.00 95.56 339 ILE A N 1
ATOM 2732 C CA . ILE A 1 339 ? -6.103 3.642 11.107 1.00 95.56 339 ILE A CA 1
ATOM 2733 C C . ILE A 1 339 ? -7.391 3.520 11.915 1.00 95.56 339 ILE A C 1
ATOM 2735 O O . ILE A 1 339 ? -8.492 3.611 11.371 1.00 95.56 339 ILE A O 1
ATOM 2739 N N . TRP A 1 340 ? -7.251 3.264 13.211 1.00 96.50 340 TRP A N 1
ATOM 2740 C CA . TRP A 1 340 ? -8.390 3.127 14.109 1.00 96.50 340 TRP A CA 1
ATOM 2741 C C . TRP A 1 340 ? -8.770 4.495 14.652 1.00 96.50 340 TRP A C 1
ATOM 2743 O O . TRP A 1 340 ? -7.967 5.141 15.331 1.00 96.50 340 TRP A O 1
ATOM 2753 N N . CYS A 1 341 ? -10.001 4.909 14.379 1.00 96.81 341 CYS A N 1
ATOM 2754 C CA . CYS A 1 341 ? -10.545 6.184 14.801 1.00 96.81 341 CYS A CA 1
ATOM 2755 C C . CYS A 1 341 ? -11.657 5.992 15.835 1.00 96.81 341 CYS A C 1
ATOM 2757 O O . CYS A 1 341 ? -12.640 5.280 15.611 1.00 96.81 341 CYS A O 1
ATOM 2759 N N . GLY A 1 342 ? -11.511 6.668 16.973 1.00 94.94 342 GLY A N 1
ATOM 2760 C CA . GLY A 1 342 ? -12.595 6.848 17.928 1.00 94.94 342 GLY A CA 1
ATOM 2761 C C . GLY A 1 342 ? -13.542 7.950 17.462 1.00 94.94 342 GLY A C 1
ATOM 2762 O O . GLY A 1 342 ? -13.128 8.886 16.775 1.00 94.94 342 GLY A O 1
ATOM 2763 N N . VAL A 1 343 ? -14.810 7.849 17.861 1.00 93.62 343 VAL A N 1
ATOM 2764 C CA . VAL A 1 343 ? -15.814 8.894 17.634 1.00 93.62 343 VAL A CA 1
ATOM 2765 C C . VAL A 1 343 ? -15.897 9.784 18.873 1.00 93.62 343 VAL A C 1
ATOM 2767 O O . VAL A 1 343 ? -16.193 9.319 19.973 1.00 93.62 343 VAL A O 1
ATOM 2770 N N . GLY A 1 344 ? -15.633 11.073 18.700 1.00 89.50 344 GLY A N 1
ATOM 2771 C CA . GLY A 1 344 ? -15.688 12.084 19.745 1.00 89.50 344 GLY A CA 1
ATOM 2772 C C . GLY A 1 344 ? -14.810 13.292 19.433 1.00 89.50 344 GLY A C 1
ATOM 2773 O O . GLY A 1 344 ? -13.856 13.223 18.663 1.00 89.50 344 GLY A O 1
ATOM 2774 N N . THR A 1 345 ? -15.119 14.421 20.063 1.00 85.44 345 THR A N 1
ATOM 2775 C CA . THR A 1 345 ? -14.290 15.622 19.952 1.00 85.44 345 THR A CA 1
ATOM 2776 C C . THR A 1 345 ? -13.091 15.516 20.886 1.00 85.44 345 THR A C 1
ATOM 2778 O O . THR A 1 345 ? -13.248 15.290 22.087 1.00 85.44 345 THR A O 1
ATOM 2781 N N . VAL A 1 346 ? -11.899 15.749 20.348 1.00 79.69 346 VAL A N 1
ATOM 2782 C CA . VAL A 1 346 ? -10.670 15.946 21.122 1.00 79.69 346 VAL A CA 1
ATOM 2783 C C . VAL A 1 346 ? -10.260 17.410 21.057 1.00 79.69 346 VAL A C 1
ATOM 2785 O O . VAL A 1 346 ? -10.318 18.045 20.007 1.00 79.69 346 VAL A O 1
ATOM 2788 N N . ASN A 1 347 ? -9.886 17.961 22.205 1.00 74.56 347 ASN A N 1
ATOM 2789 C CA . ASN A 1 347 ? -9.382 19.319 22.346 1.00 74.56 347 ASN A CA 1
ATOM 2790 C C . ASN A 1 347 ? -8.194 19.325 23.320 1.00 74.56 347 ASN A C 1
ATOM 2792 O O . ASN A 1 347 ? -7.863 18.296 23.913 1.00 74.56 347 ASN A O 1
ATOM 2796 N N . ALA A 1 348 ? -7.566 20.487 23.499 1.00 70.69 348 ALA A N 1
ATOM 2797 C CA . ALA A 1 348 ? -6.402 20.637 24.373 1.00 70.69 348 ALA A CA 1
ATOM 2798 C C . ALA A 1 348 ? -6.677 20.273 25.849 1.00 70.69 348 ALA A C 1
ATOM 2800 O O . ALA A 1 348 ? -5.747 19.911 26.568 1.00 70.69 348 ALA A O 1
ATOM 2801 N N . ASP A 1 349 ? -7.940 20.322 26.285 1.00 72.88 349 ASP A N 1
ATOM 2802 C CA . ASP A 1 349 ? -8.366 20.029 27.659 1.00 72.88 349 ASP A CA 1
ATOM 2803 C C . ASP A 1 349 ? -8.823 18.573 27.857 1.00 72.88 349 ASP A C 1
ATOM 2805 O O . ASP A 1 349 ? -9.202 18.178 28.965 1.00 72.88 349 ASP A O 1
ATOM 2809 N N . ALA A 1 350 ? -8.817 17.755 26.799 1.00 71.81 350 ALA A N 1
ATOM 2810 C CA . ALA A 1 350 ? -9.272 16.377 26.873 1.00 71.81 350 ALA A CA 1
ATOM 2811 C C . ALA A 1 350 ? -8.389 15.564 27.834 1.00 71.81 350 ALA A C 1
ATOM 2813 O O . ALA A 1 350 ? -7.160 15.564 27.746 1.00 71.81 350 ALA A O 1
ATOM 2814 N N . ASP A 1 351 ? -9.018 14.814 28.745 1.00 76.00 351 ASP A N 1
ATOM 2815 C CA . ASP A 1 351 ? -8.303 13.889 29.626 1.00 76.00 351 ASP A CA 1
ATOM 2816 C C . ASP A 1 351 ? -7.814 12.686 28.811 1.00 76.00 351 ASP A C 1
ATOM 2818 O O . ASP A 1 351 ? -8.490 11.661 28.682 1.00 76.00 351 ASP A O 1
ATOM 2822 N N . LEU A 1 352 ? -6.608 12.824 28.262 1.00 74.69 352 LEU A N 1
ATOM 2823 C CA . LEU A 1 352 ? -5.967 11.854 27.376 1.00 74.69 352 LEU A CA 1
ATOM 2824 C C . LEU A 1 352 ? -5.907 10.441 27.969 1.00 74.69 352 LEU A C 1
ATOM 2826 O O . LEU A 1 352 ? -5.918 9.450 27.244 1.00 74.69 352 LEU A O 1
ATOM 2830 N N . LYS A 1 353 ? -5.890 10.326 29.303 1.00 72.00 353 LYS A N 1
ATOM 2831 C CA . LYS A 1 353 ? -5.871 9.034 29.998 1.00 72.00 353 LYS A CA 1
ATOM 2832 C C . LYS A 1 353 ? -7.204 8.308 29.967 1.00 72.00 353 LYS A C 1
ATOM 2834 O O . LYS A 1 353 ? -7.220 7.104 30.230 1.00 72.00 353 LYS A O 1
ATOM 2839 N N . LYS A 1 354 ? -8.302 9.006 29.689 1.00 80.06 354 LYS A N 1
ATOM 2840 C CA . LYS A 1 354 ? -9.653 8.440 29.591 1.00 80.06 354 LYS A CA 1
ATOM 2841 C C . LYS A 1 354 ? -10.064 8.142 28.157 1.00 80.06 354 LYS A C 1
ATOM 2843 O O . LYS A 1 354 ? -10.999 7.374 27.966 1.00 80.06 354 LYS A O 1
ATOM 2848 N N . LEU A 1 355 ? -9.363 8.700 27.172 1.00 83.81 355 LEU A N 1
ATOM 2849 C CA . LEU A 1 355 ? -9.642 8.427 25.769 1.00 83.81 355 LEU A CA 1
ATOM 2850 C C . LEU A 1 355 ? -9.304 6.981 25.422 1.00 83.81 355 LEU A C 1
ATOM 2852 O O . LEU A 1 355 ? -8.245 6.457 25.781 1.00 83.81 355 LEU A O 1
ATOM 2856 N N . ARG A 1 356 ? -10.234 6.334 24.730 1.00 87.69 356 ARG A N 1
ATOM 2857 C CA . ARG A 1 356 ? -10.116 4.962 24.252 1.00 87.69 356 ARG A CA 1
ATOM 2858 C C . ARG A 1 356 ? -10.574 4.917 22.807 1.00 87.69 356 ARG A C 1
ATOM 2860 O O . ARG A 1 356 ? -11.523 5.607 22.444 1.00 87.69 356 ARG A O 1
ATOM 2867 N N . ILE A 1 357 ? -9.902 4.093 22.020 1.00 90.94 357 ILE A N 1
ATOM 2868 C CA . ILE A 1 357 ? -10.360 3.683 20.696 1.00 90.94 357 ILE A CA 1
ATOM 2869 C C . ILE A 1 357 ? -10.491 2.173 20.798 1.00 90.94 357 ILE A C 1
ATOM 2871 O O . ILE A 1 357 ? -9.479 1.508 21.012 1.00 90.94 357 ILE A O 1
ATOM 2875 N N . ALA A 1 358 ? -11.719 1.649 20.745 1.00 89.12 358 ALA A N 1
ATOM 2876 C CA . ALA A 1 358 ? -11.987 0.277 21.177 1.00 89.12 358 ALA A CA 1
ATOM 2877 C C . ALA A 1 358 ? -11.457 0.038 22.614 1.00 89.12 358 ALA A C 1
ATOM 2879 O O . ALA A 1 358 ? -11.762 0.815 23.523 1.00 89.12 358 ALA A O 1
ATOM 2880 N N . ASP A 1 359 ? -10.640 -0.994 22.836 1.00 83.75 359 ASP A N 1
ATOM 2881 C CA . ASP A 1 359 ? -9.954 -1.262 24.107 1.00 83.75 359 ASP A CA 1
ATOM 2882 C C . ASP A 1 359 ? -8.556 -0.620 24.216 1.00 83.75 359 ASP A C 1
ATOM 2884 O O . ASP A 1 359 ? -7.935 -0.649 25.287 1.00 83.75 359 ASP A O 1
ATOM 2888 N N . LYS A 1 360 ? -8.071 0.023 23.147 1.00 84.31 360 LYS A N 1
ATOM 2889 C CA . LYS A 1 360 ? -6.756 0.665 23.113 1.00 84.31 360 LYS A CA 1
ATOM 2890 C C . LYS A 1 360 ? -6.738 1.928 23.970 1.00 84.31 360 LYS A C 1
ATOM 2892 O O . LYS A 1 360 ? -7.580 2.819 23.836 1.00 84.31 360 LYS A O 1
ATOM 2897 N N . GLN A 1 361 ? -5.701 2.047 24.796 1.00 82.81 361 GLN A N 1
ATOM 2898 C CA . GLN A 1 361 ? -5.299 3.308 25.423 1.00 82.81 361 GLN A CA 1
ATOM 2899 C C . GLN A 1 361 ? -4.111 3.897 24.667 1.00 82.81 361 GLN A C 1
ATOM 2901 O O . GLN A 1 361 ? -3.283 3.153 24.143 1.00 82.81 361 GLN A O 1
ATOM 2906 N N . MET A 1 362 ? -3.997 5.222 24.664 1.00 78.81 362 MET A N 1
ATOM 2907 C CA . MET A 1 362 ? -2.838 5.898 24.089 1.00 78.81 362 MET A CA 1
ATOM 2908 C C . MET A 1 362 ? -1.551 5.458 24.792 1.00 78.81 362 MET A C 1
ATOM 2910 O O . MET A 1 362 ? -1.466 5.463 26.027 1.00 78.81 362 MET A O 1
ATOM 2914 N N . ASN A 1 363 ? -0.533 5.099 24.016 1.00 73.19 363 ASN A N 1
ATOM 2915 C CA . ASN A 1 363 ? 0.749 4.689 24.560 1.00 73.19 363 ASN A CA 1
ATOM 2916 C C . ASN A 1 363 ? 1.578 5.908 24.986 1.00 73.19 363 ASN A C 1
ATOM 2918 O O . ASN A 1 363 ? 2.249 6.551 24.182 1.00 73.19 363 ASN A O 1
ATOM 2922 N N . THR A 1 364 ? 1.555 6.210 26.285 1.00 64.50 364 THR A N 1
ATOM 2923 C CA . THR A 1 364 ? 2.333 7.316 26.872 1.00 64.50 364 THR A CA 1
ATOM 2924 C C . THR A 1 364 ? 3.633 6.876 27.549 1.00 64.50 364 THR A C 1
ATOM 2926 O O . THR A 1 364 ? 4.356 7.717 28.078 1.00 64.50 364 THR A O 1
ATOM 2929 N N . TRP A 1 365 ? 3.903 5.569 27.627 1.00 51.69 365 TRP A N 1
ATOM 2930 C CA . TRP A 1 365 ? 4.939 5.009 28.511 1.00 51.69 365 TRP A CA 1
ATOM 2931 C C . TRP A 1 365 ? 6.127 4.403 27.773 1.00 51.69 365 TRP A C 1
ATOM 2933 O O . TRP A 1 365 ? 7.192 4.235 28.369 1.00 51.69 365 TRP A O 1
ATOM 2943 N N . SER A 1 366 ? 5.965 4.080 26.492 1.00 56.88 366 SER A N 1
ATOM 2944 C CA . SER A 1 366 ? 7.058 3.564 25.680 1.00 56.88 366 SER A CA 1
ATOM 2945 C C . SER A 1 366 ? 8.118 4.643 25.455 1.00 56.88 366 SER A C 1
ATOM 2947 O O . SER A 1 366 ? 7.837 5.705 24.904 1.00 56.88 366 SER A O 1
ATOM 2949 N N . ILE A 1 367 ? 9.362 4.347 25.843 1.00 54.53 367 ILE A N 1
ATOM 2950 C CA . ILE A 1 367 ? 10.536 5.155 25.470 1.00 54.53 367 ILE A CA 1
ATOM 2951 C C . ILE A 1 367 ? 10.830 5.095 23.962 1.00 54.53 367 ILE A C 1
ATOM 2953 O O . ILE A 1 367 ? 11.597 5.914 23.472 1.00 54.53 367 ILE A O 1
ATOM 2957 N N . PHE A 1 368 ? 10.217 4.149 23.241 1.00 47.94 368 PHE A N 1
ATOM 2958 C CA . PHE A 1 368 ? 10.439 3.907 21.814 1.00 47.94 368 PHE A CA 1
ATOM 2959 C C . PHE A 1 368 ? 9.280 4.373 20.922 1.00 47.94 368 PHE A C 1
ATOM 2961 O O . PHE A 1 368 ? 9.435 4.430 19.708 1.00 47.94 368 PHE A O 1
ATOM 2968 N N . SER A 1 369 ? 8.107 4.669 21.490 1.00 63.69 369 SER A N 1
ATOM 2969 C CA . SER A 1 369 ? 6.906 5.002 20.714 1.00 63.69 369 SER A CA 1
ATOM 2970 C C . SER A 1 369 ? 5.905 5.802 21.544 1.00 63.69 369 SER A C 1
ATOM 2972 O O . SER A 1 369 ? 4.918 5.272 22.056 1.00 63.69 369 SER A O 1
ATOM 2974 N N . LYS A 1 370 ? 6.175 7.100 21.693 1.00 78.69 370 LYS A N 1
ATOM 2975 C CA . LYS A 1 370 ? 5.197 8.035 22.251 1.00 78.69 370 LYS A CA 1
ATOM 2976 C C . LYS A 1 370 ? 4.107 8.288 21.216 1.00 78.69 370 LYS A C 1
ATOM 2978 O O . LYS A 1 370 ? 4.401 8.613 20.066 1.00 78.69 370 LYS A O 1
ATOM 2983 N N . GLU A 1 371 ? 2.860 8.128 21.634 1.00 86.00 371 GLU A N 1
ATOM 2984 C CA . GLU A 1 371 ? 1.689 8.501 20.845 1.00 86.00 371 GLU A CA 1
ATOM 2985 C C . GLU A 1 371 ? 1.131 9.849 21.328 1.00 86.00 371 GLU A C 1
ATOM 2987 O O . GLU A 1 371 ? 1.171 10.173 22.520 1.00 86.00 371 GLU A O 1
ATOM 2992 N N . GLY A 1 372 ? 0.592 10.620 20.390 1.00 88.25 372 GLY A N 1
ATOM 2993 C CA . GLY A 1 372 ? -0.319 11.727 20.647 1.00 88.25 372 GLY A CA 1
ATOM 2994 C C . GLY A 1 372 ? -1.649 11.502 19.929 1.00 88.25 372 GLY A C 1
ATOM 2995 O O . GLY A 1 372 ? -1.997 10.378 19.562 1.00 88.25 372 GLY A O 1
ATOM 2996 N N . LEU A 1 373 ? -2.399 12.581 19.733 1.00 90.88 373 LEU A N 1
ATOM 2997 C CA . LEU A 1 373 ? -3.703 12.573 19.079 1.00 90.88 373 LEU A CA 1
ATOM 2998 C C . LEU A 1 373 ? -3.698 13.399 17.804 1.00 90.88 373 LEU A C 1
ATOM 3000 O O . LEU A 1 373 ? -3.116 14.481 17.769 1.00 90.88 373 LEU A O 1
ATOM 3004 N N . ALA A 1 374 ? -4.451 12.930 16.817 1.00 92.69 374 ALA A N 1
ATOM 3005 C CA . ALA A 1 374 ? -4.835 13.706 15.650 1.00 92.69 374 ALA A CA 1
ATOM 3006 C C . ALA A 1 374 ? -6.364 13.735 15.522 1.00 92.69 374 ALA A C 1
ATOM 3008 O O . ALA A 1 374 ? -7.016 12.697 15.642 1.00 92.69 374 ALA A O 1
ATOM 3009 N N . GLU A 1 375 ? -6.927 14.917 15.279 1.00 94.75 375 GLU A N 1
ATOM 3010 C CA . GLU A 1 375 ? -8.298 15.084 14.789 1.00 94.75 375 GLU A CA 1
ATOM 3011 C C . GLU A 1 375 ? -8.318 14.704 13.305 1.00 94.75 375 GLU A C 1
ATOM 3013 O O . GLU A 1 375 ? -7.599 15.303 12.503 1.00 94.75 375 GLU A O 1
ATOM 3018 N N . ILE A 1 376 ? -9.140 13.724 12.941 1.00 96.06 376 ILE A N 1
ATOM 3019 C CA . ILE A 1 376 ? -9.197 13.161 11.592 1.00 96.06 376 ILE A CA 1
ATOM 3020 C C . ILE A 1 376 ? -10.422 13.714 10.855 1.00 96.06 376 ILE A C 1
ATOM 3022 O O . ILE A 1 376 ? -11.539 13.684 11.374 1.00 96.06 376 ILE A O 1
ATOM 3026 N N . LYS A 1 377 ? -10.205 14.230 9.643 1.00 95.38 377 LYS A N 1
ATOM 3027 C CA . LYS A 1 377 ? -11.212 14.821 8.750 1.00 95.38 377 LYS A CA 1
ATOM 3028 C C . LYS A 1 377 ? -11.049 14.232 7.352 1.00 95.38 377 LYS A C 1
ATOM 3030 O O . LYS A 1 377 ? -10.470 14.891 6.489 1.00 95.38 377 LYS A O 1
ATOM 3035 N N . PRO A 1 378 ? -11.517 12.995 7.127 1.00 94.56 378 PRO A N 1
ATOM 3036 C CA . PRO A 1 378 ? -11.393 12.385 5.819 1.00 94.56 378 PRO A CA 1
ATOM 3037 C C . PRO A 1 378 ? -12.167 13.210 4.793 1.00 94.56 378 PRO A C 1
ATOM 3039 O O . PRO A 1 378 ? -13.287 13.644 5.066 1.00 94.56 378 PRO A O 1
ATOM 3042 N N . LEU A 1 379 ? -11.579 13.423 3.621 1.00 93.00 379 LEU A N 1
ATOM 3043 C CA . LEU A 1 379 ? -12.243 14.140 2.527 1.00 93.00 379 LEU A CA 1
ATOM 3044 C C . LEU A 1 379 ? -13.151 13.206 1.723 1.00 93.00 379 LEU A C 1
ATOM 3046 O O . LEU A 1 379 ? -14.192 13.619 1.208 1.00 93.00 379 LEU A O 1
ATOM 3050 N N . VAL A 1 380 ? -12.776 11.930 1.663 1.00 92.31 380 VAL A N 1
ATOM 3051 C CA . VAL A 1 380 ? -13.458 10.901 0.878 1.00 92.31 380 VAL A CA 1
ATOM 3052 C C . VAL A 1 380 ? -13.764 9.665 1.710 1.00 92.31 380 VAL A C 1
ATOM 3054 O O . VAL A 1 380 ? -13.048 9.336 2.657 1.00 92.31 380 VAL A O 1
ATOM 3057 N N . ALA A 1 381 ? -14.839 8.976 1.341 1.00 92.94 381 ALA A N 1
ATOM 3058 C CA . ALA A 1 381 ? -15.345 7.773 1.989 1.00 92.94 381 ALA A CA 1
ATOM 3059 C C . ALA A 1 381 ? -14.600 6.486 1.596 1.00 92.94 381 ALA A C 1
ATOM 3061 O O . ALA A 1 381 ? -14.806 5.445 2.222 1.00 92.94 381 ALA A O 1
ATOM 3062 N N . THR A 1 382 ? -13.759 6.543 0.560 1.00 88.94 382 THR A N 1
ATOM 3063 C CA . THR A 1 382 ? -12.976 5.408 0.057 1.00 88.94 382 THR A CA 1
ATOM 3064 C C . THR A 1 382 ? -12.149 4.770 1.172 1.00 88.94 382 THR A C 1
ATOM 3066 O O . THR A 1 382 ? -11.456 5.473 1.906 1.00 88.94 382 THR A O 1
ATOM 3069 N N . ASP A 1 383 ? -12.215 3.440 1.288 1.00 90.19 383 ASP A N 1
ATOM 3070 C CA . ASP A 1 383 ? -11.536 2.649 2.328 1.00 90.19 383 ASP A CA 1
ATOM 3071 C C . ASP A 1 383 ? -11.901 3.023 3.766 1.00 90.19 383 ASP A C 1
ATOM 3073 O O . ASP A 1 383 ? -11.139 2.747 4.688 1.00 90.19 383 ASP A O 1
ATOM 3077 N N . ILE A 1 384 ? -13.080 3.605 3.987 1.00 95.31 384 ILE A N 1
ATOM 3078 C CA . ILE A 1 384 ? -13.559 3.905 5.334 1.00 95.31 384 ILE A CA 1
ATOM 3079 C C . ILE A 1 384 ? -14.729 3.004 5.693 1.00 95.31 384 ILE A C 1
ATOM 3081 O O . ILE A 1 384 ? -15.769 2.983 5.030 1.00 95.31 384 ILE A O 1
ATOM 3085 N N . TYR A 1 385 ? -14.564 2.297 6.800 1.00 97.25 385 TYR A N 1
ATOM 3086 C CA . TYR A 1 385 ? -15.523 1.343 7.328 1.00 97.25 385 TYR A CA 1
ATOM 3087 C C . TYR A 1 385 ? -15.898 1.705 8.761 1.00 97.25 385 TYR A C 1
ATOM 3089 O O . TYR A 1 385 ? -15.185 2.436 9.449 1.00 97.25 385 TYR A O 1
ATOM 3097 N N . VAL A 1 386 ? -17.026 1.182 9.225 1.00 97.88 386 VAL A N 1
ATOM 3098 C CA . VAL A 1 386 ? -17.476 1.310 10.611 1.00 97.88 386 VAL A CA 1
ATOM 3099 C C . VAL A 1 386 ? -17.745 -0.078 11.165 1.00 97.88 386 VAL A C 1
ATOM 3101 O O . VAL A 1 386 ? -18.341 -0.914 10.488 1.00 97.88 386 VAL A O 1
ATOM 3104 N N . VAL A 1 387 ? -17.321 -0.310 12.404 1.00 97.75 387 VAL A N 1
ATOM 3105 C CA . VAL A 1 387 ? -17.653 -1.506 13.191 1.00 97.75 387 VAL A CA 1
ATOM 3106 C C . VAL A 1 387 ? -18.280 -1.097 14.518 1.00 97.75 387 VAL A C 1
ATOM 3108 O O . VAL A 1 387 ? -17.973 -0.028 15.050 1.00 97.75 387 VAL A O 1
ATOM 3111 N N . ASP A 1 388 ? -19.149 -1.943 15.069 1.00 97.56 388 ASP A N 1
ATOM 3112 C CA . ASP A 1 388 ? -19.659 -1.784 16.429 1.00 97.56 388 ASP A CA 1
ATOM 3113 C C . ASP A 1 388 ? -18.783 -2.575 17.401 1.00 97.56 388 ASP A C 1
ATOM 3115 O O . ASP A 1 388 ? -18.863 -3.804 17.497 1.00 97.56 388 ASP A O 1
ATOM 3119 N N . TRP A 1 389 ? -17.960 -1.863 18.169 1.00 96.62 389 TRP A N 1
ATOM 3120 C CA . TRP A 1 389 ? -17.140 -2.476 19.211 1.00 96.62 389 TRP A CA 1
ATOM 3121 C C . TRP A 1 389 ? -17.986 -3.118 20.318 1.00 96.62 389 TRP A C 1
ATOM 3123 O O . TRP A 1 389 ? -17.513 -4.005 21.027 1.00 96.62 389 TRP A O 1
ATOM 3133 N N . GLN A 1 390 ? -19.260 -2.738 20.458 1.00 96.88 390 GLN A N 1
ATOM 3134 C CA . GLN A 1 390 ? -20.137 -3.373 21.435 1.00 96.88 390 GLN A CA 1
ATOM 3135 C C . GLN A 1 390 ? -20.320 -4.869 21.149 1.00 96.88 390 GLN A C 1
ATOM 3137 O O . GLN A 1 390 ? -20.421 -5.645 22.091 1.00 96.88 390 GLN A O 1
ATOM 3142 N N . ALA A 1 391 ? -20.276 -5.309 19.886 1.00 96.50 391 ALA A N 1
ATOM 3143 C CA . ALA A 1 391 ? -20.379 -6.731 19.551 1.00 96.50 391 ALA A CA 1
ATOM 3144 C C . ALA A 1 391 ? -19.215 -7.560 20.131 1.00 96.50 391 ALA A C 1
ATOM 3146 O O . ALA A 1 391 ? -19.406 -8.713 20.524 1.00 96.50 391 ALA A O 1
ATOM 3147 N N . TRP A 1 392 ? -18.021 -6.965 20.224 1.00 94.44 392 TRP A N 1
ATOM 3148 C CA . TRP A 1 392 ? -16.864 -7.569 20.883 1.00 94.44 392 TRP A CA 1
ATOM 3149 C C . TRP A 1 392 ? -17.084 -7.700 22.392 1.00 94.44 392 TRP A C 1
ATOM 3151 O O . TRP A 1 392 ? -16.860 -8.763 22.973 1.00 94.44 392 TRP A O 1
ATOM 3161 N N . GLU A 1 393 ? -17.532 -6.620 23.033 1.00 94.38 393 GLU A N 1
ATOM 3162 C CA . GLU A 1 393 ? -17.801 -6.604 24.472 1.00 94.38 393 GLU A CA 1
ATOM 3163 C C . GLU A 1 393 ? -18.931 -7.562 24.856 1.00 94.38 393 GLU A C 1
ATOM 3165 O O . GLU A 1 393 ? -18.758 -8.352 25.781 1.00 94.38 393 GLU A O 1
ATOM 3170 N N . ASP A 1 394 ? -20.033 -7.562 24.106 1.00 95.56 394 ASP A N 1
ATOM 3171 C CA . ASP A 1 394 ? -21.170 -8.455 24.323 1.00 95.56 394 ASP A CA 1
ATOM 3172 C C . ASP A 1 394 ? -20.729 -9.922 24.206 1.00 95.56 394 ASP A C 1
ATOM 3174 O O . ASP A 1 394 ? -21.119 -10.760 25.021 1.00 95.56 394 ASP A O 1
ATOM 3178 N N . PHE A 1 395 ? -19.884 -10.261 23.223 1.00 94.94 395 PHE A N 1
ATOM 3179 C CA . PHE A 1 395 ? -19.326 -11.611 23.118 1.00 94.94 395 PHE A CA 1
ATOM 3180 C C . PHE A 1 395 ? -18.463 -11.946 24.336 1.00 94.94 395 PHE A C 1
ATOM 3182 O O . PHE A 1 395 ? -18.639 -12.998 24.953 1.00 94.94 395 PHE A O 1
ATOM 3189 N N . ARG A 1 396 ? -17.545 -11.044 24.701 1.00 90.94 396 ARG A N 1
ATOM 3190 C CA . ARG A 1 396 ? -16.634 -11.221 25.832 1.00 90.94 396 ARG A CA 1
ATOM 3191 C C . ARG A 1 396 ? -17.404 -11.457 27.133 1.00 90.94 396 ARG A C 1
ATOM 3193 O O . ARG A 1 396 ? -17.130 -12.430 27.828 1.00 90.94 396 ARG A O 1
ATOM 3200 N N . GLU A 1 397 ? -18.375 -10.609 27.454 1.00 91.06 397 GLU A N 1
ATOM 3201 C CA . GLU A 1 397 ? -19.194 -10.731 28.667 1.00 91.06 397 GLU A CA 1
ATOM 3202 C C . GLU A 1 397 ? -19.999 -12.035 28.695 1.00 91.06 397 GLU A C 1
ATOM 3204 O O . GLU A 1 397 ? -20.105 -12.677 29.739 1.00 91.06 397 GLU A O 1
ATOM 3209 N N . ASN A 1 398 ? -20.515 -12.476 27.544 1.00 91.88 398 ASN A N 1
ATOM 3210 C CA . ASN A 1 398 ? -21.253 -13.734 27.445 1.00 91.88 398 ASN A CA 1
ATOM 3211 C C . ASN A 1 398 ? -20.360 -14.978 27.528 1.00 91.88 398 ASN A C 1
ATOM 3213 O O . ASN A 1 398 ? -20.831 -16.031 27.963 1.00 91.88 398 ASN A O 1
ATOM 3217 N N . ALA A 1 399 ? -19.102 -14.887 27.102 1.00 90.75 399 ALA A N 1
ATOM 3218 C CA . ALA A 1 399 ? -18.163 -15.998 27.161 1.00 90.75 399 ALA A CA 1
ATOM 3219 C C . ALA A 1 399 ? -17.608 -16.201 28.583 1.00 90.75 399 ALA A C 1
ATOM 3221 O O . ALA A 1 399 ? -17.544 -17.332 29.062 1.00 90.75 399 ALA A O 1
ATOM 3222 N N . PHE A 1 400 ? -17.276 -15.124 29.305 1.00 88.56 400 PHE A N 1
ATOM 3223 C CA . PHE A 1 400 ? -16.752 -15.204 30.674 1.00 88.56 400 PHE A CA 1
ATOM 3224 C C . PHE A 1 400 ? -17.866 -15.441 31.714 1.00 88.56 400 PHE A C 1
ATOM 3226 O O . PHE A 1 400 ? -18.418 -14.511 32.301 1.00 88.56 400 PHE A O 1
ATOM 3233 N N . LYS A 1 401 ? -18.179 -16.716 31.973 1.00 86.50 401 LYS A N 1
ATOM 3234 C CA . LYS A 1 401 ? -19.139 -17.178 32.999 1.00 86.50 401 LYS A CA 1
ATOM 3235 C C . LYS A 1 401 ? -18.419 -17.776 34.220 1.00 86.50 401 LYS A C 1
ATOM 3237 O O . LYS A 1 401 ? -17.245 -18.127 34.114 1.00 86.50 401 LYS A O 1
ATOM 3242 N N . PRO A 1 402 ? -19.084 -17.949 35.384 1.00 84.00 402 PRO A N 1
ATOM 3243 C CA . PRO A 1 402 ? -18.476 -18.626 36.531 1.00 84.00 402 PRO A CA 1
ATOM 3244 C C . PRO A 1 402 ? -17.922 -20.008 36.143 1.00 84.00 402 PRO A C 1
ATOM 3246 O O . PRO A 1 402 ? -18.675 -20.869 35.696 1.00 84.00 402 PRO A O 1
ATOM 3249 N N . GLY A 1 403 ? -16.610 -20.206 36.303 1.00 83.81 403 GLY A N 1
ATOM 3250 C CA . GLY A 1 403 ? -15.907 -21.433 35.902 1.00 83.81 403 GLY A CA 1
ATOM 3251 C C . GLY A 1 403 ? -15.280 -21.414 34.500 1.00 83.81 403 GLY A C 1
ATOM 3252 O O . GLY A 1 403 ? -14.619 -22.384 34.148 1.00 83.81 403 GLY A O 1
ATOM 3253 N N . HIS A 1 404 ? -15.441 -20.331 33.733 1.00 87.50 404 HIS A N 1
ATOM 3254 C CA . HIS A 1 404 ? -14.784 -20.107 32.438 1.00 87.50 404 HIS A CA 1
ATOM 3255 C C . HIS A 1 404 ? -13.961 -18.818 32.499 1.00 87.50 404 HIS A C 1
ATOM 3257 O O . HIS A 1 404 ? -14.432 -17.735 32.160 1.00 87.50 404 HIS A O 1
ATOM 3263 N N . ASP A 1 405 ? -12.742 -18.928 33.023 1.00 88.81 405 ASP A N 1
ATOM 3264 C CA . ASP A 1 405 ? -11.830 -17.810 33.295 1.00 88.81 405 ASP A CA 1
ATOM 3265 C C . ASP A 1 405 ? -10.898 -17.472 32.121 1.00 88.81 405 ASP A C 1
ATOM 3267 O O . ASP A 1 405 ? -10.165 -16.480 32.177 1.00 88.81 405 ASP A O 1
ATOM 3271 N N . ARG A 1 406 ? -10.939 -18.261 31.042 1.00 90.81 406 ARG A N 1
ATOM 3272 C CA . ARG A 1 406 ? -10.126 -18.072 29.841 1.00 90.81 406 ARG A CA 1
ATOM 3273 C C . ARG A 1 406 ? -10.886 -18.484 28.581 1.00 90.81 406 ARG A C 1
ATOM 3275 O O . ARG A 1 406 ? -11.452 -19.568 28.525 1.00 90.81 406 ARG A O 1
ATOM 3282 N N . LEU A 1 407 ? -10.798 -17.650 27.543 1.00 90.81 407 LEU A N 1
ATOM 3283 C CA . LEU A 1 407 ? -11.273 -17.997 26.203 1.00 90.81 407 LEU A CA 1
ATOM 3284 C C . LEU A 1 407 ? -10.366 -19.048 25.553 1.00 90.81 407 LEU A C 1
ATOM 3286 O O . LEU A 1 407 ? -9.137 -18.951 25.599 1.00 90.81 407 LEU A O 1
ATOM 3290 N N . THR A 1 408 ? -10.989 -20.018 24.901 1.00 93.00 408 THR A N 1
ATOM 3291 C CA . THR A 1 408 ? -10.344 -20.923 23.946 1.00 93.00 408 THR A CA 1
ATOM 3292 C C . THR A 1 408 ? -9.958 -20.178 22.668 1.00 93.00 408 THR A C 1
ATOM 3294 O O . THR A 1 408 ? -10.555 -19.155 22.332 1.00 93.00 408 THR A O 1
ATOM 3297 N N . ASP A 1 409 ? -9.011 -20.714 21.898 1.00 91.94 409 ASP A N 1
ATOM 3298 C CA . ASP A 1 409 ? -8.592 -20.102 20.628 1.00 91.94 409 ASP A CA 1
ATOM 3299 C C . ASP A 1 409 ? -9.771 -19.941 19.651 1.00 91.94 409 ASP A C 1
ATOM 3301 O O . ASP A 1 409 ? -9.897 -18.915 18.984 1.00 91.94 409 ASP A O 1
ATOM 3305 N N . SER A 1 410 ? -10.696 -20.910 19.621 1.00 92.81 410 SER A N 1
ATOM 3306 C CA . SER A 1 410 ? -11.926 -20.813 18.827 1.00 92.81 410 SER A CA 1
ATOM 3307 C C . SER A 1 410 ? -12.839 -19.679 19.285 1.00 92.81 410 SER A C 1
ATOM 3309 O O . SER A 1 410 ? -13.399 -18.979 18.449 1.00 92.81 410 SER A O 1
ATOM 3311 N N . GLU A 1 411 ? -12.976 -19.460 20.594 1.00 94.69 411 GLU A N 1
ATOM 3312 C CA . GLU A 1 411 ? -13.788 -18.357 21.120 1.00 94.69 411 GLU A CA 1
ATOM 3313 C C . GLU A 1 411 ? -13.146 -17.002 20.835 1.00 94.69 411 GLU A C 1
ATOM 3315 O O . GLU A 1 411 ? -13.859 -16.052 20.531 1.00 94.69 411 GLU A O 1
ATOM 3320 N N . VAL A 1 412 ? -11.813 -16.904 20.865 1.00 92.88 412 VAL A N 1
ATOM 3321 C CA . VAL A 1 412 ? -11.112 -15.679 20.458 1.00 92.88 412 VAL A CA 1
ATOM 3322 C C . VAL A 1 412 ? -11.386 -15.372 18.982 1.00 92.88 412 VAL A C 1
ATOM 3324 O O . VAL A 1 412 ? -11.709 -14.234 18.645 1.00 92.88 412 VAL A O 1
ATOM 3327 N N . VAL A 1 413 ? -11.323 -16.374 18.098 1.00 93.38 413 VAL A N 1
ATOM 3328 C CA . VAL A 1 413 ? -11.661 -16.203 16.673 1.00 93.38 413 VAL A CA 1
ATOM 3329 C C . VAL A 1 413 ? -13.117 -15.759 16.497 1.00 93.38 413 VAL A C 1
ATOM 3331 O O . VAL A 1 413 ? -13.384 -14.823 15.742 1.00 93.38 413 VAL A O 1
ATOM 3334 N N . GLU A 1 414 ? -14.063 -16.382 17.201 1.00 95.38 414 GLU A N 1
ATOM 3335 C CA . GLU A 1 414 ? -15.476 -15.991 17.130 1.00 95.38 414 GLU A CA 1
ATOM 3336 C C . GLU A 1 414 ? -15.738 -14.592 17.705 1.00 95.38 414 GLU A C 1
ATOM 3338 O O . GLU A 1 414 ? -16.585 -13.875 17.175 1.00 95.38 414 GLU A O 1
ATOM 3343 N N . MET A 1 415 ? -14.970 -14.152 18.705 1.00 94.31 415 MET A N 1
ATOM 3344 C CA . MET A 1 415 ? -15.022 -12.788 19.239 1.00 94.31 415 MET A CA 1
ATOM 3345 C C . MET A 1 415 ? -14.619 -11.747 18.178 1.00 94.31 415 MET A C 1
ATOM 3347 O O . MET A 1 415 ? -15.340 -10.770 17.967 1.00 94.31 415 MET A O 1
ATOM 3351 N N . TYR A 1 416 ? -13.530 -11.989 17.433 1.00 94.44 416 TYR A N 1
ATOM 3352 C CA . TYR A 1 416 ? -13.144 -11.153 16.284 1.00 94.44 416 TYR A CA 1
ATOM 3353 C C . TYR A 1 416 ? -14.211 -11.154 15.189 1.00 94.44 416 TYR A C 1
ATOM 3355 O O . TYR A 1 416 ? -14.564 -10.096 14.666 1.00 94.44 416 TYR A O 1
ATOM 3363 N N . LYS A 1 417 ? -14.779 -12.322 14.866 1.00 95.56 417 LYS A N 1
ATOM 3364 C CA . LYS A 1 417 ? -15.853 -12.415 13.870 1.00 95.56 417 LYS A CA 1
ATOM 3365 C C . LYS A 1 417 ? -17.132 -11.714 14.311 1.00 95.56 417 LYS A C 1
ATOM 3367 O O . LYS A 1 417 ? -17.828 -11.174 13.460 1.00 95.56 417 LYS A O 1
ATOM 3372 N N . ALA A 1 418 ? -17.468 -11.726 15.601 1.00 95.94 418 ALA A N 1
ATOM 3373 C CA . ALA A 1 418 ? -18.654 -11.049 16.121 1.00 95.94 418 ALA A CA 1
ATOM 3374 C C . ALA A 1 418 ? -18.600 -9.545 15.822 1.00 95.94 418 ALA A C 1
ATOM 3376 O O . ALA A 1 418 ? -19.556 -8.998 15.278 1.00 95.94 418 ALA A O 1
ATOM 3377 N N . MET A 1 419 ? -17.450 -8.916 16.072 1.00 95.38 419 MET A N 1
ATOM 3378 C CA . MET A 1 419 ? -17.175 -7.542 15.652 1.00 95.38 419 MET A CA 1
ATOM 3379 C C . MET A 1 419 ? -17.158 -7.409 14.121 1.00 95.38 419 MET A C 1
ATOM 3381 O O . MET A 1 419 ? -17.829 -6.536 13.576 1.00 95.38 419 MET A O 1
ATOM 3385 N N . GLY A 1 420 ? -16.451 -8.297 13.414 1.00 96.12 420 GLY A N 1
ATOM 3386 C CA . GLY A 1 420 ? -16.345 -8.273 11.951 1.00 96.12 420 GLY A CA 1
ATOM 3387 C C . GLY A 1 420 ? -17.688 -8.366 11.218 1.00 96.12 420 GLY A C 1
ATOM 3388 O O . GLY A 1 420 ? -17.847 -7.762 10.167 1.00 96.12 420 GLY A O 1
ATOM 3389 N N . LYS A 1 421 ? -18.702 -9.030 11.789 1.00 97.12 421 LYS A N 1
ATOM 3390 C CA . LYS A 1 421 ? -20.071 -9.085 11.233 1.00 97.12 421 LYS A CA 1
ATOM 3391 C C . LYS A 1 421 ? -20.770 -7.723 11.178 1.00 97.12 421 LYS A C 1
ATOM 3393 O O . LYS A 1 421 ? -21.774 -7.591 10.488 1.00 97.12 421 LYS A O 1
ATOM 3398 N N . THR A 1 422 ? -20.262 -6.733 11.909 1.00 97.62 422 THR A N 1
ATOM 3399 C CA . THR A 1 422 ? -20.753 -5.347 11.890 1.00 97.62 422 THR A CA 1
ATOM 3400 C C . THR A 1 422 ? -19.943 -4.451 10.948 1.00 97.62 422 THR A C 1
ATOM 3402 O O . THR A 1 422 ? -20.216 -3.259 10.857 1.00 97.62 422 THR A O 1
ATOM 3405 N N . PHE A 1 423 ? -18.941 -4.994 10.252 1.00 97.69 423 PHE A N 1
ATOM 3406 C CA . PHE A 1 423 ? -18.096 -4.248 9.325 1.00 97.69 423 PHE A CA 1
ATOM 3407 C C . PHE A 1 423 ? -18.892 -3.824 8.093 1.00 97.69 423 PHE A C 1
ATOM 3409 O O . PHE A 1 423 ? -19.288 -4.659 7.281 1.00 97.69 423 PHE A O 1
ATOM 3416 N N . VAL A 1 424 ? -19.124 -2.519 7.967 1.00 97.12 424 VAL A N 1
ATOM 3417 C CA . VAL A 1 424 ? -19.843 -1.923 6.836 1.00 97.12 424 VAL A CA 1
ATOM 3418 C C . VAL A 1 424 ? -19.087 -0.706 6.305 1.00 97.12 424 VAL A C 1
ATOM 3420 O O . VAL A 1 424 ? -18.458 0.003 7.095 1.00 97.12 424 VAL A O 1
ATOM 3423 N N . PRO A 1 425 ? -19.150 -0.410 4.996 1.00 96.25 425 PRO A N 1
ATOM 3424 C CA . PRO A 1 425 ? -18.666 0.859 4.461 1.00 96.25 425 PRO A CA 1
ATOM 3425 C C . PRO A 1 425 ? -19.336 2.056 5.151 1.00 96.25 425 PRO A C 1
ATOM 3427 O O . PRO A 1 425 ? -20.527 2.018 5.474 1.00 96.25 425 PRO A O 1
ATOM 3430 N N . ILE A 1 426 ? -18.611 3.163 5.337 1.00 96.25 426 ILE A N 1
ATOM 3431 C CA . ILE A 1 426 ? -19.161 4.389 5.952 1.00 96.25 426 ILE A CA 1
ATOM 3432 C C . ILE A 1 426 ? -20.372 4.945 5.177 1.00 96.25 426 ILE A C 1
ATOM 3434 O O . ILE A 1 426 ? -21.284 5.555 5.745 1.00 96.25 426 ILE A O 1
ATOM 3438 N N . THR A 1 427 ? -20.424 4.696 3.871 1.00 94.25 427 THR A N 1
ATOM 3439 C CA . THR A 1 427 ? -21.522 5.085 2.977 1.00 94.25 427 THR A CA 1
ATOM 3440 C C . THR A 1 427 ? -22.794 4.278 3.237 1.00 94.25 427 THR A C 1
ATOM 3442 O O . THR A 1 427 ? -23.892 4.804 3.056 1.00 94.25 427 THR A O 1
ATOM 3445 N N . GLU A 1 428 ? -22.675 3.070 3.786 1.00 95.50 428 GLU A N 1
ATOM 3446 C CA . GLU A 1 428 ? -23.792 2.199 4.174 1.00 95.50 428 GLU A CA 1
ATOM 3447 C C . GLU A 1 428 ? -24.160 2.318 5.659 1.00 95.50 428 GLU A C 1
ATOM 3449 O O . GLU A 1 428 ? -25.269 1.954 6.058 1.00 95.50 428 GLU A O 1
ATOM 3454 N N . TYR A 1 429 ? -23.262 2.871 6.480 1.00 96.62 429 TYR A N 1
ATOM 3455 C CA . TYR A 1 429 ? -23.501 3.068 7.904 1.00 96.62 429 TYR A CA 1
ATOM 3456 C C . TYR A 1 429 ? -24.725 3.965 8.162 1.00 96.62 429 TYR A C 1
ATOM 3458 O O . TYR A 1 429 ? -24.890 5.030 7.550 1.00 96.62 429 TYR A O 1
ATOM 3466 N N . LYS A 1 430 ? -25.587 3.517 9.086 1.00 95.00 430 LYS A N 1
ATOM 3467 C CA . LYS A 1 430 ? -26.888 4.131 9.402 1.00 95.00 430 LYS A CA 1
ATOM 3468 C C . LYS A 1 430 ? -26.880 5.014 10.651 1.00 95.00 430 LYS A C 1
ATOM 3470 O O . LYS A 1 430 ? -27.886 5.666 10.916 1.00 95.00 430 LYS A O 1
ATOM 3475 N N . GLY A 1 431 ? -25.777 5.059 11.401 1.00 94.50 431 GLY A N 1
ATOM 3476 C CA . GLY A 1 431 ? -25.688 5.857 12.630 1.00 94.50 431 GLY A CA 1
ATOM 3477 C C . GLY A 1 431 ? -26.215 5.162 13.891 1.00 94.50 431 GLY A C 1
ATOM 3478 O O . GLY A 1 431 ? -26.434 5.835 14.893 1.00 94.50 431 GLY A O 1
ATOM 3479 N N . ASP A 1 432 ? -26.452 3.850 13.854 1.00 94.88 432 ASP A N 1
ATOM 3480 C CA . ASP A 1 432 ? -27.161 3.088 14.890 1.00 94.88 432 ASP A CA 1
ATOM 3481 C C . ASP A 1 432 ? -26.268 2.178 15.754 1.00 94.88 432 ASP A C 1
ATOM 3483 O O . ASP A 1 432 ? -26.779 1.465 16.621 1.00 94.88 432 ASP A O 1
ATOM 3487 N N . TYR A 1 433 ? -24.943 2.208 15.572 1.00 96.94 433 TYR A N 1
ATOM 3488 C CA . TYR A 1 433 ? -24.020 1.406 16.384 1.00 96.94 433 TYR A CA 1
ATOM 3489 C C . TYR A 1 433 ? -23.873 1.985 17.789 1.00 96.94 433 TYR A C 1
ATOM 3491 O O . TYR A 1 433 ? -23.835 3.202 17.982 1.00 96.94 433 TYR A O 1
ATOM 3499 N N . LYS A 1 434 ? -23.762 1.104 18.790 1.00 95.81 434 LYS A N 1
ATOM 3500 C CA . LYS A 1 434 ? -23.669 1.513 20.201 1.00 95.81 434 LYS A CA 1
ATOM 3501 C C . LYS A 1 434 ? -22.291 2.071 20.541 1.00 95.81 434 LYS A C 1
ATOM 3503 O O . LYS A 1 434 ? -22.192 3.059 21.268 1.00 95.81 434 LYS A O 1
ATOM 3508 N N . LYS A 1 435 ? -21.234 1.436 20.028 1.00 95.31 435 LYS A N 1
ATOM 3509 C CA . LYS A 1 435 ? -19.837 1.860 20.181 1.00 95.31 435 LYS A CA 1
ATOM 3510 C C . LYS A 1 435 ? -19.150 1.866 18.813 1.00 95.31 435 LYS A C 1
ATOM 3512 O O . LYS A 1 435 ? -18.331 0.987 18.541 1.00 95.31 435 LYS A O 1
ATOM 3517 N N . PRO A 1 436 ? -19.483 2.834 17.939 1.00 96.69 436 PRO A N 1
ATOM 3518 C CA . PRO A 1 436 ? -18.900 2.901 16.609 1.00 96.69 436 PRO A CA 1
ATOM 3519 C C . PRO A 1 436 ? -17.394 3.161 16.690 1.00 96.69 436 PRO A C 1
ATOM 3521 O O . PRO A 1 436 ? -16.940 4.076 17.382 1.00 96.69 436 PRO A O 1
ATOM 3524 N N . VAL A 1 437 ? -16.632 2.379 15.935 1.00 97.19 437 VAL A N 1
ATOM 3525 C CA . VAL A 1 437 ? -15.220 2.622 15.639 1.00 97.19 437 VAL A CA 1
ATOM 3526 C C . VAL A 1 437 ? -15.092 2.760 14.133 1.00 97.19 437 VAL A C 1
ATOM 3528 O O . VAL A 1 437 ? -15.578 1.909 13.387 1.00 97.19 437 VAL A O 1
ATOM 3531 N N . VAL A 1 438 ? -14.458 3.843 13.692 1.00 97.88 438 VAL A N 1
ATOM 3532 C CA . VAL A 1 438 ? -14.216 4.097 12.271 1.00 97.88 438 VAL A CA 1
ATOM 3533 C C . VAL A 1 438 ? -12.838 3.555 11.911 1.00 97.88 438 VAL A C 1
ATOM 3535 O O . VAL A 1 438 ? -11.863 3.800 12.618 1.00 97.88 438 VAL A O 1
ATOM 3538 N N . LEU A 1 439 ? -12.763 2.792 10.829 1.00 97.56 439 LEU A N 1
ATOM 3539 C CA . LEU A 1 439 ? -11.562 2.119 10.352 1.00 97.56 439 LEU A CA 1
ATOM 3540 C C . LEU A 1 439 ? -11.213 2.677 8.977 1.00 97.56 439 LEU A C 1
ATOM 3542 O O . LEU A 1 439 ? -12.006 2.539 8.049 1.00 97.56 439 LEU A O 1
ATOM 3546 N N . ILE A 1 440 ? -10.047 3.305 8.846 1.00 96.06 440 ILE A N 1
ATOM 3547 C CA . ILE A 1 440 ? -9.577 3.880 7.577 1.00 96.06 440 ILE A CA 1
ATOM 3548 C C . ILE A 1 440 ? -8.459 2.987 7.035 1.00 96.06 440 ILE A C 1
ATOM 3550 O O . ILE A 1 440 ? -7.396 2.885 7.643 1.00 96.06 440 ILE A O 1
ATOM 3554 N N . GLY A 1 441 ? -8.721 2.293 5.930 1.00 92.06 441 GLY A N 1
ATOM 3555 C CA . GLY A 1 441 ? -7.839 1.301 5.301 1.00 92.06 441 GLY A CA 1
ATOM 3556 C C . GLY A 1 441 ? -6.820 1.885 4.320 1.00 92.06 441 GLY A C 1
ATOM 3557 O O . GLY A 1 441 ? -6.124 1.132 3.647 1.00 92.06 441 GLY A O 1
ATOM 3558 N N . ARG A 1 442 ? -6.728 3.215 4.238 1.00 89.50 442 ARG A N 1
ATOM 3559 C CA . ARG A 1 442 ? -5.813 3.956 3.363 1.00 89.50 442 ARG A CA 1
ATOM 3560 C C . ARG A 1 442 ? -4.989 4.973 4.143 1.00 89.50 442 ARG A C 1
ATOM 3562 O O . ARG A 1 442 ? -5.335 5.331 5.271 1.00 89.50 442 ARG A O 1
ATOM 3569 N N . ASP A 1 443 ? -3.933 5.456 3.509 1.00 90.38 443 ASP A N 1
ATOM 3570 C CA . ASP A 1 443 ? -3.152 6.579 4.009 1.00 90.38 443 ASP A CA 1
ATOM 3571 C C . ASP A 1 443 ? -4.006 7.856 4.045 1.00 90.38 443 ASP A C 1
ATOM 3573 O O . ASP A 1 443 ? -4.858 8.090 3.181 1.00 90.38 443 ASP A O 1
ATOM 3577 N N . LEU A 1 444 ? -3.785 8.665 5.081 1.00 92.19 444 LEU A N 1
ATOM 3578 C CA . LEU A 1 444 ? -4.369 9.997 5.216 1.00 92.19 444 LEU A CA 1
ATOM 3579 C C . LEU A 1 444 ? -3.319 11.044 4.889 1.00 92.19 444 LEU A C 1
ATOM 3581 O O . LEU A 1 444 ? -2.206 10.977 5.412 1.00 92.19 444 LEU A O 1
ATOM 3585 N N . GLU A 1 445 ? -3.681 12.043 4.096 1.00 91.44 445 GLU A N 1
ATOM 3586 C CA . GLU A 1 445 ? -2.829 13.205 3.838 1.00 91.44 445 GLU A CA 1
ATOM 3587 C C . GLU A 1 445 ? -2.899 14.249 4.973 1.00 91.44 445 GLU A C 1
ATOM 3589 O O . GLU A 1 445 ? -3.804 14.254 5.810 1.00 91.44 445 GLU A O 1
ATOM 3594 N N . VAL A 1 446 ? -1.941 15.183 5.015 1.00 93.06 446 VAL A N 1
ATOM 3595 C CA . VAL A 1 446 ? -1.891 16.267 6.026 1.00 93.06 446 VAL A CA 1
ATOM 3596 C C . VAL A 1 446 ? -3.140 17.158 6.018 1.00 93.06 446 VAL A C 1
ATOM 3598 O O . VAL A 1 446 ? -3.535 17.667 7.070 1.00 93.06 446 VAL A O 1
ATOM 3601 N N . ASN A 1 447 ? -3.775 17.347 4.862 1.00 92.81 447 ASN A N 1
ATOM 3602 C CA . ASN A 1 447 ? -5.028 18.101 4.726 1.00 92.81 447 ASN A CA 1
ATOM 3603 C C . ASN A 1 447 ? -6.246 17.368 5.332 1.00 92.81 447 ASN A C 1
ATOM 3605 O O . ASN A 1 447 ? -7.222 18.029 5.680 1.00 92.81 447 ASN A O 1
ATOM 3609 N N . GLU A 1 448 ? -6.171 16.048 5.529 1.00 94.19 448 GLU A N 1
ATOM 3610 C CA . GLU A 1 448 ? -7.192 15.231 6.199 1.00 94.19 448 GLU A CA 1
ATOM 3611 C C . GLU A 1 448 ? -6.999 15.181 7.723 1.00 94.19 448 GLU A C 1
ATOM 3613 O O . GLU A 1 448 ? -7.724 14.486 8.438 1.00 94.19 448 GLU A O 1
ATOM 3618 N N . VAL A 1 449 ? -6.033 15.935 8.256 1.00 94.56 449 VAL A N 1
ATOM 3619 C CA . VAL A 1 449 ? -5.821 16.099 9.696 1.00 94.56 449 VAL A CA 1
ATOM 3620 C C . VAL A 1 449 ? -6.209 17.514 10.102 1.00 94.56 449 VAL A C 1
ATOM 3622 O O . VAL A 1 449 ? -5.588 18.488 9.682 1.00 94.56 449 VAL A O 1
ATOM 3625 N N . GLY A 1 450 ? -7.201 17.657 10.981 1.00 89.00 450 GLY A N 1
ATOM 3626 C CA . GLY A 1 450 ? -7.670 18.957 11.469 1.00 89.00 450 GLY A CA 1
ATOM 3627 C C . GLY A 1 450 ? -6.687 19.609 12.444 1.00 89.00 450 GLY A C 1
ATOM 3628 O O . GLY A 1 450 ? -6.183 20.707 12.199 1.00 89.00 450 GLY A O 1
ATOM 3629 N N . GLY A 1 451 ? -6.319 18.887 13.498 1.00 87.94 451 GLY A N 1
ATOM 3630 C CA . GLY A 1 451 ? -5.431 19.348 14.564 1.00 87.94 451 GLY A CA 1
ATOM 3631 C C . GLY A 1 451 ? -4.682 18.195 15.222 1.00 87.94 451 GLY A C 1
ATOM 3632 O O . GLY A 1 451 ? -5.069 17.036 15.080 1.00 87.94 451 GLY A O 1
ATOM 3633 N N . THR A 1 452 ? -3.603 18.515 15.927 1.00 89.44 452 THR A N 1
ATOM 3634 C CA . THR A 1 452 ? -2.734 17.554 16.614 1.00 89.44 452 THR A CA 1
ATOM 3635 C C . THR A 1 452 ? -2.519 17.958 18.067 1.00 89.44 452 THR A C 1
ATOM 3637 O O . THR A 1 452 ? -2.528 19.142 18.403 1.00 89.44 452 THR A O 1
ATOM 3640 N N . PHE A 1 453 ? -2.355 16.970 18.948 1.00 85.50 453 PHE A N 1
ATOM 3641 C CA . PHE A 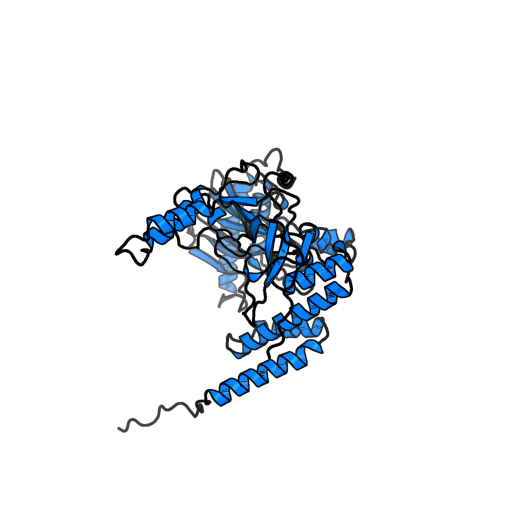1 453 ? -2.165 17.195 20.380 1.00 85.50 453 PHE A CA 1
ATOM 3642 C C . PHE A 1 453 ? -1.148 16.202 20.947 1.00 85.50 453 PHE A C 1
ATOM 3644 O O . PHE A 1 453 ? -1.358 14.987 20.903 1.00 85.50 453 PHE A O 1
ATOM 3651 N N . ILE A 1 454 ? -0.064 16.715 21.532 1.00 79.50 454 ILE A N 1
ATOM 3652 C CA . ILE A 1 454 ? 0.926 15.914 22.262 1.00 79.50 454 ILE A CA 1
ATOM 3653 C C . ILE A 1 454 ? 0.675 16.077 23.771 1.00 79.50 454 ILE A C 1
ATOM 3655 O O . ILE A 1 454 ? 0.536 17.206 24.249 1.00 79.50 454 ILE A O 1
ATOM 3659 N N . PRO A 1 455 ? 0.632 14.986 24.559 1.00 67.56 455 PRO A N 1
ATOM 3660 C CA . PRO A 1 455 ? 0.538 15.081 26.011 1.00 67.56 455 PRO A CA 1
ATOM 3661 C C . PRO A 1 455 ? 1.735 15.855 26.582 1.00 67.56 455 PRO A C 1
ATOM 3663 O O . PRO A 1 455 ? 2.872 15.544 26.221 1.00 67.56 455 PRO A O 1
ATOM 3666 N N . PRO A 1 456 ? 1.543 16.785 27.533 1.00 61.81 456 PRO A N 1
ATOM 3667 C CA . PRO A 1 456 ? 2.670 17.424 28.197 1.00 61.81 456 PRO A CA 1
ATOM 3668 C C . PRO A 1 456 ? 3.530 16.369 28.905 1.00 61.81 456 PRO A C 1
ATOM 3670 O O . PRO A 1 456 ? 3.028 15.573 29.708 1.00 61.81 456 PRO A O 1
ATOM 3673 N N . GLU A 1 457 ? 4.838 16.367 28.631 1.00 57.66 457 GLU A N 1
ATOM 3674 C CA . GLU A 1 457 ? 5.774 15.489 29.326 1.00 57.66 457 GLU A CA 1
ATOM 3675 C C . GLU A 1 457 ? 5.726 15.786 30.827 1.00 57.66 457 GLU A C 1
ATOM 3677 O O . GLU A 1 457 ? 6.104 16.865 31.294 1.00 57.66 457 GLU A O 1
ATOM 3682 N N . LYS A 1 458 ? 5.302 14.808 31.633 1.00 48.84 458 LYS A N 1
ATOM 3683 C CA . LYS A 1 458 ? 5.606 14.874 33.060 1.00 48.84 458 LYS A CA 1
ATOM 3684 C C . LYS A 1 458 ? 7.119 14.754 33.196 1.00 48.84 458 LYS A C 1
ATOM 3686 O O . LYS A 1 458 ? 7.656 13.662 33.015 1.00 48.84 458 LYS A O 1
ATOM 3691 N N . ARG A 1 459 ? 7.796 15.857 33.549 1.00 33.09 459 ARG A N 1
ATOM 3692 C CA . ARG A 1 459 ? 9.173 15.813 34.067 1.00 33.09 459 ARG A CA 1
ATOM 3693 C C . ARG A 1 459 ? 9.229 14.692 35.103 1.00 33.09 459 ARG A C 1
ATOM 3695 O O . ARG A 1 459 ? 8.502 14.753 36.099 1.00 33.09 459 ARG A O 1
ATOM 3702 N N . ARG A 1 460 ? 10.041 13.661 34.842 1.00 40.38 460 ARG A N 1
ATOM 3703 C CA . ARG A 1 460 ? 10.383 12.656 35.855 1.00 40.38 460 ARG A CA 1
ATOM 3704 C C . ARG A 1 460 ? 10.870 13.429 37.084 1.00 40.38 460 ARG A C 1
ATOM 3706 O O . ARG A 1 460 ? 11.786 14.240 36.958 1.00 40.38 460 ARG A O 1
ATOM 3713 N N . ARG A 1 461 ? 10.171 13.264 38.206 1.00 32.75 461 ARG A N 1
ATOM 3714 C CA . ARG A 1 461 ? 10.657 13.708 39.514 1.00 32.75 461 ARG A CA 1
ATOM 3715 C C . ARG A 1 461 ? 11.637 12.686 40.047 1.00 32.75 461 ARG A C 1
ATOM 3717 O O . ARG A 1 461 ? 11.376 11.485 39.804 1.00 32.75 461 ARG A O 1
#

Foldseek 3Di:
DDPDDDDDDDDDPQDPVNVVVVLVVLLVCLLVPLLPDDPVRLLVLVVVLVLDDDDSSSVSSVVSSVVVVLVVLLVCLQVLQAQADQDPVLVVVQCVQFQPQKDFDSRQSSQKDFADFDDDPLQVLVSLLQNLVQQQDQAHQLQDDAQQFWDWDWDAFPQFGIWIWIWTAPNLNGMIGTQWIDTPFKIWGWFFDGRMDGHSDRDTDTTGQWIAGRVVRQIAGCDDPNDHGPDPDPVVNVVSSVVSSVCCVVRRNVRSVPDDGPPDHHHDHDPFAFQDPPLFAWKKFWAWPSLQSLLVSCVVSPVNSDDSSSQQRGFFDQALADPPQDLPPFDPCSHGGWGKIFGDDDDQPDPLQPDDRLPDRQPCDDPVTHIWMWGFADGGQPQKKKWQSVQLVVLVVVQDDVVRPDDDPVSVSVSSNSRSVRIDRSVPRDSPHPGIMMTRSGTDGSVRTDHIDGPPDDDDD

Secondary structure (DSSP, 8-state):
--------S------HHHHHHHHHHHHHHHHHHGGGS-HHHHHHHHHHHHTS-SSHHHHHHHHHHHHHHHHHHHHHHHHT-PPPP--HHHHHHHHHHS-TTEEE-GGGGGGEEE------HHHHHHHHHHHHHHTTSSB-GGGSPPBTTEEEEEEEETTTEEEEEEEEE-TTSSEEEEEEEE-SSEEEEEEE--SEEETTB----EEEEEEEEGGGTEEEE---SSSS---S-HHHHHHHHHHHHHHHIIIIIHHHHTSPPPS--B-S----PBP-TTSS--EEEEEEHHHHHHHHHHHHH-GGGS-GGGGEEE---EESS-TTS--TTS-GGGGSEEEEEEES---TT--TTT-EETTEEP--S-SS--EEEEEE--SB-TTEEEEETHHHHHHHHHH--TT--S--HHHHHHHHHHHHTT-EETTT--S--SSEEEEE-SPEEGGGEEEEEPPPP----

Radius of gyration: 26.35 Å; chains: 1; bounding box: 74×69×70 Å

pLDDT: mean 82.74, std 13.87, range [32.75, 97.88]